Protein AF-A0A9W6ZMM9-F1 (afdb_monomer)

Structure (mmCIF, N/CA/C/O backbone):
data_AF-A0A9W6ZMM9-F1
#
_entry.id   AF-A0A9W6ZMM9-F1
#
loop_
_atom_site.group_PDB
_atom_site.id
_atom_site.type_symbol
_atom_site.label_atom_id
_atom_site.label_alt_id
_atom_site.label_comp_id
_atom_site.label_asym_id
_atom_site.label_entity_id
_atom_site.label_seq_id
_atom_site.pdbx_PDB_ins_code
_atom_site.Cartn_x
_atom_site.Cartn_y
_atom_site.Cartn_z
_atom_site.occupancy
_atom_site.B_iso_or_equiv
_atom_site.auth_seq_id
_atom_site.auth_comp_id
_atom_site.auth_asym_id
_atom_site.auth_atom_id
_atom_site.pdbx_PDB_model_num
ATOM 1 N N . MET A 1 1 ? 46.370 -15.276 50.442 1.00 36.66 1 MET A N 1
ATOM 2 C CA . MET A 1 1 ? 46.273 -15.278 48.969 1.00 36.66 1 MET A CA 1
ATOM 3 C C . MET A 1 1 ? 45.976 -16.707 48.525 1.00 36.66 1 MET A C 1
ATOM 5 O O . MET A 1 1 ? 46.920 -17.430 48.232 1.00 36.66 1 MET A O 1
ATOM 9 N N . PRO A 1 2 ? 44.713 -17.166 48.585 1.00 39.72 2 PRO A N 1
ATOM 10 C CA . PRO A 1 2 ? 44.322 -18.424 47.964 1.00 39.72 2 PRO A CA 1
ATOM 11 C C . PRO A 1 2 ? 44.187 -18.199 46.454 1.00 39.72 2 PRO A C 1
ATOM 13 O O . PRO A 1 2 ? 43.701 -17.159 46.010 1.00 39.72 2 PRO A O 1
ATOM 16 N N . SER A 1 3 ? 44.700 -19.146 45.679 1.00 43.06 3 SER A N 1
ATOM 17 C CA . SER A 1 3 ? 44.730 -19.135 44.221 1.00 43.06 3 SER A CA 1
ATOM 18 C C . SER A 1 3 ? 43.321 -19.083 43.634 1.00 43.06 3 SER A C 1
ATOM 20 O O . SER A 1 3 ? 42.471 -19.915 43.935 1.00 43.06 3 SER A O 1
ATOM 22 N N . ASN A 1 4 ? 43.113 -18.106 42.754 1.00 47.31 4 ASN A N 1
ATOM 23 C CA . ASN A 1 4 ? 41.863 -17.749 42.077 1.00 47.31 4 ASN A CA 1
ATOM 24 C C . ASN A 1 4 ? 41.391 -18.790 41.031 1.00 47.31 4 ASN A C 1
ATOM 26 O O . ASN A 1 4 ? 40.663 -18.453 40.103 1.00 47.31 4 ASN A O 1
ATOM 30 N N . THR A 1 5 ? 41.848 -20.037 41.147 1.00 48.41 5 THR A N 1
ATOM 31 C CA . THR A 1 5 ? 41.631 -21.119 40.179 1.00 48.41 5 THR A CA 1
ATOM 32 C C . THR A 1 5 ? 40.334 -21.889 40.429 1.00 48.41 5 THR A C 1
ATOM 34 O O . THR A 1 5 ? 39.766 -22.429 39.490 1.00 48.41 5 THR A O 1
ATOM 37 N N . GLU A 1 6 ? 39.795 -21.877 41.652 1.00 44.47 6 GLU A N 1
ATOM 38 C CA . GLU A 1 6 ? 38.520 -22.556 41.952 1.00 44.47 6 GLU A CA 1
ATOM 39 C C . GLU A 1 6 ? 37.291 -21.776 41.440 1.00 44.47 6 GLU A C 1
ATOM 41 O O . GLU A 1 6 ? 36.259 -22.365 41.128 1.00 44.47 6 GLU A O 1
ATOM 46 N N . SER A 1 7 ? 37.404 -20.452 41.275 1.00 51.03 7 SER A N 1
ATOM 47 C CA . SER A 1 7 ? 36.313 -19.604 40.758 1.00 51.03 7 SER A CA 1
ATOM 48 C C . SER A 1 7 ? 36.112 -19.762 39.245 1.00 51.03 7 SER A C 1
ATOM 50 O O . SER A 1 7 ? 34.986 -19.729 38.744 1.00 51.03 7 SER A O 1
ATOM 52 N N . THR A 1 8 ? 37.198 -19.993 38.502 1.00 55.97 8 THR A N 1
ATOM 53 C CA . THR A 1 8 ? 37.140 -20.221 37.053 1.00 55.97 8 THR A CA 1
ATOM 54 C C . THR A 1 8 ? 36.542 -21.580 36.703 1.00 55.97 8 THR A C 1
ATOM 56 O O . THR A 1 8 ? 35.796 -21.665 35.729 1.00 55.97 8 THR A O 1
ATOM 59 N N . ASP A 1 9 ? 36.779 -22.605 37.526 1.00 57.28 9 ASP A N 1
ATOM 60 C CA . ASP A 1 9 ? 36.194 -23.934 37.319 1.00 57.28 9 ASP A CA 1
ATOM 61 C C . ASP A 1 9 ? 34.693 -23.947 37.637 1.00 57.28 9 ASP A C 1
ATOM 63 O O . ASP A 1 9 ? 33.913 -24.526 36.883 1.00 57.28 9 ASP A O 1
ATOM 67 N N . ALA A 1 10 ? 34.245 -23.219 38.666 1.00 58.53 10 ALA A N 1
ATOM 68 C CA . ALA A 1 10 ? 32.816 -23.066 38.953 1.00 58.53 10 ALA A CA 1
ATOM 69 C C . ALA A 1 10 ? 32.060 -22.346 37.816 1.00 58.53 10 ALA A C 1
ATOM 71 O O . ALA A 1 10 ? 30.947 -22.734 37.461 1.00 58.53 10 ALA A O 1
ATOM 72 N N . LEU A 1 11 ? 32.678 -21.331 37.202 1.00 57.97 11 LEU A N 1
ATOM 73 C CA . LEU A 1 11 ? 32.126 -20.619 36.043 1.00 57.97 11 LEU A CA 1
ATOM 74 C C . LEU A 1 11 ? 32.129 -21.467 34.766 1.00 57.97 11 LEU A C 1
ATOM 76 O O . LEU A 1 11 ? 31.201 -21.358 33.964 1.00 57.97 11 LEU A O 1
ATOM 80 N N . ALA A 1 12 ? 33.145 -22.311 34.575 1.00 66.25 12 ALA A N 1
ATOM 81 C CA . ALA A 1 12 ? 33.207 -23.243 33.455 1.00 66.25 12 ALA A CA 1
ATOM 82 C C . ALA A 1 12 ? 32.127 -24.327 33.574 1.00 66.25 12 ALA A C 1
ATOM 84 O O . ALA A 1 12 ? 31.408 -24.570 32.607 1.00 66.25 12 ALA A O 1
ATOM 85 N N . ILE A 1 13 ? 31.941 -24.887 34.775 1.00 71.50 13 ILE A N 1
ATOM 86 C CA . ILE A 1 13 ? 30.889 -25.868 35.066 1.00 71.50 13 ILE A CA 1
ATOM 87 C C . ILE A 1 13 ? 29.505 -25.231 34.904 1.00 71.50 13 ILE A C 1
ATOM 89 O O . ILE A 1 13 ? 28.649 -25.815 34.250 1.00 71.50 13 ILE A O 1
ATOM 93 N N . ALA A 1 14 ? 29.288 -24.007 35.401 1.00 66.81 14 ALA A N 1
ATOM 94 C CA . ALA A 1 14 ? 28.021 -23.294 35.221 1.00 66.81 14 ALA A CA 1
ATOM 95 C C . ALA A 1 14 ? 27.726 -22.992 33.742 1.00 66.81 14 ALA A C 1
ATOM 97 O O . ALA A 1 14 ? 26.601 -23.184 33.286 1.00 66.81 14 ALA A O 1
ATOM 98 N N . ARG A 1 15 ? 28.737 -22.582 32.961 1.00 65.00 15 ARG A N 1
ATOM 99 C CA . ARG A 1 15 ? 28.597 -22.417 31.506 1.00 65.00 15 ARG A CA 1
ATOM 100 C C . ARG A 1 15 ? 28.259 -23.731 30.821 1.00 65.00 15 ARG A C 1
ATOM 102 O O . ARG A 1 15 ? 27.388 -23.740 29.958 1.00 65.00 15 ARG A O 1
ATOM 109 N N . GLU A 1 16 ? 28.914 -24.825 31.188 1.00 73.62 16 GLU A N 1
ATOM 110 C CA . GLU A 1 16 ? 28.652 -26.136 30.596 1.00 73.62 16 GLU A CA 1
ATOM 111 C C . GLU A 1 16 ? 27.248 -26.649 30.949 1.00 73.62 16 GLU A C 1
ATOM 113 O O . GLU A 1 16 ? 26.556 -27.174 30.076 1.00 73.62 16 GLU A O 1
ATOM 118 N N . GLN A 1 17 ? 26.790 -26.413 32.183 1.00 69.94 17 GLN A N 1
ATOM 119 C CA . GLN A 1 17 ? 25.447 -26.756 32.654 1.00 69.94 17 GLN A CA 1
ATOM 120 C C . GLN A 1 17 ? 24.367 -25.964 31.899 1.00 69.94 17 GLN A C 1
ATOM 122 O O . GLN A 1 17 ? 23.448 -26.567 31.353 1.00 69.94 17 GLN A O 1
ATOM 127 N N . ILE A 1 18 ? 24.536 -24.642 31.769 1.00 64.19 18 ILE A N 1
ATOM 128 C CA . ILE A 1 18 ? 23.625 -23.758 31.019 1.00 64.19 18 ILE A CA 1
ATOM 129 C C . ILE A 1 18 ? 23.620 -24.127 29.530 1.00 64.19 18 ILE A C 1
ATOM 131 O O . ILE A 1 18 ? 22.572 -24.181 28.897 1.00 64.19 18 ILE A O 1
ATOM 135 N N . THR A 1 19 ? 24.784 -24.450 28.960 1.00 69.88 19 THR A N 1
ATOM 136 C CA . THR A 1 19 ? 24.876 -24.883 27.555 1.00 69.88 19 THR A CA 1
ATOM 137 C C . THR A 1 19 ? 24.197 -26.240 27.342 1.00 69.88 19 THR A C 1
ATOM 139 O O . THR A 1 19 ? 23.655 -26.488 26.264 1.00 69.88 19 THR A O 1
ATOM 142 N N . LYS A 1 20 ? 24.213 -27.126 28.349 1.00 71.38 20 LYS A N 1
ATOM 143 C CA . LYS A 1 20 ? 23.470 -28.392 28.334 1.00 71.38 20 LYS A CA 1
ATOM 144 C C . LYS A 1 20 ? 21.966 -28.165 28.419 1.00 71.38 20 LYS A C 1
ATOM 146 O O . LYS A 1 20 ? 21.270 -28.699 27.569 1.00 71.38 20 LYS A O 1
ATOM 151 N N . GLU A 1 21 ? 21.488 -27.346 29.353 1.00 62.56 21 GLU A N 1
ATOM 152 C CA . GLU A 1 21 ? 20.058 -27.023 29.489 1.00 62.56 21 GLU A CA 1
ATOM 153 C C . GLU A 1 21 ? 19.507 -26.350 28.227 1.00 62.56 21 GLU A C 1
ATOM 155 O O . GLU A 1 21 ? 18.510 -26.810 27.682 1.00 62.56 21 GLU A O 1
ATOM 160 N N . ILE A 1 22 ? 20.227 -25.376 27.658 1.00 60.81 22 ILE A N 1
ATOM 161 C CA . ILE A 1 22 ? 19.850 -24.740 26.384 1.00 60.81 22 ILE A CA 1
ATOM 162 C C . ILE A 1 22 ? 19.791 -25.767 25.245 1.00 60.81 22 ILE A C 1
ATOM 164 O O . ILE A 1 22 ? 18.898 -25.710 24.400 1.00 60.81 22 ILE A O 1
ATOM 168 N N . LYS A 1 23 ? 20.728 -26.723 25.197 1.00 66.56 23 LYS A N 1
ATOM 169 C CA . LYS A 1 23 ? 20.716 -27.787 24.182 1.00 66.56 23 LYS A CA 1
ATOM 170 C C . LYS A 1 23 ? 19.585 -28.789 24.393 1.00 66.56 23 LYS A C 1
ATOM 172 O O . LYS A 1 23 ? 19.065 -29.270 23.393 1.00 66.56 23 LYS A O 1
ATOM 177 N N . GLU A 1 24 ? 19.230 -29.117 25.632 1.00 62.47 24 GLU A N 1
ATOM 178 C CA . GLU A 1 24 ? 18.133 -30.030 25.981 1.00 62.47 24 GLU A CA 1
ATOM 179 C C . GLU A 1 24 ? 16.765 -29.387 25.666 1.00 62.47 24 GLU A C 1
ATOM 181 O O . GLU A 1 24 ? 15.911 -30.027 25.046 1.00 62.47 24 GLU A O 1
ATOM 186 N N . ASP A 1 25 ? 16.603 -28.093 25.964 1.00 56.44 25 ASP A N 1
ATOM 187 C CA . ASP A 1 25 ? 15.413 -27.292 25.641 1.00 56.44 25 ASP A CA 1
ATOM 188 C C . ASP A 1 25 ? 15.256 -27.082 24.129 1.00 56.44 25 ASP A C 1
ATOM 190 O O . ASP A 1 25 ? 14.161 -27.229 23.587 1.00 56.44 25 ASP A O 1
ATOM 194 N N . LEU A 1 26 ? 16.355 -26.845 23.401 1.00 55.69 26 LEU A N 1
ATOM 195 C CA . LEU A 1 26 ? 16.349 -26.798 21.931 1.00 55.69 26 LEU A CA 1
ATOM 196 C C . LEU A 1 26 ? 16.056 -28.162 21.284 1.00 55.69 26 LEU A C 1
ATOM 198 O O . LEU A 1 26 ? 15.666 -28.210 20.118 1.00 55.69 26 LEU A O 1
ATOM 202 N N . ARG A 1 27 ? 16.267 -29.272 22.005 1.00 53.47 27 ARG A N 1
ATOM 203 C CA . ARG A 1 27 ? 15.997 -30.636 21.519 1.00 53.47 27 ARG A CA 1
ATOM 204 C C . ARG A 1 27 ? 14.565 -31.090 21.784 1.00 53.47 27 ARG A C 1
ATOM 206 O O . ARG A 1 27 ? 14.069 -31.944 21.052 1.00 53.47 27 ARG A O 1
ATOM 213 N N . THR A 1 28 ? 13.943 -30.576 22.843 1.00 61.25 28 THR A N 1
ATOM 214 C CA . THR A 1 28 ? 12.604 -30.975 23.307 1.00 61.25 28 THR A CA 1
ATOM 215 C C . THR A 1 28 ? 11.517 -29.966 22.929 1.00 61.25 28 THR A C 1
ATOM 217 O O . THR A 1 28 ? 10.367 -30.362 22.737 1.00 61.25 28 THR A O 1
ATOM 220 N N . GLY A 1 29 ? 11.870 -28.693 22.725 1.00 50.19 29 GLY A N 1
ATOM 221 C CA . GLY A 1 29 ? 11.015 -27.688 22.101 1.00 50.19 29 GLY A CA 1
ATOM 222 C C . GLY A 1 29 ? 10.826 -27.976 20.610 1.00 50.19 29 GLY A C 1
ATOM 223 O O . GLY A 1 29 ? 11.794 -28.191 19.885 1.00 50.19 29 GLY A O 1
ATOM 224 N N . SER A 1 30 ? 9.568 -28.006 20.165 1.00 45.62 30 SER A N 1
ATOM 225 C CA . SER A 1 30 ? 9.110 -28.276 18.792 1.00 45.62 30 SER A CA 1
ATOM 226 C C . SER A 1 30 ? 10.119 -27.882 17.701 1.00 45.62 30 SER A C 1
ATOM 228 O O . SER A 1 30 ? 10.482 -26.709 17.577 1.00 45.62 30 SER A O 1
ATOM 230 N N . GLY A 1 31 ? 10.525 -28.866 16.888 1.00 44.50 31 GLY A N 1
ATOM 231 C CA . GLY A 1 31 ? 11.591 -28.814 15.874 1.00 44.50 31 GLY A CA 1
ATOM 232 C C . GLY A 1 31 ? 11.429 -27.830 14.703 1.00 44.50 31 GLY A C 1
ATOM 233 O O . GLY A 1 31 ? 12.031 -28.032 13.652 1.00 44.50 31 GLY A O 1
ATOM 234 N N . GLU A 1 32 ? 10.654 -26.762 14.859 1.00 49.91 32 GLU A N 1
ATOM 235 C CA . GLU A 1 32 ? 10.499 -25.689 13.873 1.00 49.91 32 GLU A CA 1
ATOM 236 C C . GLU A 1 32 ? 11.560 -24.593 14.019 1.00 49.91 32 GLU A C 1
ATOM 238 O O . GLU A 1 32 ? 11.948 -23.983 13.024 1.00 49.91 32 GLU A O 1
ATOM 243 N N . TRP A 1 33 ? 12.116 -24.390 15.219 1.00 47.09 33 TRP A N 1
ATOM 244 C CA . TRP A 1 33 ? 13.159 -23.382 15.417 1.00 47.09 33 TRP A CA 1
ATOM 245 C C . TRP A 1 33 ? 14.460 -23.819 14.731 1.00 47.09 33 TRP A C 1
ATOM 247 O O . TRP A 1 33 ? 14.973 -23.095 13.887 1.00 47.09 33 TRP A O 1
ATOM 257 N N . TYR A 1 34 ? 14.937 -25.048 14.942 1.00 42.72 34 TYR A N 1
ATOM 258 C CA . TYR A 1 34 ? 16.228 -25.505 14.400 1.00 42.72 34 TYR A CA 1
ATOM 259 C C . TYR A 1 34 ? 16.386 -25.328 12.869 1.00 42.72 34 TYR A C 1
ATOM 261 O O . TYR A 1 34 ? 17.478 -25.012 12.400 1.00 42.72 34 TYR A O 1
ATOM 269 N N . ASN A 1 35 ? 15.292 -25.428 12.101 1.00 47.22 35 ASN A N 1
ATOM 270 C CA . ASN A 1 35 ? 15.302 -25.303 10.637 1.00 47.22 35 ASN A CA 1
ATOM 271 C C . ASN A 1 35 ? 15.287 -23.854 10.116 1.00 47.22 35 ASN A C 1
ATOM 273 O O . ASN A 1 35 ? 15.765 -23.606 9.013 1.00 47.22 35 ASN A O 1
ATOM 277 N N . VAL A 1 36 ? 14.784 -22.889 10.893 1.00 49.16 36 VAL A N 1
ATOM 278 C CA . VAL A 1 36 ? 14.840 -21.458 10.528 1.00 49.16 36 VAL A CA 1
ATOM 279 C C . VAL A 1 36 ? 16.242 -20.882 10.778 1.00 49.16 36 VAL A C 1
ATOM 281 O O . VAL A 1 36 ? 16.669 -19.950 10.094 1.00 49.16 36 VAL A O 1
ATOM 284 N N . PHE A 1 37 ? 16.992 -21.457 11.724 1.00 43.62 37 PHE A N 1
ATOM 285 C CA . PHE A 1 37 ? 18.282 -20.916 12.165 1.00 43.62 37 PHE A CA 1
ATOM 286 C C . PHE A 1 37 ? 19.503 -21.504 11.446 1.00 43.62 37 PHE A C 1
ATOM 288 O O . PHE A 1 37 ? 20.527 -20.828 11.382 1.00 43.62 37 PHE A O 1
ATOM 295 N N . SER A 1 38 ? 19.411 -22.683 10.818 1.00 47.19 38 SER A N 1
ATOM 296 C CA . SER A 1 38 ? 20.514 -23.249 10.018 1.00 47.19 38 SER A CA 1
ATOM 297 C C . SER A 1 38 ? 20.800 -22.501 8.704 1.00 47.19 38 SER A C 1
ATOM 299 O O . SER A 1 38 ? 21.835 -22.731 8.084 1.00 47.19 38 SER A O 1
ATOM 301 N N . SER A 1 39 ? 19.902 -21.609 8.271 1.00 47.34 39 SER A N 1
ATOM 302 C CA . SER A 1 39 ? 19.985 -20.870 6.997 1.00 47.34 39 SER A CA 1
ATOM 303 C C . SER A 1 39 ? 20.377 -19.391 7.131 1.00 47.34 39 SER A C 1
ATOM 305 O O . SER A 1 39 ? 20.517 -18.702 6.123 1.00 47.34 39 SER A O 1
ATOM 307 N N . SER A 1 40 ? 20.558 -18.883 8.353 1.00 44.25 40 SER A N 1
ATOM 308 C CA . SER A 1 40 ? 20.909 -17.484 8.622 1.00 44.25 40 SER A CA 1
ATOM 309 C C . SER A 1 40 ? 22.420 -17.330 8.813 1.00 44.25 40 SER A C 1
ATOM 311 O O . SER A 1 40 ? 22.997 -17.935 9.711 1.00 44.25 40 SER A O 1
ATOM 313 N N . SER A 1 41 ? 23.072 -16.486 8.006 1.00 43.91 41 SER A N 1
ATOM 314 C CA . SER A 1 41 ? 24.497 -16.139 8.156 1.00 43.91 41 SER A CA 1
ATOM 315 C C . SER A 1 41 ? 24.757 -15.094 9.256 1.00 43.91 41 SER A C 1
ATOM 317 O O . SER A 1 41 ? 25.754 -14.372 9.190 1.00 43.91 41 SER A O 1
ATOM 319 N N . ALA A 1 42 ? 23.836 -14.922 10.208 1.00 49.50 42 ALA A N 1
ATOM 320 C CA . ALA A 1 42 ? 24.016 -13.977 11.302 1.00 49.50 42 ALA A CA 1
ATOM 321 C C . ALA A 1 42 ? 25.142 -14.456 12.229 1.00 49.50 42 ALA A C 1
ATOM 323 O O . ALA A 1 42 ? 25.189 -15.628 12.606 1.00 49.50 42 ALA A O 1
ATOM 324 N N . GLU A 1 43 ? 26.055 -13.550 12.588 1.00 46.69 43 GLU A N 1
ATOM 325 C CA . GLU A 1 43 ? 27.139 -13.857 13.518 1.00 46.69 43 GLU A CA 1
ATOM 326 C C . GLU A 1 43 ? 26.564 -14.371 14.855 1.00 46.69 43 GLU A C 1
ATOM 328 O O . GLU A 1 43 ? 25.702 -13.708 15.442 1.00 46.69 43 GLU A O 1
ATOM 333 N N . PRO A 1 44 ? 27.047 -15.517 15.373 1.00 50.22 44 PRO A N 1
ATOM 334 C CA . PRO A 1 44 ? 26.542 -16.137 16.602 1.00 50.22 44 PRO A CA 1
ATOM 335 C C . PRO A 1 44 ? 26.509 -15.212 17.832 1.00 50.22 44 PRO A C 1
ATOM 337 O O . PRO A 1 44 ? 25.712 -15.435 18.740 1.00 50.22 44 PRO A O 1
ATOM 340 N N . SER A 1 45 ? 27.325 -14.150 17.860 1.00 54.12 45 SER A N 1
ATOM 341 C CA . SER A 1 45 ? 27.467 -13.272 19.030 1.00 54.12 45 SER A CA 1
ATOM 342 C C . SER A 1 45 ? 26.240 -12.391 19.300 1.00 54.12 45 SER A C 1
ATOM 344 O O . SER A 1 45 ? 25.915 -12.146 20.459 1.00 54.12 45 SER A O 1
ATOM 346 N N . VAL A 1 46 ? 25.512 -11.963 18.261 1.00 51.34 46 VAL A N 1
ATOM 347 C CA . VAL A 1 46 ? 24.293 -11.144 18.420 1.00 51.34 46 VAL A CA 1
ATOM 348 C C . VAL A 1 46 ? 23.145 -12.002 18.956 1.00 51.34 46 VAL A C 1
ATOM 350 O O . VAL A 1 46 ? 22.365 -11.562 19.799 1.00 51.34 46 VAL A O 1
ATOM 353 N N . LEU A 1 47 ? 23.083 -13.263 18.525 1.00 52.78 47 LEU A N 1
ATOM 354 C CA . LEU A 1 47 ? 22.102 -14.246 18.987 1.00 52.78 47 LEU A CA 1
ATOM 355 C C . LEU A 1 47 ? 22.332 -14.648 20.447 1.00 52.78 47 LEU A C 1
ATOM 357 O O . LEU A 1 47 ? 21.374 -14.701 21.218 1.00 52.78 47 LEU A O 1
ATOM 361 N N . GLU A 1 48 ? 23.588 -14.860 20.848 1.00 58.91 48 GLU A N 1
ATOM 362 C CA . GLU A 1 48 ? 23.937 -15.103 22.253 1.00 58.91 48 GLU A CA 1
ATOM 363 C C . GLU A 1 48 ? 23.615 -13.893 23.139 1.00 58.91 48 GLU A C 1
ATOM 365 O O . GLU A 1 48 ? 23.110 -14.069 24.247 1.00 58.91 48 GLU A O 1
ATOM 370 N N . GLN A 1 49 ? 23.824 -12.666 22.649 1.00 60.50 49 GLN A N 1
ATOM 371 C CA . GLN A 1 49 ? 23.487 -11.449 23.393 1.00 60.50 49 GLN A CA 1
ATOM 372 C C . GLN A 1 49 ? 21.974 -11.257 23.546 1.00 60.50 49 GLN A C 1
ATOM 374 O O . GLN A 1 49 ? 21.512 -10.988 24.652 1.00 60.50 49 GLN A O 1
ATOM 379 N N . MET A 1 50 ? 21.178 -11.456 22.490 1.00 55.03 50 MET A N 1
ATOM 380 C CA . MET A 1 50 ? 19.717 -11.324 22.581 1.00 55.03 50 MET A CA 1
ATOM 381 C C . MET A 1 50 ? 19.087 -12.414 23.456 1.00 55.03 50 MET A C 1
ATOM 383 O O . MET A 1 50 ? 18.180 -12.121 24.234 1.00 55.03 50 MET A O 1
ATOM 387 N N . ALA A 1 51 ? 19.583 -13.654 23.380 1.00 65.06 51 ALA A N 1
ATOM 388 C CA . ALA A 1 51 ? 19.145 -14.728 24.268 1.00 65.06 51 ALA A CA 1
ATOM 389 C C . ALA A 1 51 ? 19.527 -14.441 25.730 1.00 65.06 51 ALA A C 1
ATOM 391 O O . ALA A 1 51 ? 18.692 -14.599 26.619 1.00 65.06 51 ALA A O 1
ATOM 392 N N . ALA A 1 52 ? 20.744 -13.943 25.983 1.00 60.44 52 ALA A N 1
ATOM 393 C CA . ALA A 1 52 ? 21.187 -13.562 27.323 1.00 60.44 52 ALA A CA 1
ATOM 394 C C . ALA A 1 52 ? 20.367 -12.400 27.909 1.00 60.44 52 ALA A C 1
ATOM 396 O O . ALA A 1 52 ? 20.006 -12.455 29.082 1.00 60.44 52 ALA A O 1
ATOM 397 N N . ILE A 1 53 ? 20.020 -11.391 27.100 1.00 63.62 53 ILE A N 1
ATOM 398 C CA . ILE A 1 53 ? 19.150 -10.277 27.516 1.00 63.62 53 ILE A CA 1
ATOM 399 C C . ILE A 1 53 ? 17.758 -10.799 27.877 1.00 63.62 53 ILE A C 1
ATOM 401 O O . ILE A 1 53 ? 17.241 -10.474 28.940 1.00 63.62 53 ILE A O 1
ATOM 405 N N . ARG A 1 54 ? 17.175 -11.679 27.055 1.00 61.09 54 ARG A N 1
ATOM 406 C CA . ARG A 1 54 ? 15.823 -12.209 27.297 1.00 61.09 54 ARG A CA 1
ATOM 407 C C . ARG A 1 54 ? 15.753 -13.119 28.526 1.00 61.09 54 ARG A C 1
ATOM 409 O O . ARG A 1 54 ? 14.774 -13.082 29.267 1.00 61.09 54 ARG A O 1
ATOM 416 N N . ILE A 1 55 ? 16.796 -13.917 28.757 1.00 67.06 55 ILE A N 1
ATOM 417 C CA . ILE A 1 55 ? 16.928 -14.736 29.967 1.00 67.06 55 ILE A CA 1
ATOM 418 C C . ILE A 1 55 ? 17.100 -13.831 31.192 1.00 67.06 55 ILE A C 1
ATOM 420 O O . ILE A 1 55 ? 16.430 -14.055 32.198 1.00 67.06 55 ILE A O 1
ATOM 424 N N . ALA A 1 56 ? 17.926 -12.783 31.104 1.00 64.25 56 ALA A N 1
ATOM 425 C CA . ALA A 1 56 ? 18.111 -11.820 32.187 1.00 64.25 56 ALA A CA 1
ATOM 426 C C . ALA A 1 56 ? 16.819 -11.051 32.514 1.00 64.25 56 ALA A C 1
ATOM 428 O O . ALA A 1 56 ? 16.499 -10.896 33.692 1.00 64.25 56 ALA A O 1
ATOM 429 N N . ASP A 1 57 ? 16.047 -10.645 31.503 1.00 59.75 57 ASP A N 1
ATOM 430 C CA . ASP A 1 57 ? 14.761 -9.961 31.674 1.00 59.75 57 ASP A CA 1
ATOM 431 C C . ASP A 1 57 ? 13.734 -10.860 32.363 1.00 59.75 57 ASP A C 1
ATOM 433 O O . ASP A 1 57 ? 13.113 -10.443 33.339 1.00 59.75 57 ASP A O 1
ATOM 437 N N . ASN A 1 58 ? 13.601 -12.117 31.930 1.00 62.81 58 ASN A N 1
ATOM 438 C CA . ASN A 1 58 ? 12.682 -13.067 32.559 1.00 62.81 58 ASN A CA 1
ATOM 439 C C . ASN A 1 58 ? 13.084 -13.394 34.005 1.00 62.81 58 ASN A C 1
ATOM 441 O O . ASN A 1 58 ? 12.216 -13.507 34.871 1.00 62.81 58 ASN A O 1
ATOM 445 N N . HIS A 1 59 ? 14.385 -13.493 34.290 1.00 66.44 59 HIS A N 1
ATOM 446 C CA . HIS A 1 59 ? 14.875 -13.732 35.648 1.00 66.44 59 HIS A CA 1
ATOM 447 C C . HIS A 1 59 ? 14.647 -12.519 36.562 1.00 66.44 59 HIS A C 1
ATOM 449 O O . HIS A 1 59 ? 14.235 -12.676 37.711 1.00 66.44 59 HIS A O 1
ATOM 455 N N . LEU A 1 60 ? 14.864 -11.302 36.050 1.00 64.81 60 LEU A N 1
ATOM 456 C CA . LEU A 1 60 ? 14.657 -10.060 36.796 1.00 64.81 60 LEU A CA 1
ATOM 457 C C . LEU A 1 60 ? 13.168 -9.809 37.063 1.00 64.81 60 LEU A C 1
ATOM 459 O O . LEU A 1 60 ? 12.802 -9.404 38.171 1.00 64.81 60 LEU A O 1
ATOM 463 N N . LEU A 1 61 ? 12.314 -10.065 36.065 1.00 62.75 61 LEU A N 1
ATOM 464 C CA . LEU A 1 61 ? 10.865 -9.962 36.205 1.00 62.75 61 LEU A CA 1
ATOM 465 C C . LEU A 1 61 ? 10.372 -10.982 37.233 1.00 62.75 61 LEU A C 1
ATOM 467 O O . LEU A 1 61 ? 9.677 -10.591 38.168 1.00 62.75 61 LEU A O 1
ATOM 471 N N . GLY A 1 62 ? 10.826 -12.237 37.117 1.00 70.56 62 GLY A N 1
ATOM 472 C CA . GLY A 1 62 ? 10.537 -13.330 38.045 1.00 70.56 62 GLY A CA 1
ATOM 473 C C . GLY A 1 62 ? 10.890 -12.987 39.492 1.00 70.56 62 GLY A C 1
ATOM 474 O O . GLY A 1 62 ? 10.021 -13.058 40.364 1.00 70.56 62 GLY A O 1
ATOM 475 N N . ASP A 1 63 ? 12.114 -12.515 39.742 1.00 70.56 63 ASP A N 1
ATOM 476 C CA . ASP A 1 63 ? 12.578 -12.108 41.075 1.00 70.56 63 ASP A CA 1
ATOM 477 C C . ASP A 1 63 ? 11.776 -10.931 41.646 1.00 70.56 63 ASP A C 1
ATOM 479 O O . ASP A 1 63 ? 11.489 -10.891 42.847 1.00 70.56 63 ASP A O 1
ATOM 483 N N . MET A 1 64 ? 11.395 -9.962 40.806 1.00 60.78 64 MET A N 1
ATOM 484 C CA . MET A 1 64 ? 10.580 -8.823 41.232 1.00 60.78 64 MET A CA 1
ATOM 485 C C . MET A 1 64 ? 9.149 -9.242 41.575 1.00 60.78 64 MET A C 1
ATOM 487 O O . MET A 1 64 ? 8.638 -8.821 42.616 1.00 60.78 64 MET A O 1
ATOM 491 N N . THR A 1 65 ? 8.526 -10.108 40.771 1.00 66.06 65 THR A N 1
ATOM 492 C CA . THR A 1 65 ? 7.210 -10.683 41.089 1.00 66.06 65 THR A CA 1
ATOM 493 C C . THR A 1 65 ? 7.251 -11.560 42.332 1.00 66.06 65 THR A C 1
ATOM 495 O O . THR A 1 65 ? 6.366 -11.442 43.175 1.00 66.06 65 THR A O 1
ATOM 498 N N . ALA A 1 66 ? 8.298 -12.368 42.514 1.00 69.75 66 ALA A N 1
ATOM 499 C CA . ALA A 1 66 ? 8.457 -13.209 43.696 1.00 69.75 66 ALA A CA 1
ATOM 500 C C . ALA A 1 66 ? 8.626 -12.367 44.971 1.00 69.75 66 ALA A C 1
ATOM 502 O O . ALA A 1 66 ? 7.993 -12.647 45.989 1.00 69.75 66 ALA A O 1
ATOM 503 N N . LYS A 1 67 ? 9.416 -11.283 44.920 1.00 70.69 67 LYS A N 1
ATOM 504 C CA . LYS A 1 67 ? 9.550 -10.344 46.048 1.00 70.69 67 LYS A CA 1
ATOM 505 C C . LYS A 1 67 ? 8.252 -9.608 46.357 1.00 70.69 67 LYS A C 1
ATOM 507 O O . LYS A 1 67 ? 7.936 -9.452 47.537 1.00 70.69 67 LYS A O 1
ATOM 512 N N . ALA A 1 68 ? 7.524 -9.160 45.334 1.00 62.84 68 ALA A N 1
ATOM 513 C CA . ALA A 1 68 ? 6.234 -8.492 45.498 1.00 62.84 68 ALA A CA 1
ATOM 514 C C . ALA A 1 68 ? 5.184 -9.438 46.104 1.00 62.84 68 ALA A C 1
ATOM 516 O O . ALA A 1 68 ? 4.506 -9.058 47.055 1.00 62.84 68 ALA A O 1
ATOM 517 N N . SER A 1 69 ? 5.122 -10.688 45.631 1.00 68.50 69 SER A N 1
ATOM 518 C CA . SER A 1 69 ? 4.255 -11.728 46.200 1.00 68.50 69 SER A CA 1
ATOM 519 C C . SER A 1 69 ? 4.612 -12.002 47.659 1.00 68.50 69 SER A C 1
ATOM 521 O O . SER A 1 69 ? 3.760 -11.880 48.526 1.00 68.50 69 SER A O 1
ATOM 523 N N . ALA A 1 70 ? 5.891 -12.226 47.975 1.00 71.50 70 ALA A N 1
ATOM 524 C CA . ALA A 1 70 ? 6.318 -12.501 49.347 1.00 71.50 70 ALA A CA 1
ATOM 525 C C . ALA A 1 70 ? 6.037 -11.340 50.324 1.00 71.50 70 ALA A C 1
ATOM 527 O O . ALA A 1 70 ? 5.811 -11.568 51.515 1.00 71.50 70 ALA A O 1
ATOM 528 N N . THR A 1 71 ? 6.058 -10.087 49.849 1.00 70.00 71 THR A N 1
ATOM 529 C CA . THR A 1 71 ? 5.694 -8.923 50.678 1.00 70.00 71 THR A CA 1
ATOM 530 C C . THR A 1 71 ? 4.186 -8.767 50.845 1.00 70.00 71 THR A C 1
ATOM 532 O O . THR A 1 71 ? 3.754 -8.362 51.926 1.00 70.00 71 THR A O 1
ATOM 535 N N . LEU A 1 72 ? 3.395 -9.117 49.827 1.00 67.81 72 LEU A N 1
ATOM 536 C CA . LEU A 1 72 ? 1.936 -9.202 49.920 1.00 67.81 72 LEU A CA 1
ATOM 537 C C . LEU A 1 72 ? 1.510 -10.306 50.892 1.00 67.81 72 LEU A C 1
ATOM 539 O O . LEU A 1 72 ? 0.772 -10.009 51.826 1.00 67.81 72 LEU A O 1
ATOM 543 N N . ASP A 1 73 ? 2.079 -11.504 50.770 1.00 72.19 73 ASP A N 1
ATOM 544 C CA . ASP A 1 73 ? 1.783 -12.648 51.640 1.00 72.19 73 ASP A CA 1
ATOM 545 C C . ASP A 1 73 ? 2.148 -12.343 53.106 1.00 72.19 73 ASP A C 1
ATOM 547 O O . ASP A 1 73 ? 1.392 -12.630 54.034 1.00 72.19 73 ASP A O 1
ATOM 551 N N . GLN A 1 74 ? 3.288 -11.680 53.353 1.00 72.94 74 GLN A N 1
ATOM 552 C CA . GLN A 1 74 ? 3.630 -11.208 54.703 1.00 72.94 74 GLN A CA 1
ATOM 553 C C . GLN A 1 74 ? 2.669 -10.131 55.224 1.00 72.94 74 GLN A C 1
ATOM 555 O O . GLN A 1 74 ? 2.404 -10.079 56.430 1.00 72.94 74 GLN A O 1
ATOM 560 N N . GLY A 1 75 ? 2.181 -9.251 54.346 1.00 69.56 75 GLY A N 1
ATOM 561 C CA . GLY A 1 75 ? 1.189 -8.232 54.680 1.00 69.56 75 GLY A CA 1
ATOM 562 C C . GLY A 1 75 ? -0.155 -8.850 55.058 1.00 69.56 75 GLY A C 1
ATOM 563 O O . GLY A 1 75 ? -0.729 -8.476 56.082 1.00 69.56 75 GLY A O 1
ATOM 564 N N . GLU A 1 76 ? -0.597 -9.840 54.288 1.00 71.38 76 GLU A N 1
ATOM 565 C CA . GLU A 1 76 ? -1.838 -10.584 54.489 1.00 71.38 76 GLU A CA 1
ATOM 566 C C . GLU A 1 76 ? -1.811 -11.358 55.808 1.00 71.38 76 GLU A C 1
ATOM 568 O O . GLU A 1 76 ? -2.645 -11.105 56.675 1.00 71.38 76 GLU A O 1
ATOM 573 N N . VAL A 1 77 ? -0.769 -12.155 56.064 1.00 72.75 77 VAL A N 1
ATOM 574 C CA . VAL A 1 77 ? -0.613 -12.895 57.334 1.00 72.75 77 VAL A CA 1
ATOM 575 C C . VAL A 1 77 ? -0.571 -11.954 58.547 1.00 72.75 77 VAL A C 1
ATOM 577 O O . VAL A 1 77 ? -1.053 -12.283 59.639 1.00 72.75 77 VAL A O 1
ATOM 580 N N . LYS A 1 78 ? 0.012 -10.758 58.396 1.00 73.19 78 LYS A N 1
ATOM 581 C CA . LYS A 1 78 ? 0.050 -9.755 59.470 1.00 73.19 78 LYS A CA 1
ATOM 582 C C . LYS A 1 78 ? -1.326 -9.118 59.694 1.00 73.19 78 LYS A C 1
ATOM 584 O O . LYS A 1 78 ? -1.695 -8.911 60.851 1.00 73.19 78 LYS A O 1
ATOM 589 N N . LEU A 1 79 ? -2.077 -8.834 58.629 1.00 68.06 79 LEU A N 1
ATOM 590 C CA . LEU A 1 79 ? -3.460 -8.355 58.696 1.00 68.06 79 LEU A CA 1
ATOM 591 C C . LEU A 1 79 ? -4.379 -9.402 59.324 1.00 68.06 79 LEU A C 1
ATOM 593 O O . LEU A 1 79 ? -5.103 -9.067 60.256 1.00 68.06 79 LEU A O 1
ATOM 597 N N . GLU A 1 80 ? -4.282 -10.664 58.913 1.00 74.12 80 GLU A N 1
ATOM 598 C CA . GLU A 1 80 ? -5.052 -11.772 59.483 1.00 74.12 80 GLU A CA 1
ATOM 599 C C . GLU A 1 80 ? -4.810 -11.929 60.987 1.00 74.12 80 GLU A C 1
ATOM 601 O O . GLU A 1 80 ? -5.766 -12.015 61.758 1.00 74.12 80 GLU A O 1
ATOM 606 N N . ARG A 1 81 ? -3.551 -11.879 61.452 1.00 72.94 81 ARG A N 1
ATOM 607 C CA . ARG A 1 81 ? -3.255 -11.916 62.898 1.00 72.94 81 ARG A CA 1
ATOM 608 C C . ARG A 1 81 ? -3.828 -10.723 63.654 1.00 72.94 81 ARG A C 1
ATOM 610 O O . ARG A 1 81 ? -4.260 -10.886 64.795 1.00 72.94 81 ARG A O 1
ATOM 617 N N . MET A 1 82 ? -3.819 -9.531 63.057 1.00 67.25 82 MET A N 1
ATOM 618 C CA . MET A 1 82 ? -4.422 -8.350 63.681 1.00 67.25 82 MET A CA 1
ATOM 619 C C . MET A 1 82 ? -5.939 -8.478 63.761 1.00 67.25 82 MET A C 1
ATOM 621 O O . MET A 1 82 ? -6.499 -8.265 64.835 1.00 67.25 82 MET A O 1
ATOM 625 N N . PHE A 1 83 ? -6.587 -8.878 62.665 1.00 69.62 83 PHE A N 1
ATOM 626 C CA . PHE A 1 83 ? -8.027 -9.099 62.631 1.00 69.62 83 PHE A CA 1
ATOM 627 C C . PHE A 1 83 ? -8.443 -10.192 63.607 1.00 69.62 83 PHE A C 1
ATOM 629 O O . PHE A 1 83 ? -9.390 -9.979 64.352 1.00 69.62 83 PHE A O 1
ATOM 636 N N . ALA A 1 84 ? -7.704 -11.298 63.702 1.00 72.50 84 ALA A N 1
ATOM 637 C CA . ALA A 1 84 ? -7.958 -12.343 64.690 1.00 72.50 84 ALA A CA 1
ATOM 638 C C . ALA A 1 84 ? -7.880 -11.811 66.133 1.00 72.50 84 ALA A C 1
ATOM 640 O O . ALA A 1 84 ? -8.737 -12.140 66.955 1.00 72.50 84 ALA A O 1
ATOM 641 N N . GLY A 1 85 ? -6.902 -10.945 66.432 1.00 70.75 85 GLY A N 1
ATOM 642 C CA . GLY A 1 85 ? -6.772 -10.270 67.728 1.00 70.75 85 GLY A CA 1
ATOM 643 C C . GLY A 1 85 ? -7.897 -9.267 68.019 1.00 70.75 85 GLY A C 1
ATOM 644 O O . GLY A 1 85 ? -8.371 -9.169 69.149 1.00 70.75 85 GLY A O 1
ATOM 645 N N . HIS A 1 86 ? -8.370 -8.531 67.010 1.00 67.50 86 HIS A N 1
ATOM 646 C CA . HIS A 1 86 ? -9.512 -7.618 67.150 1.00 67.50 86 HIS A CA 1
ATOM 647 C C . HIS A 1 86 ? -10.828 -8.375 67.304 1.00 67.50 86 HIS A C 1
ATOM 649 O O . HIS A 1 86 ? -11.644 -8.012 68.149 1.00 67.50 86 HIS A O 1
ATOM 655 N N . LEU A 1 87 ? -11.004 -9.460 66.551 1.00 72.19 87 LEU A N 1
ATOM 656 C CA . LEU A 1 87 ? -12.185 -10.312 66.602 1.00 72.19 87 LEU A CA 1
ATOM 657 C C . LEU A 1 87 ? -12.330 -10.973 67.974 1.00 72.19 87 LEU A C 1
ATOM 659 O O . LEU A 1 87 ? -13.441 -11.049 68.485 1.00 72.19 87 LEU A O 1
ATOM 663 N N . THR A 1 88 ? -11.224 -11.373 68.609 1.00 73.38 88 THR A N 1
ATOM 664 C CA . THR A 1 88 ? -11.247 -11.931 69.972 1.00 73.38 88 THR A CA 1
ATOM 665 C C . THR A 1 88 ? -11.671 -10.894 71.010 1.00 73.38 88 THR A C 1
ATOM 667 O O . THR A 1 88 ? -12.486 -11.208 71.873 1.00 73.38 88 THR A O 1
ATOM 670 N N . VAL A 1 89 ? -11.194 -9.647 70.909 1.00 69.88 89 VAL A N 1
ATOM 671 C CA . VAL A 1 89 ? -11.615 -8.555 71.810 1.00 69.88 89 VAL A CA 1
ATOM 672 C C . VAL A 1 89 ? -13.098 -8.217 71.617 1.00 69.88 89 VAL A C 1
ATOM 674 O O . VAL A 1 89 ? -13.823 -8.027 72.594 1.00 69.88 89 VAL A O 1
ATOM 677 N N . VAL A 1 90 ? -13.573 -8.182 70.368 1.00 70.06 90 VAL A N 1
ATOM 678 C CA . VAL A 1 90 ? -14.988 -7.940 70.048 1.00 70.06 90 VAL A CA 1
ATOM 679 C C . VAL A 1 90 ? -15.867 -9.109 70.508 1.00 70.06 90 VAL A C 1
ATOM 681 O O . VAL A 1 90 ? -16.910 -8.875 71.114 1.00 70.06 90 VAL A O 1
ATOM 684 N N . GLN A 1 91 ? -15.436 -10.358 70.316 1.00 74.00 91 GLN A N 1
ATOM 685 C CA . GLN A 1 91 ? -16.137 -11.544 70.821 1.00 74.00 91 GLN A CA 1
ATOM 686 C C . GLN A 1 91 ? -16.193 -11.578 72.352 1.00 74.00 91 GLN A C 1
ATOM 688 O O . GLN A 1 91 ? -17.253 -11.872 72.901 1.00 74.00 91 GLN A O 1
ATOM 693 N N . GLU A 1 92 ? -15.111 -11.229 73.058 1.00 71.94 92 GLU A N 1
ATOM 694 C CA . GLU A 1 92 ? -15.133 -11.081 74.521 1.00 71.94 92 GLU A CA 1
ATOM 695 C C . GLU A 1 92 ? -16.136 -10.011 74.970 1.00 71.94 92 GLU A C 1
ATOM 697 O O . GLU A 1 92 ? -16.849 -10.214 75.957 1.00 71.94 92 GLU A O 1
ATOM 702 N N . MET A 1 93 ? -16.230 -8.890 74.245 1.00 65.19 93 MET A N 1
ATOM 703 C CA . MET A 1 93 ? -17.232 -7.858 74.518 1.00 65.19 93 MET A CA 1
ATOM 704 C C . MET A 1 93 ? -18.651 -8.383 74.290 1.00 65.19 93 MET A C 1
ATOM 706 O O . MET A 1 93 ? -19.476 -8.272 75.195 1.00 65.19 93 MET A O 1
ATOM 710 N N . CYS A 1 94 ? -18.933 -9.004 73.142 1.00 67.38 94 CYS A N 1
ATOM 711 C CA . CYS A 1 94 ? -20.245 -9.578 72.827 1.00 67.38 94 CYS A CA 1
ATOM 712 C C . CYS A 1 94 ? -20.674 -10.647 73.845 1.00 67.38 94 CYS A C 1
ATOM 714 O O . CYS A 1 94 ? -21.816 -10.630 74.307 1.00 67.38 94 CYS A O 1
ATOM 716 N N . LEU A 1 95 ? -19.753 -11.520 74.266 1.00 72.56 95 LEU A N 1
ATOM 717 C CA . LEU A 1 95 ? -20.011 -12.543 75.283 1.00 72.56 95 LEU A CA 1
ATOM 718 C C . LEU A 1 95 ? -20.289 -11.940 76.668 1.00 72.56 95 LEU A C 1
ATOM 720 O O . LEU A 1 95 ? -21.115 -12.473 77.409 1.00 72.56 95 LEU A O 1
ATOM 724 N N . LYS A 1 96 ? -19.639 -10.828 77.033 1.00 64.94 96 LYS A N 1
ATOM 725 C CA . LYS A 1 96 ? -19.938 -10.104 78.282 1.00 64.94 96 LYS A CA 1
ATOM 726 C C . LYS A 1 96 ? -21.279 -9.370 78.227 1.00 64.94 96 LYS A C 1
ATOM 728 O O . LYS A 1 96 ? -22.001 -9.380 79.221 1.00 64.94 96 LYS A O 1
ATOM 733 N N . VAL A 1 97 ? -21.649 -8.807 77.072 1.00 64.56 97 VAL A N 1
ATOM 734 C CA . VAL A 1 97 ? -22.974 -8.198 76.846 1.00 64.56 97 VAL A CA 1
ATOM 735 C C . VAL A 1 97 ? -24.078 -9.248 77.008 1.00 64.56 97 VAL A C 1
ATOM 737 O O . VAL A 1 97 ? -25.041 -9.023 77.739 1.00 64.56 97 VAL A O 1
ATOM 740 N N . GLN A 1 98 ? -23.913 -10.424 76.392 1.00 66.25 98 GLN A N 1
ATOM 741 C CA . GLN A 1 98 ? -24.882 -11.525 76.464 1.00 66.25 98 GLN A CA 1
ATOM 742 C C . GLN A 1 98 ? -25.067 -12.097 77.876 1.00 66.25 98 GLN A C 1
ATOM 744 O O . GLN A 1 98 ? -26.137 -12.614 78.183 1.00 66.25 98 GLN A O 1
ATOM 749 N N . ARG A 1 99 ? -24.065 -11.985 78.758 1.00 74.31 99 ARG A N 1
ATOM 750 C CA . ARG A 1 99 ? -24.161 -12.438 80.160 1.00 74.31 99 ARG A CA 1
ATOM 751 C C . ARG A 1 99 ? -24.849 -11.436 81.098 1.00 74.31 99 ARG A C 1
ATOM 753 O O . ARG A 1 99 ? -24.888 -11.678 82.300 1.00 74.31 99 ARG A O 1
ATOM 760 N N . GLY A 1 100 ? -25.420 -10.348 80.575 1.00 51.12 100 GLY A N 1
ATOM 761 C CA . GLY A 1 100 ? -26.343 -9.494 81.329 1.00 51.12 100 GLY A CA 1
ATOM 762 C C . GLY A 1 100 ? -25.692 -8.498 82.292 1.00 51.12 100 GLY A C 1
ATOM 763 O O . GLY A 1 100 ? -26.336 -8.067 83.244 1.00 51.12 100 GLY A O 1
ATOM 764 N N . GLY A 1 101 ? -24.444 -8.088 82.056 1.00 56.25 101 GLY A N 1
ATOM 765 C CA . GLY A 1 101 ? -23.811 -7.055 82.873 1.00 56.25 101 GLY A CA 1
ATOM 766 C C . GLY A 1 101 ? -22.578 -6.456 82.216 1.00 56.25 101 GLY A C 1
ATOM 767 O O . GLY A 1 101 ? -21.471 -6.930 82.442 1.00 56.25 101 GLY A O 1
ATOM 768 N N . ILE A 1 102 ? -22.758 -5.383 81.443 1.00 53.75 102 ILE A N 1
ATOM 769 C CA . ILE A 1 102 ? -21.676 -4.416 81.244 1.00 53.75 102 ILE A CA 1
ATOM 770 C C . ILE A 1 102 ? -21.861 -3.375 82.341 1.00 53.75 102 ILE A C 1
ATOM 772 O O . ILE A 1 102 ? -22.799 -2.579 82.294 1.00 53.75 102 ILE A O 1
ATOM 776 N N . SER A 1 103 ? -21.012 -3.409 83.364 1.00 64.19 103 SER A N 1
ATOM 777 C CA . SER A 1 103 ? -21.010 -2.342 84.360 1.00 64.19 103 SER A CA 1
ATOM 778 C C . SER A 1 103 ? -20.449 -1.059 83.735 1.00 64.19 103 SER A C 1
ATOM 780 O O . SER A 1 103 ? -19.635 -1.106 82.812 1.00 64.19 103 SER A O 1
ATOM 782 N N . ASP A 1 104 ? -20.830 0.109 84.250 1.00 64.25 104 ASP A N 1
ATOM 783 C CA . ASP A 1 104 ? -20.281 1.398 83.791 1.00 64.25 104 ASP A CA 1
ATOM 784 C C . ASP A 1 104 ? -18.738 1.463 83.949 1.00 64.25 104 ASP A C 1
ATOM 786 O O . ASP A 1 104 ? -18.021 2.131 83.201 1.00 64.25 104 ASP A O 1
ATOM 790 N N . THR A 1 105 ? -18.199 0.675 84.883 1.00 67.88 105 THR A N 1
ATOM 791 C CA . THR A 1 105 ? -16.766 0.401 85.053 1.00 67.88 105 THR A CA 1
ATOM 792 C C . THR A 1 105 ? -16.144 -0.376 83.887 1.00 67.88 105 THR A C 1
ATOM 794 O O . THR A 1 105 ? -15.024 -0.060 83.488 1.00 67.88 105 THR A O 1
ATOM 797 N N . ASP A 1 106 ? -16.854 -1.337 83.290 1.00 61.94 106 ASP A N 1
ATOM 798 C CA . ASP A 1 106 ? -16.371 -2.100 82.131 1.00 61.94 106 ASP A CA 1
ATOM 799 C C . ASP A 1 106 ? -16.306 -1.227 80.871 1.00 61.94 106 ASP A C 1
ATOM 801 O O . ASP A 1 106 ? -15.343 -1.321 80.112 1.00 61.94 106 ASP A O 1
ATOM 805 N N . ILE A 1 107 ? -17.264 -0.311 80.680 1.00 67.50 107 ILE A N 1
ATOM 806 C CA . ILE A 1 107 ? -17.245 0.666 79.574 1.00 67.50 107 ILE A CA 1
ATOM 807 C C . ILE A 1 107 ? -16.031 1.596 79.701 1.00 67.50 107 ILE A C 1
ATOM 809 O O . ILE A 1 107 ? -15.325 1.839 78.718 1.00 67.50 107 ILE A O 1
ATOM 813 N N . LYS A 1 108 ? -15.729 2.060 80.923 1.00 71.00 108 LYS A N 1
ATOM 814 C CA . LYS A 1 108 ? -14.557 2.909 81.205 1.00 71.00 108 LYS A CA 1
ATOM 815 C C . LYS A 1 108 ? -13.221 2.188 80.999 1.00 71.00 108 LYS A C 1
ATOM 817 O O . LYS A 1 108 ? -12.246 2.838 80.632 1.00 71.00 108 LYS A O 1
ATOM 822 N N . LEU A 1 109 ? -13.171 0.866 81.176 1.00 69.56 109 LEU A N 1
ATOM 823 C CA . LEU A 1 109 ? -11.983 0.044 80.905 1.00 69.56 109 LEU A CA 1
ATOM 824 C C . LEU A 1 109 ? -11.846 -0.361 79.426 1.00 69.56 109 LEU A C 1
ATOM 826 O O . LEU A 1 109 ? -10.727 -0.478 78.920 1.00 69.56 109 LEU A O 1
ATOM 830 N N . LEU A 1 110 ? -12.961 -0.564 78.721 1.00 65.94 110 LEU A N 1
ATOM 831 C CA . LEU A 1 110 ? -12.979 -1.046 77.336 1.00 65.94 110 LEU A CA 1
ATOM 832 C C . LEU A 1 110 ? -12.810 0.073 76.304 1.00 65.94 110 LEU A C 1
ATOM 834 O O . LEU A 1 110 ? -12.131 -0.142 75.303 1.00 65.94 110 LEU A O 1
ATOM 838 N N . GLY A 1 111 ? -13.338 1.275 76.557 1.00 73.94 111 GLY A N 1
ATOM 839 C CA . GLY A 1 111 ? -13.195 2.423 75.650 1.00 73.94 111 GLY A CA 1
ATOM 840 C C . GLY A 1 111 ? -11.735 2.746 75.281 1.00 73.94 111 GLY A C 1
ATOM 841 O O . GLY A 1 111 ? -11.416 2.819 74.092 1.00 73.94 111 GLY A O 1
ATOM 842 N N . PRO A 1 112 ? -10.811 2.865 76.256 1.00 79.12 112 PRO A N 1
ATOM 843 C CA . PRO A 1 112 ? -9.392 3.088 75.977 1.00 79.12 112 PRO A CA 1
ATOM 844 C C . PRO A 1 112 ? -8.726 1.935 75.213 1.00 79.12 112 PRO A C 1
ATOM 846 O O . PRO A 1 112 ? -7.868 2.182 74.369 1.00 79.12 112 PRO A O 1
ATOM 849 N N . ARG A 1 113 ? -9.135 0.682 75.461 1.00 73.50 113 ARG A N 1
ATOM 850 C CA . ARG A 1 113 ? -8.621 -0.498 74.744 1.00 73.50 113 ARG A CA 1
ATOM 851 C C . ARG A 1 113 ? -9.084 -0.535 73.291 1.00 73.50 113 ARG A C 1
ATOM 853 O O . ARG A 1 113 ? -8.262 -0.786 72.416 1.00 73.50 113 ARG A O 1
ATOM 860 N N . LEU A 1 114 ? -10.357 -0.233 73.029 1.00 71.88 114 LEU A N 1
ATOM 861 C CA . LEU A 1 114 ? -10.902 -0.161 71.671 1.00 71.88 114 LEU A CA 1
ATOM 862 C C . LEU A 1 114 ? -10.251 0.976 70.876 1.00 71.88 114 LEU A C 1
ATOM 864 O O . LEU A 1 114 ? -9.902 0.805 69.711 1.00 71.88 114 LEU A O 1
ATOM 868 N N . LYS A 1 115 ? -10.024 2.120 71.534 1.00 77.62 115 LYS A N 1
ATOM 869 C CA . LYS A 1 115 ? -9.311 3.251 70.943 1.00 77.62 115 LYS A CA 1
ATOM 870 C C . LYS A 1 115 ? -7.852 2.907 70.635 1.00 77.62 115 LYS A C 1
ATOM 872 O O . LYS A 1 115 ? -7.416 3.140 69.519 1.00 77.62 115 LYS A O 1
ATOM 877 N N . ALA A 1 116 ? -7.129 2.267 71.557 1.00 76.88 116 ALA A N 1
ATOM 878 C CA . ALA A 1 116 ? -5.755 1.817 71.314 1.00 76.88 116 ALA A CA 1
ATOM 879 C C . ALA A 1 116 ? -5.661 0.794 70.165 1.00 76.88 116 ALA A C 1
ATOM 881 O O . ALA A 1 116 ? -4.721 0.825 69.373 1.00 76.88 116 ALA A O 1
ATOM 882 N N . VAL A 1 117 ? -6.657 -0.088 70.051 1.00 73.69 117 VAL A N 1
ATOM 883 C CA . VAL A 1 117 ? -6.809 -1.045 68.947 1.00 73.69 117 VAL A CA 1
ATOM 884 C C . VAL A 1 117 ? -7.052 -0.331 67.614 1.00 73.69 117 VAL A C 1
ATOM 886 O O . VAL A 1 117 ? -6.357 -0.621 66.642 1.00 73.69 117 VAL A O 1
ATOM 889 N N . SER A 1 118 ? -7.977 0.631 67.580 1.00 76.94 118 SER A N 1
ATOM 890 C CA . SER A 1 118 ? -8.273 1.448 66.399 1.00 76.94 118 SER A CA 1
ATOM 891 C C . SER A 1 118 ? -7.063 2.281 65.966 1.00 76.94 118 SER A C 1
ATOM 893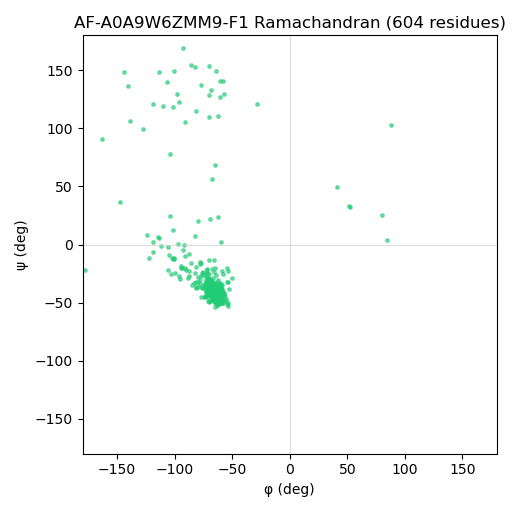 O O . SER A 1 118 ? -6.705 2.290 64.791 1.00 76.94 118 SER A O 1
ATOM 895 N N . ASP A 1 119 ? -6.388 2.934 66.912 1.00 79.19 119 ASP A N 1
ATOM 896 C CA . ASP A 1 119 ? -5.202 3.753 66.652 1.00 79.19 119 ASP A CA 1
ATOM 897 C C . ASP A 1 119 ? -4.037 2.884 66.143 1.00 79.19 119 ASP A C 1
ATOM 899 O O . ASP A 1 119 ? -3.331 3.266 65.207 1.00 79.19 119 ASP A O 1
ATOM 903 N N . SER A 1 120 ? -3.863 1.676 66.696 1.00 79.88 120 SER A N 1
ATOM 904 C CA . SER A 1 120 ? -2.880 0.703 66.206 1.00 79.88 120 SER A CA 1
ATOM 905 C C . SER A 1 120 ? -3.215 0.183 64.808 1.00 79.88 120 SER A C 1
ATOM 907 O O . SER A 1 120 ? -2.295 -0.046 64.023 1.00 79.88 120 SER A O 1
ATOM 909 N N . PHE A 1 121 ? -4.497 -0.023 64.491 1.00 74.81 121 PHE A N 1
ATOM 910 C CA . PHE A 1 121 ? -4.926 -0.439 63.158 1.00 74.81 121 PHE A CA 1
ATOM 911 C C . PHE A 1 121 ? -4.617 0.660 62.143 1.00 74.81 121 PHE A C 1
ATOM 913 O O . PHE A 1 121 ? -3.853 0.418 61.215 1.00 74.81 121 PHE A O 1
ATOM 920 N N . MET A 1 122 ? -5.076 1.890 62.395 1.00 79.81 122 MET A N 1
ATOM 921 C CA . MET A 1 122 ? -4.839 3.040 61.516 1.00 79.81 122 MET A CA 1
ATOM 922 C C . MET A 1 122 ? -3.347 3.314 61.295 1.00 79.81 122 MET A C 1
ATOM 924 O O . MET A 1 122 ? -2.934 3.573 60.165 1.00 79.81 122 MET A O 1
ATOM 928 N N . LYS A 1 123 ? -2.519 3.199 62.342 1.00 81.56 123 LYS A N 1
ATOM 929 C CA . LYS A 1 123 ? -1.061 3.343 62.229 1.00 81.56 123 LYS A CA 1
ATOM 930 C C . LYS A 1 123 ? -0.442 2.266 61.332 1.00 81.56 123 LYS A C 1
ATOM 932 O O . LYS A 1 123 ? 0.409 2.584 60.505 1.00 81.56 123 LYS A O 1
ATOM 937 N N . ASN A 1 124 ? -0.878 1.012 61.456 1.00 75.50 124 ASN A N 1
ATOM 938 C CA . ASN A 1 124 ? -0.385 -0.082 60.615 1.00 75.50 124 ASN A CA 1
ATOM 939 C C . ASN A 1 124 ? -0.874 0.034 59.163 1.00 75.50 124 ASN A C 1
ATOM 941 O O . ASN A 1 124 ? -0.102 -0.257 58.251 1.00 75.50 124 ASN A O 1
ATOM 945 N N . THR A 1 125 ? -2.104 0.505 58.931 1.00 73.56 125 THR A N 1
ATOM 946 C CA . THR A 1 125 ? -2.617 0.780 57.580 1.00 73.56 125 THR A CA 1
ATOM 947 C C . THR A 1 125 ? -1.813 1.892 56.907 1.00 73.56 125 THR A C 1
ATOM 949 O O . THR A 1 125 ? -1.412 1.743 55.757 1.00 73.56 125 THR A O 1
ATOM 952 N N . GLN A 1 126 ? -1.495 2.968 57.636 1.00 79.69 126 GLN A N 1
ATOM 953 C CA . GLN A 1 126 ? -0.626 4.043 57.144 1.00 79.69 126 GLN A CA 1
ATOM 954 C C . GLN A 1 126 ? 0.798 3.551 56.846 1.00 79.69 126 GLN A C 1
ATOM 956 O O . GLN A 1 126 ? 1.388 3.953 55.847 1.00 79.69 126 GLN A O 1
ATOM 961 N N . GLU A 1 127 ? 1.354 2.663 57.678 1.00 80.94 127 GLU A N 1
ATOM 962 C CA . GLU A 1 127 ? 2.679 2.078 57.441 1.00 80.94 127 GLU A CA 1
ATOM 963 C C . GLU A 1 127 ? 2.693 1.162 56.203 1.00 80.94 127 GLU A C 1
ATOM 965 O O . GLU A 1 127 ? 3.670 1.159 55.452 1.00 80.94 127 GLU A O 1
ATOM 970 N N . MET A 1 128 ? 1.613 0.410 55.958 1.00 75.19 128 MET A N 1
ATOM 971 C CA . MET A 1 128 ? 1.453 -0.383 54.734 1.00 75.19 128 MET A CA 1
ATOM 972 C C . MET A 1 128 ? 1.320 0.502 53.497 1.00 75.19 128 MET A C 1
ATOM 974 O O . MET A 1 128 ? 2.017 0.257 52.517 1.00 75.19 128 MET A O 1
ATOM 978 N N . ASP A 1 129 ? 0.499 1.552 53.555 1.00 76.38 129 ASP A N 1
ATOM 979 C CA . ASP A 1 129 ? 0.331 2.504 52.451 1.00 76.38 129 ASP A CA 1
ATOM 980 C C . ASP A 1 129 ? 1.666 3.178 52.085 1.00 76.38 129 ASP A C 1
ATOM 982 O O . ASP A 1 129 ? 2.018 3.298 50.912 1.00 76.38 129 ASP A O 1
ATOM 986 N N . LEU A 1 130 ? 2.490 3.520 53.086 1.00 83.00 130 LEU A N 1
ATOM 987 C CA . LEU A 1 130 ? 3.840 4.042 52.854 1.00 83.00 130 LEU A CA 1
ATOM 988 C C . LEU A 1 130 ? 4.768 3.018 52.178 1.00 83.00 130 LEU A C 1
ATOM 990 O O . LEU A 1 130 ? 5.579 3.387 51.328 1.00 83.00 130 LEU A O 1
ATOM 994 N N . LYS A 1 131 ? 4.673 1.734 52.552 1.00 79.12 131 LYS A N 1
ATOM 995 C CA . LYS A 1 131 ? 5.469 0.656 51.941 1.00 79.12 131 LYS A CA 1
ATOM 996 C C . LYS A 1 131 ? 5.042 0.389 50.503 1.00 79.12 131 LYS A C 1
ATOM 998 O O . LYS A 1 131 ? 5.918 0.266 49.652 1.00 79.12 131 LYS A O 1
ATOM 1003 N N . VAL A 1 132 ? 3.739 0.375 50.223 1.00 73.06 132 VAL A N 1
ATOM 1004 C CA . VAL A 1 132 ? 3.199 0.242 48.861 1.00 73.06 132 VAL A CA 1
ATOM 1005 C C . VAL A 1 132 ? 3.671 1.407 47.994 1.00 73.06 132 VAL A C 1
ATOM 1007 O O . VAL A 1 132 ? 4.284 1.170 46.959 1.00 73.06 132 VAL A O 1
ATOM 1010 N N . LYS A 1 133 ? 3.542 2.653 48.470 1.00 79.38 133 LYS A N 1
ATOM 1011 C CA . LYS A 1 133 ? 4.039 3.842 47.753 1.00 79.38 133 LYS A CA 1
ATOM 1012 C C . LYS A 1 133 ? 5.544 3.803 47.491 1.00 79.38 133 LYS A C 1
ATOM 1014 O O . LYS A 1 133 ? 5.993 4.215 46.424 1.00 79.38 133 LYS A O 1
ATOM 1019 N N . ASN A 1 134 ? 6.342 3.298 48.433 1.00 80.56 134 ASN A N 1
ATOM 1020 C CA . ASN A 1 134 ? 7.781 3.122 48.217 1.00 80.56 134 ASN A CA 1
ATOM 1021 C C . ASN A 1 134 ? 8.084 2.038 47.170 1.00 80.56 134 ASN A C 1
ATOM 1023 O O . ASN A 1 134 ? 8.997 2.224 46.365 1.00 80.56 134 ASN A O 1
ATOM 1027 N N . ILE A 1 135 ? 7.336 0.931 47.149 1.00 76.19 135 ILE A N 1
ATOM 1028 C CA . ILE A 1 135 ? 7.484 -0.125 46.136 1.00 76.19 135 ILE A CA 1
ATOM 1029 C C . ILE A 1 135 ? 7.092 0.407 44.754 1.00 76.19 135 ILE A C 1
ATOM 1031 O O . ILE A 1 135 ? 7.867 0.251 43.812 1.00 76.19 135 ILE A O 1
ATOM 1035 N N . GLU A 1 136 ? 5.957 1.102 44.644 1.00 74.44 136 GLU A N 1
ATOM 1036 C CA . GLU A 1 136 ? 5.507 1.750 43.407 1.00 74.44 136 GLU A CA 1
ATOM 1037 C C . GLU A 1 136 ? 6.548 2.737 42.884 1.00 74.44 136 GLU A C 1
ATOM 1039 O O . GLU A 1 136 ? 6.937 2.668 41.720 1.00 74.44 136 GLU A O 1
ATOM 1044 N N . LYS A 1 137 ? 7.075 3.606 43.755 1.00 84.62 137 LYS A N 1
ATOM 1045 C CA . LYS A 1 137 ? 8.134 4.546 43.384 1.00 84.62 137 LYS A CA 1
ATOM 1046 C C . LYS A 1 137 ? 9.382 3.824 42.873 1.00 84.62 137 LYS A C 1
ATOM 1048 O O . LYS A 1 137 ? 9.907 4.185 41.827 1.00 84.62 137 LYS A O 1
ATOM 1053 N N . THR A 1 138 ? 9.823 2.774 43.567 1.00 78.88 138 THR A N 1
ATOM 1054 C CA . THR A 1 138 ? 11.001 1.990 43.159 1.00 78.88 138 THR A CA 1
ATOM 1055 C C . THR A 1 138 ? 10.776 1.303 41.808 1.00 78.88 138 THR A C 1
ATOM 1057 O O . THR A 1 138 ? 11.691 1.227 40.990 1.00 78.88 138 THR A O 1
ATOM 1060 N N . PHE A 1 139 ? 9.556 0.825 41.549 1.00 74.81 139 PHE A N 1
ATOM 1061 C CA . PHE A 1 139 ? 9.181 0.222 40.272 1.00 74.81 139 PHE A CA 1
ATOM 1062 C C . PHE A 1 139 ? 9.186 1.253 39.137 1.00 74.81 139 PHE A C 1
ATOM 1064 O O . PHE A 1 139 ? 9.756 0.997 38.075 1.00 74.81 139 PHE A O 1
ATOM 1071 N N . VAL A 1 140 ? 8.608 2.435 39.370 1.00 78.44 140 VAL A N 1
ATOM 1072 C CA . VAL A 1 140 ? 8.592 3.543 38.405 1.00 78.44 140 VAL A CA 1
ATOM 1073 C C . VAL A 1 140 ? 10.012 4.010 38.084 1.00 78.44 140 VAL A C 1
ATOM 1075 O O . VAL A 1 140 ? 10.360 4.098 36.906 1.00 78.44 140 VAL A O 1
ATOM 1078 N N . ASP A 1 141 ? 10.849 4.229 39.101 1.00 82.94 141 ASP A N 1
ATOM 1079 C CA . ASP A 1 141 ? 12.238 4.669 38.928 1.00 82.94 141 ASP A CA 1
ATOM 1080 C C . ASP A 1 141 ? 13.049 3.632 38.127 1.00 82.94 141 ASP A C 1
ATOM 1082 O O . ASP A 1 141 ? 13.737 3.977 37.166 1.00 82.94 141 ASP A O 1
ATOM 1086 N N . LYS A 1 142 ? 12.895 2.337 38.433 1.00 80.00 142 LYS A N 1
ATOM 1087 C CA . LYS A 1 142 ? 13.606 1.262 37.724 1.00 80.00 142 LYS A CA 1
ATOM 1088 C C . LYS A 1 142 ? 13.116 1.070 36.287 1.00 80.00 142 LYS A C 1
ATOM 1090 O O . LYS A 1 142 ? 13.916 0.799 35.395 1.00 80.00 142 LYS A O 1
ATOM 1095 N N . THR A 1 143 ? 11.822 1.267 36.039 1.00 73.19 143 THR A N 1
ATOM 1096 C CA . THR A 1 143 ? 11.252 1.254 34.681 1.00 73.19 143 THR A CA 1
ATOM 1097 C C . THR A 1 143 ? 11.763 2.437 33.855 1.00 73.19 143 THR A C 1
ATOM 1099 O O . THR A 1 143 ? 12.075 2.282 32.673 1.00 73.19 143 THR A O 1
ATOM 1102 N N . ALA A 1 144 ? 11.895 3.614 34.473 1.00 77.19 144 ALA A N 1
ATOM 1103 C CA . ALA A 1 144 ? 12.467 4.792 33.830 1.00 77.19 144 ALA A CA 1
ATOM 1104 C C . ALA A 1 144 ? 13.954 4.594 33.489 1.00 77.19 144 ALA A C 1
ATOM 1106 O O . ALA A 1 144 ? 14.377 4.956 32.389 1.00 77.19 144 ALA A O 1
ATOM 1107 N N . ASP A 1 145 ? 14.730 3.971 34.378 1.00 81.62 145 ASP A N 1
ATOM 1108 C CA . ASP A 1 145 ? 16.136 3.652 34.117 1.00 81.62 145 ASP A CA 1
ATOM 1109 C C . ASP A 1 145 ? 16.303 2.600 33.013 1.00 81.62 145 ASP A C 1
ATOM 1111 O O . ASP A 1 145 ? 17.120 2.801 32.114 1.00 81.62 145 ASP A O 1
ATOM 1115 N N . MET A 1 146 ? 15.488 1.536 32.992 1.00 73.00 146 MET A N 1
ATOM 1116 C CA . MET A 1 146 ? 15.498 0.561 31.888 1.00 73.00 146 MET A CA 1
ATOM 1117 C C . MET A 1 146 ? 15.179 1.225 30.545 1.00 73.00 146 MET A C 1
ATOM 1119 O O . MET A 1 146 ? 15.870 0.983 29.556 1.00 73.00 146 MET A O 1
ATOM 1123 N N . ARG A 1 147 ? 14.191 2.131 30.516 1.00 75.94 147 ARG A N 1
ATOM 1124 C CA . ARG A 1 147 ? 13.869 2.904 29.311 1.00 75.94 147 ARG A CA 1
ATOM 1125 C C . ARG A 1 147 ? 15.051 3.765 28.858 1.00 75.94 147 ARG A C 1
ATOM 1127 O O . ARG A 1 147 ? 15.380 3.758 27.676 1.00 75.94 147 ARG A O 1
ATOM 1134 N N . ARG A 1 148 ? 15.731 4.455 29.782 1.00 83.75 148 ARG A N 1
ATOM 1135 C CA . ARG A 1 148 ? 16.932 5.248 29.464 1.00 83.75 148 ARG A CA 1
ATOM 1136 C C . ARG A 1 148 ? 18.082 4.395 28.938 1.00 83.75 148 ARG A C 1
ATOM 1138 O O . ARG A 1 148 ? 18.770 4.829 28.017 1.00 83.75 148 ARG A O 1
ATOM 1145 N N . MET A 1 149 ? 18.314 3.210 29.507 1.00 78.50 149 MET A N 1
ATOM 1146 C CA . MET A 1 149 ? 19.351 2.302 29.007 1.00 78.50 149 MET A CA 1
ATOM 1147 C C . MET A 1 149 ? 19.034 1.846 27.584 1.00 78.50 149 MET A C 1
ATOM 1149 O O . MET A 1 149 ? 19.890 1.969 26.715 1.00 78.50 149 MET A O 1
ATOM 1153 N N . PHE A 1 150 ? 17.790 1.442 27.324 1.00 75.00 150 PHE A N 1
ATOM 1154 C CA . PHE A 1 150 ? 17.350 1.024 25.995 1.00 75.00 150 PHE A CA 1
ATOM 1155 C C . PHE A 1 150 ? 17.455 2.148 24.952 1.00 75.00 150 PHE A C 1
ATOM 1157 O O . PHE A 1 150 ? 17.955 1.939 23.848 1.00 75.00 150 PHE A O 1
ATOM 1164 N N . GLU A 1 151 ? 17.048 3.370 25.305 1.00 78.56 151 GLU A N 1
ATOM 1165 C CA . GLU A 1 151 ? 17.198 4.542 24.434 1.00 78.56 151 GLU A CA 1
ATOM 1166 C C . GLU A 1 151 ? 18.673 4.864 24.141 1.00 78.56 151 GLU A C 1
ATOM 1168 O O . GLU A 1 151 ? 19.011 5.253 23.020 1.00 78.56 151 GLU A O 1
ATOM 1173 N N . ASN A 1 152 ? 19.566 4.680 25.117 1.00 82.00 152 ASN A N 1
ATOM 1174 C CA . ASN A 1 152 ? 21.006 4.856 24.925 1.00 82.00 152 ASN A CA 1
ATOM 1175 C C . ASN A 1 152 ? 21.624 3.749 24.057 1.00 82.00 152 ASN A C 1
ATOM 1177 O O . ASN A 1 152 ? 22.487 4.054 23.234 1.00 82.00 152 ASN A O 1
ATOM 1181 N N . GLU A 1 153 ? 21.184 2.498 24.204 1.00 78.62 153 GLU A N 1
ATOM 1182 C CA . GLU A 1 153 ? 21.592 1.366 23.359 1.00 78.62 153 GLU A CA 1
ATOM 1183 C C . GLU A 1 153 ? 21.184 1.619 21.902 1.00 78.62 153 GLU A C 1
ATOM 1185 O O . GLU A 1 153 ? 22.030 1.616 21.009 1.00 78.62 153 GLU A O 1
ATOM 1190 N N . GLN A 1 154 ? 19.920 1.999 21.670 1.00 75.38 154 GLN A N 1
ATOM 1191 C CA . GLN A 1 154 ? 19.443 2.359 20.334 1.00 75.38 154 GLN A CA 1
ATOM 1192 C C . GLN A 1 154 ? 20.205 3.542 19.740 1.00 75.38 154 GLN A C 1
ATOM 1194 O O . GLN A 1 154 ? 20.462 3.569 18.539 1.00 75.38 154 GLN A O 1
ATOM 1199 N N . ARG A 1 155 ? 20.561 4.546 20.550 1.00 81.06 155 ARG A N 1
ATOM 1200 C CA . ARG A 1 155 ? 21.390 5.658 20.069 1.00 81.06 155 ARG A CA 1
ATOM 1201 C C . ARG A 1 155 ? 22.766 5.179 19.633 1.00 81.06 155 ARG A C 1
ATOM 1203 O O . ARG A 1 155 ? 23.200 5.596 18.566 1.00 81.06 155 ARG A O 1
ATOM 1210 N N . LYS A 1 156 ? 23.414 4.297 20.400 1.00 83.56 156 LYS A N 1
ATOM 1211 C CA . LYS A 1 156 ? 24.707 3.707 20.020 1.00 83.56 156 LYS A CA 1
ATOM 1212 C C . LYS A 1 156 ? 24.610 2.901 18.726 1.00 83.56 156 LYS A C 1
ATOM 1214 O O . LYS A 1 156 ? 25.470 3.043 17.860 1.00 83.56 156 LYS A O 1
ATOM 1219 N N . GLU A 1 157 ? 23.557 2.103 18.567 1.00 77.75 157 GLU A N 1
ATOM 1220 C CA . GLU A 1 157 ? 23.317 1.348 17.332 1.00 77.75 157 GLU A CA 1
ATOM 1221 C C . GLU A 1 157 ? 23.081 2.271 16.135 1.00 77.75 157 GLU A C 1
ATOM 1223 O O . GLU A 1 157 ? 23.659 2.052 15.071 1.00 77.75 157 GLU A O 1
ATOM 1228 N N . ARG A 1 158 ? 22.296 3.343 16.308 1.00 77.31 158 ARG A N 1
ATOM 1229 C CA . ARG A 1 158 ? 22.079 4.348 15.257 1.00 77.31 158 ARG A CA 1
ATOM 1230 C C . ARG A 1 158 ? 23.376 5.040 14.865 1.00 77.31 158 ARG A C 1
ATOM 1232 O O . ARG A 1 158 ? 23.664 5.102 13.676 1.00 77.31 158 ARG A O 1
ATOM 1239 N N . THR A 1 159 ? 24.187 5.475 15.829 1.00 82.00 159 THR A N 1
ATOM 1240 C CA . THR A 1 159 ? 25.487 6.091 15.526 1.00 82.00 159 THR A CA 1
ATOM 1241 C C . THR A 1 159 ? 26.427 5.112 14.821 1.00 82.00 159 THR A C 1
ATOM 1243 O O . THR A 1 159 ? 27.064 5.484 13.842 1.00 82.00 159 THR A O 1
ATOM 1246 N N . GLY A 1 160 ? 26.453 3.836 15.227 1.00 85.69 160 GLY A N 1
ATOM 1247 C CA . GLY A 1 160 ? 27.257 2.815 14.546 1.00 85.69 160 GLY A CA 1
ATOM 1248 C C . GLY A 1 160 ? 26.765 2.511 13.124 1.00 85.69 160 GLY A C 1
ATOM 1249 O O . GLY A 1 160 ? 27.563 2.303 12.208 1.00 85.69 160 GLY A O 1
ATOM 1250 N N . ALA A 1 161 ? 25.448 2.522 12.904 1.00 74.50 161 ALA A N 1
ATOM 1251 C CA . ALA A 1 161 ? 24.861 2.372 11.577 1.00 74.50 161 ALA A CA 1
ATOM 1252 C C . ALA A 1 161 ? 25.158 3.585 10.679 1.00 74.50 161 ALA A C 1
ATOM 1254 O O . ALA A 1 161 ? 25.500 3.403 9.511 1.00 74.50 161 ALA A O 1
ATOM 1255 N N . GLU A 1 162 ? 25.084 4.802 11.219 1.00 79.25 162 GLU A N 1
ATOM 1256 C CA . GLU A 1 162 ? 25.439 6.045 10.523 1.00 79.25 162 GLU A CA 1
ATOM 1257 C C . GLU A 1 162 ? 26.919 6.061 10.117 1.00 79.25 162 GLU A C 1
ATOM 1259 O O . GLU A 1 162 ? 27.233 6.356 8.963 1.00 79.25 162 GLU A O 1
ATOM 1264 N N . GLU A 1 163 ? 27.828 5.650 11.007 1.00 85.88 163 GLU A N 1
ATOM 1265 C CA . GLU A 1 163 ? 29.256 5.497 10.699 1.00 85.88 163 GLU A CA 1
ATOM 1266 C C . GLU A 1 163 ? 29.493 4.475 9.576 1.00 85.88 163 GLU A C 1
ATOM 1268 O O . GLU A 1 163 ? 30.271 4.725 8.651 1.00 85.88 163 GLU A O 1
ATOM 1273 N N . LYS A 1 164 ? 28.774 3.345 9.594 1.00 82.69 164 LYS A N 1
ATOM 1274 C CA . LYS A 1 164 ? 28.870 2.313 8.550 1.00 82.69 164 LYS A CA 1
ATOM 1275 C C . LYS A 1 164 ? 28.307 2.789 7.209 1.00 82.69 164 LYS A C 1
ATOM 1277 O O . LYS A 1 164 ? 28.893 2.497 6.165 1.00 82.69 164 LYS A O 1
ATOM 1282 N N . ILE A 1 165 ? 27.208 3.545 7.221 1.00 78.25 165 ILE A N 1
ATOM 1283 C CA . ILE A 1 165 ? 26.652 4.192 6.025 1.00 78.25 165 ILE A CA 1
ATOM 1284 C C . ILE A 1 165 ? 27.657 5.198 5.459 1.00 78.25 165 ILE A C 1
ATOM 1286 O O . ILE A 1 165 ? 27.893 5.205 4.249 1.00 78.25 165 ILE A O 1
ATOM 1290 N N . HIS A 1 166 ? 28.297 6.002 6.310 1.00 82.62 166 HIS A N 1
ATOM 1291 C CA . HIS A 1 166 ? 29.339 6.931 5.881 1.00 82.62 166 HIS A CA 1
ATOM 1292 C C . HIS A 1 166 ? 30.545 6.210 5.270 1.00 82.62 166 HIS A C 1
ATOM 1294 O O . HIS A 1 166 ? 30.997 6.595 4.192 1.00 82.62 166 HIS A O 1
ATOM 1300 N N . ALA A 1 167 ? 31.020 5.126 5.890 1.00 85.19 167 ALA A N 1
ATOM 1301 C CA . ALA A 1 167 ? 32.117 4.321 5.356 1.00 85.19 167 ALA A CA 1
ATOM 1302 C C . ALA A 1 167 ? 31.783 3.726 3.976 1.00 85.19 167 ALA A C 1
ATOM 1304 O O . ALA A 1 167 ? 32.582 3.833 3.046 1.00 85.19 167 ALA A O 1
ATOM 1305 N N . LEU A 1 168 ? 30.578 3.169 3.810 1.00 82.06 168 LEU A N 1
ATOM 1306 C CA . LEU A 1 168 ? 30.112 2.641 2.522 1.00 82.06 168 LEU A CA 1
ATOM 1307 C C . LEU A 1 168 ? 29.948 3.742 1.469 1.00 82.06 168 LEU A C 1
ATOM 1309 O O . LEU A 1 168 ? 30.277 3.536 0.304 1.00 82.06 168 LEU A O 1
ATOM 1313 N N . THR A 1 169 ? 29.478 4.923 1.870 1.00 82.50 169 THR A N 1
ATOM 1314 C CA . THR A 1 169 ? 29.340 6.075 0.968 1.00 82.50 169 THR A CA 1
ATOM 1315 C C . THR A 1 169 ? 30.703 6.526 0.445 1.00 82.50 169 THR A C 1
ATOM 1317 O O . THR A 1 169 ? 30.853 6.741 -0.759 1.00 82.50 169 THR A O 1
ATOM 1320 N N . ASN A 1 170 ? 31.712 6.586 1.318 1.00 86.69 170 ASN A N 1
ATOM 1321 C CA . ASN A 1 170 ? 33.086 6.906 0.934 1.00 86.69 170 ASN A CA 1
ATOM 1322 C C . ASN A 1 170 ? 33.672 5.836 0.002 1.00 86.69 170 ASN A C 1
ATOM 1324 O O . ASN A 1 170 ? 34.271 6.176 -1.015 1.00 86.69 170 ASN A O 1
ATOM 1328 N N . GLN A 1 171 ? 33.428 4.551 0.277 1.00 86.62 171 GLN A N 1
ATOM 1329 C CA . GLN A 1 171 ? 33.870 3.458 -0.594 1.00 86.62 171 GLN A CA 1
ATOM 1330 C C . GLN A 1 171 ? 33.238 3.545 -1.995 1.00 86.62 171 GLN A C 1
ATOM 1332 O O . GLN A 1 171 ? 33.919 3.361 -3.002 1.00 86.62 171 GLN A O 1
ATOM 1337 N N . VAL A 1 172 ? 31.945 3.871 -2.085 1.00 81.88 172 VAL A N 1
ATOM 1338 C CA . VAL A 1 172 ? 31.263 4.082 -3.373 1.00 81.88 172 VAL A CA 1
ATOM 1339 C C . VAL A 1 172 ? 31.833 5.294 -4.111 1.00 81.88 172 VAL A C 1
ATOM 1341 O O . VAL A 1 172 ? 31.983 5.242 -5.332 1.00 81.88 172 VAL A O 1
ATOM 1344 N N . GLN A 1 173 ? 32.164 6.378 -3.405 1.00 85.50 173 GLN A N 1
ATOM 1345 C CA . GLN A 1 173 ? 32.823 7.538 -4.010 1.00 85.50 173 GLN A CA 1
ATOM 1346 C C . GLN A 1 173 ? 34.220 7.196 -4.540 1.00 85.50 173 GLN A C 1
ATOM 1348 O O . GLN A 1 173 ? 34.541 7.585 -5.662 1.00 85.50 173 GLN A O 1
ATOM 1353 N N . GLU A 1 174 ? 35.019 6.427 -3.799 1.00 86.81 174 GLU A N 1
ATOM 1354 C CA . GLU A 1 174 ? 36.326 5.956 -4.269 1.00 86.81 174 GLU A CA 1
ATOM 1355 C C . GLU A 1 174 ? 36.209 5.076 -5.519 1.00 86.81 174 GLU A C 1
ATOM 1357 O O . GLU A 1 174 ? 36.958 5.264 -6.476 1.00 86.81 174 GLU A O 1
ATOM 1362 N N . GLU A 1 175 ? 35.252 4.146 -5.557 1.00 80.88 175 GLU A N 1
ATOM 1363 C CA . GLU A 1 175 ? 35.026 3.298 -6.734 1.00 80.88 175 GLU A CA 1
ATOM 1364 C C . GLU A 1 175 ? 34.537 4.104 -7.947 1.00 80.88 175 GLU A C 1
ATOM 1366 O O . GLU A 1 175 ? 34.948 3.827 -9.076 1.00 80.88 175 GLU A O 1
ATOM 1371 N N . ARG A 1 176 ? 33.731 5.154 -7.737 1.00 81.44 176 ARG A N 1
ATOM 1372 C CA . ARG A 1 176 ? 33.361 6.096 -8.809 1.00 81.44 176 ARG A CA 1
ATOM 1373 C C . ARG A 1 176 ? 34.573 6.853 -9.342 1.00 81.44 176 ARG A C 1
ATOM 1375 O O . ARG A 1 176 ? 34.752 6.896 -10.554 1.00 81.44 176 ARG A O 1
ATOM 1382 N N . LEU A 1 177 ? 35.431 7.366 -8.461 1.00 85.06 177 LEU A N 1
ATOM 1383 C CA . LEU A 1 177 ? 36.681 8.037 -8.835 1.00 85.06 177 LEU A CA 1
ATOM 1384 C C . LEU A 1 177 ? 37.619 7.110 -9.621 1.00 85.06 177 LEU A C 1
ATOM 1386 O O . LEU A 1 177 ? 38.164 7.513 -10.648 1.00 85.06 177 LEU A O 1
ATOM 1390 N N . LYS A 1 178 ? 37.768 5.848 -9.199 1.00 84.81 178 LYS A N 1
ATOM 1391 C CA . LYS A 1 178 ? 38.530 4.837 -9.955 1.00 84.81 178 LYS A CA 1
ATOM 1392 C C . LYS A 1 178 ? 37.900 4.555 -11.320 1.00 84.81 178 LYS A C 1
ATOM 1394 O O . LYS A 1 178 ? 38.619 4.425 -12.310 1.00 84.81 178 LYS A O 1
ATOM 1399 N N . GLY A 1 179 ? 36.570 4.474 -11.388 1.00 82.38 179 GLY A N 1
ATOM 1400 C CA . GLY A 1 179 ? 35.824 4.307 -12.635 1.00 82.38 179 GLY A CA 1
ATOM 1401 C C . GLY A 1 179 ? 36.037 5.469 -13.608 1.00 82.38 179 GLY A C 1
ATOM 1402 O O . GLY A 1 179 ? 36.336 5.236 -14.777 1.00 82.38 179 GLY A O 1
ATOM 1403 N N . GLU A 1 180 ? 35.964 6.707 -13.119 1.00 79.75 180 GLU A N 1
ATOM 1404 C CA . GLU A 1 180 ? 36.231 7.922 -13.899 1.00 79.75 180 GLU A CA 1
ATOM 1405 C C . GLU A 1 180 ? 37.674 7.970 -14.406 1.00 79.75 180 GLU A C 1
ATOM 1407 O O . GLU A 1 180 ? 37.900 8.241 -15.583 1.00 79.75 180 GLU A O 1
ATOM 1412 N N . GLN A 1 181 ? 38.657 7.641 -13.561 1.00 85.00 181 GLN A N 1
ATOM 1413 C CA . GLN A 1 181 ? 40.061 7.563 -13.975 1.00 85.00 181 GLN A CA 1
ATOM 1414 C C . GLN A 1 181 ? 40.283 6.500 -15.055 1.00 85.00 181 GLN A C 1
ATOM 1416 O O . GLN A 1 181 ? 41.019 6.740 -16.011 1.00 85.00 181 GLN A O 1
ATOM 1421 N N . LYS A 1 182 ? 39.619 5.343 -14.946 1.00 83.62 182 LYS A N 1
ATOM 1422 C CA . LYS A 1 182 ? 39.707 4.274 -15.947 1.00 83.62 182 LYS A CA 1
ATOM 1423 C C . LYS A 1 182 ? 39.067 4.676 -17.278 1.00 83.62 182 LYS A C 1
ATOM 1425 O O . LYS A 1 182 ? 39.655 4.421 -18.324 1.00 83.62 182 LYS A O 1
ATOM 1430 N N . LEU A 1 183 ? 37.904 5.328 -17.241 1.00 76.88 183 LEU A N 1
ATOM 1431 C CA . LEU A 1 183 ? 37.242 5.874 -18.431 1.00 76.88 183 LEU A CA 1
ATOM 1432 C C . LEU A 1 183 ? 38.088 6.961 -19.095 1.00 76.88 183 LEU A C 1
ATOM 1434 O O . LEU A 1 183 ? 38.226 6.967 -20.315 1.00 76.88 183 LEU A O 1
ATOM 1438 N N . LYS A 1 184 ? 38.705 7.838 -18.299 1.00 84.75 184 LYS A N 1
ATOM 1439 C CA . LYS A 1 184 ? 39.616 8.865 -18.803 1.00 84.75 184 LYS A CA 1
ATOM 1440 C C . LYS A 1 184 ? 40.844 8.248 -19.477 1.00 84.75 184 LYS A C 1
ATOM 1442 O O . LYS A 1 184 ? 41.155 8.630 -20.596 1.00 84.75 184 LYS A O 1
ATOM 1447 N N . ALA A 1 185 ? 41.471 7.245 -18.859 1.00 81.38 185 ALA A N 1
ATOM 1448 C CA . ALA A 1 185 ? 42.600 6.531 -19.455 1.00 81.38 185 ALA A CA 1
ATOM 1449 C C . ALA A 1 185 ? 42.220 5.819 -20.769 1.00 81.38 185 ALA A C 1
ATOM 1451 O O . ALA A 1 185 ? 42.965 5.892 -21.741 1.00 81.38 185 ALA A O 1
ATOM 1452 N N . GLN A 1 186 ? 41.042 5.185 -20.831 1.00 79.56 186 GLN A N 1
ATOM 1453 C CA . GLN A 1 186 ? 40.534 4.572 -22.066 1.00 79.56 186 GLN A CA 1
ATOM 1454 C C . GLN A 1 186 ? 40.230 5.611 -23.153 1.00 79.56 186 GLN A C 1
ATOM 1456 O O . GLN A 1 186 ? 40.503 5.372 -24.328 1.00 79.56 186 GLN A O 1
ATOM 1461 N N . SER A 1 187 ? 39.693 6.772 -22.770 1.00 77.81 187 SER A N 1
ATOM 1462 C CA . SER A 1 187 ? 39.463 7.887 -23.690 1.00 77.81 187 SER A CA 1
ATOM 1463 C C . SER A 1 187 ? 40.782 8.410 -24.261 1.00 77.81 187 SER A C 1
ATOM 1465 O O . SER A 1 187 ? 40.899 8.540 -25.475 1.00 77.81 187 SER A O 1
ATOM 1467 N N . GLU A 1 188 ? 41.788 8.644 -23.416 1.00 85.56 188 GLU A N 1
ATOM 1468 C CA . GLU A 1 188 ? 43.124 9.092 -23.836 1.00 85.56 188 GLU A CA 1
ATOM 1469 C C . GLU A 1 188 ? 43.812 8.056 -24.747 1.00 85.56 188 GLU A C 1
ATOM 1471 O O . GLU A 1 188 ? 44.443 8.415 -25.742 1.00 85.56 188 GLU A O 1
ATOM 1476 N N . GLU A 1 189 ? 43.646 6.759 -24.469 1.00 84.56 189 GLU A N 1
ATOM 1477 C CA . GLU A 1 189 ? 44.145 5.677 -25.327 1.00 84.56 189 GLU A CA 1
ATOM 1478 C C . GLU A 1 189 ? 43.443 5.658 -26.695 1.00 84.56 189 GLU A C 1
ATOM 1480 O O . GLU A 1 189 ? 44.100 5.531 -27.731 1.00 84.56 189 GLU A O 1
ATOM 1485 N N . SER A 1 190 ? 42.121 5.858 -26.721 1.00 74.62 190 SER A N 1
ATOM 1486 C CA . SER A 1 190 ? 41.352 5.946 -27.967 1.00 74.62 190 SER A CA 1
ATOM 1487 C C . SER A 1 190 ? 41.710 7.185 -28.796 1.00 74.62 190 SER A C 1
ATOM 1489 O O . SER A 1 190 ? 41.830 7.096 -30.018 1.00 74.62 190 SER A O 1
ATOM 1491 N N . GLU A 1 191 ? 41.964 8.321 -28.144 1.00 82.31 191 GLU A N 1
ATOM 1492 C CA . GLU A 1 191 ? 42.398 9.560 -28.792 1.00 82.31 191 GLU A CA 1
ATOM 1493 C C . GLU A 1 191 ? 43.791 9.395 -29.410 1.00 82.31 191 GLU A C 1
ATOM 1495 O O . GLU A 1 191 ? 44.019 9.775 -30.561 1.00 82.31 191 GLU A O 1
ATOM 1500 N N . LYS A 1 192 ? 44.707 8.728 -28.699 1.00 87.50 192 LYS A N 1
ATOM 1501 C CA . LYS A 1 192 ? 46.028 8.386 -29.232 1.00 87.50 192 LYS A CA 1
ATOM 1502 C C . LYS A 1 192 ? 45.934 7.454 -30.444 1.00 87.50 192 LYS A C 1
ATOM 1504 O O . LYS A 1 192 ? 46.620 7.685 -31.438 1.00 87.50 192 LYS A O 1
ATOM 1509 N N . ALA A 1 193 ? 45.064 6.444 -30.400 1.00 80.12 193 ALA A N 1
ATOM 1510 C CA . ALA A 1 193 ? 44.843 5.543 -31.531 1.00 80.12 193 ALA A CA 1
ATOM 1511 C C . ALA A 1 193 ? 44.268 6.275 -32.759 1.00 80.12 193 ALA A C 1
ATOM 1513 O O . ALA A 1 193 ? 44.666 5.984 -33.890 1.00 80.12 193 ALA A O 1
ATOM 1514 N N . LEU A 1 194 ? 43.376 7.252 -32.553 1.00 77.94 194 LEU A N 1
ATOM 1515 C CA . LEU A 1 194 ? 42.851 8.104 -33.624 1.00 77.94 194 LEU A CA 1
ATOM 1516 C C . LEU A 1 194 ? 43.939 8.990 -34.239 1.00 77.94 194 LEU A C 1
ATOM 1518 O O . LEU A 1 194 ? 44.021 9.078 -35.464 1.00 77.94 194 LEU A O 1
ATOM 1522 N N . LEU A 1 195 ? 44.811 9.585 -33.420 1.00 85.06 195 LEU A N 1
ATOM 1523 C CA . LEU A 1 195 ? 45.951 10.370 -33.905 1.00 85.06 195 LEU A CA 1
ATOM 1524 C C . LEU A 1 195 ? 46.932 9.514 -34.718 1.00 85.06 195 LEU A C 1
ATOM 1526 O O . LEU A 1 195 ? 47.350 9.926 -35.800 1.00 85.06 195 LEU A O 1
ATOM 1530 N N . GLU A 1 196 ? 47.250 8.301 -34.258 1.00 84.00 196 GLU A N 1
ATOM 1531 C CA . GLU A 1 196 ? 48.098 7.362 -35.007 1.00 84.00 196 GLU A CA 1
ATOM 1532 C C . GLU A 1 196 ? 47.455 6.924 -36.333 1.00 84.00 196 GLU A C 1
ATOM 1534 O O . GLU A 1 196 ? 48.145 6.743 -37.341 1.00 84.00 196 GLU A O 1
ATOM 1539 N N . LEU A 1 197 ? 46.130 6.744 -36.360 1.00 79.88 197 LEU A N 1
ATOM 1540 C CA . LEU A 1 197 ? 45.400 6.434 -37.587 1.00 79.88 197 LEU A CA 1
ATOM 1541 C C . LEU A 1 197 ? 45.441 7.617 -38.562 1.00 79.88 197 LEU A C 1
ATOM 1543 O O . LEU A 1 197 ? 45.687 7.420 -39.753 1.00 79.88 197 LEU A O 1
ATOM 1547 N N . GLN A 1 198 ? 45.261 8.837 -38.059 1.00 83.25 198 GLN A N 1
ATOM 1548 C CA . GLN A 1 198 ? 45.317 10.053 -38.859 1.00 83.25 198 GLN A CA 1
ATOM 1549 C C . GLN A 1 198 ? 46.715 10.283 -39.446 1.00 83.25 198 GLN A C 1
ATOM 1551 O O . GLN A 1 198 ? 46.837 10.545 -40.642 1.00 83.25 198 GLN A O 1
ATOM 1556 N N . GLU A 1 199 ? 47.778 10.053 -38.670 1.00 87.44 199 GLU A N 1
ATOM 1557 C CA . GLU A 1 199 ? 49.155 10.116 -39.172 1.00 87.44 199 GLU A CA 1
ATOM 1558 C C . GLU A 1 199 ? 49.410 9.079 -40.282 1.00 87.44 199 GLU A C 1
ATOM 1560 O O . GLU A 1 199 ? 50.057 9.379 -41.291 1.00 87.44 199 GLU A O 1
ATOM 1565 N N . LYS A 1 200 ? 48.863 7.861 -40.153 1.00 82.56 200 LYS A N 1
ATOM 1566 C CA . LYS A 1 200 ? 48.952 6.831 -41.204 1.00 82.56 200 LYS A CA 1
ATOM 1567 C C . LYS A 1 200 ? 48.222 7.249 -42.480 1.00 82.56 200 LYS A C 1
ATOM 1569 O O . LYS A 1 200 ? 48.769 7.047 -43.567 1.00 82.56 200 LYS A O 1
ATOM 1574 N N . VAL A 1 201 ? 47.035 7.846 -42.362 1.00 81.31 201 VAL A N 1
ATOM 1575 C CA . VAL A 1 201 ? 46.266 8.370 -43.504 1.00 81.31 201 VAL A CA 1
ATOM 1576 C C . VAL A 1 201 ? 47.030 9.499 -44.196 1.00 81.31 201 VAL A C 1
ATOM 1578 O O . VAL A 1 201 ? 47.191 9.465 -45.417 1.00 81.31 201 VAL A O 1
ATOM 1581 N N . ASP A 1 202 ? 47.589 10.439 -43.436 1.00 82.00 202 ASP A N 1
ATOM 1582 C CA . ASP A 1 202 ? 48.380 11.546 -43.980 1.00 82.00 202 ASP A CA 1
ATOM 1583 C C . ASP A 1 202 ? 49.652 11.049 -44.674 1.00 82.00 202 ASP A C 1
ATOM 1585 O O . ASP A 1 202 ? 49.988 11.492 -45.778 1.00 82.00 202 ASP A O 1
ATOM 1589 N N . LYS A 1 203 ? 50.345 10.072 -44.080 1.00 84.00 203 LYS A N 1
ATOM 1590 C CA . LYS A 1 203 ? 51.521 9.439 -44.687 1.00 84.00 203 LYS A CA 1
ATOM 1591 C C . LYS A 1 203 ? 51.162 8.713 -45.983 1.00 84.00 203 LYS A C 1
ATOM 1593 O O . LYS A 1 203 ? 51.899 8.814 -46.963 1.00 84.00 203 LYS A O 1
ATOM 1598 N N . GLN A 1 204 ? 50.029 8.017 -46.019 1.00 80.81 204 GLN A N 1
ATOM 1599 C CA . GLN A 1 204 ? 49.544 7.348 -47.225 1.00 80.81 204 GLN A CA 1
ATOM 1600 C C . GLN A 1 204 ? 49.126 8.351 -48.309 1.00 80.81 204 GLN A C 1
ATOM 1602 O O . GLN A 1 204 ? 49.423 8.138 -49.484 1.00 80.81 204 GLN A O 1
ATOM 1607 N N . SER A 1 205 ? 48.512 9.470 -47.921 1.00 77.69 205 SER A N 1
ATOM 1608 C CA . SER A 1 205 ? 48.178 10.576 -48.822 1.00 77.69 205 SER A CA 1
ATOM 1609 C C . SER A 1 205 ? 49.434 11.185 -49.457 1.00 77.69 205 SER A C 1
ATOM 1611 O O . SER A 1 205 ? 49.496 11.335 -50.679 1.00 77.69 205 SER A O 1
ATOM 1613 N N . ARG A 1 206 ? 50.495 11.417 -48.668 1.00 83.44 206 ARG A N 1
ATOM 1614 C CA . ARG A 1 206 ? 51.800 11.887 -49.175 1.00 83.44 206 ARG A CA 1
ATOM 1615 C C . ARG A 1 206 ? 52.444 10.899 -50.147 1.00 83.44 206 ARG A C 1
ATOM 1617 O O . ARG A 1 206 ? 52.858 11.304 -51.227 1.00 83.44 206 ARG A O 1
ATOM 1624 N N . LEU A 1 207 ? 52.463 9.606 -49.813 1.00 82.38 207 LEU A N 1
ATOM 1625 C CA . LEU A 1 207 ? 52.998 8.564 -50.701 1.00 82.38 207 LEU A CA 1
ATOM 1626 C C . LEU A 1 207 ? 52.219 8.468 -52.021 1.00 82.38 207 LEU A C 1
ATOM 1628 O O . LEU A 1 207 ? 52.806 8.247 -53.081 1.00 82.38 207 LEU A O 1
ATOM 1632 N N . ASN A 1 208 ? 50.898 8.648 -51.978 1.00 77.81 208 ASN A N 1
ATOM 1633 C CA . ASN A 1 208 ? 50.074 8.687 -53.182 1.00 77.81 208 ASN A CA 1
ATOM 1634 C C . ASN A 1 208 ? 50.366 9.936 -54.027 1.00 77.81 208 ASN A C 1
ATOM 1636 O O . ASN A 1 208 ? 50.487 9.816 -55.245 1.00 77.81 208 ASN A O 1
ATOM 1640 N N . ALA A 1 209 ? 50.536 11.104 -53.403 1.00 80.88 209 ALA A N 1
ATOM 1641 C CA . ALA A 1 209 ? 50.919 12.332 -54.098 1.00 80.88 209 ALA A CA 1
ATOM 1642 C C . ALA A 1 209 ? 52.301 12.208 -54.770 1.00 80.88 209 ALA A C 1
ATOM 1644 O O . ALA A 1 209 ? 52.462 12.595 -55.926 1.00 80.88 209 ALA A O 1
ATOM 1645 N N . GLU A 1 210 ? 53.280 11.598 -54.097 1.00 83.25 210 GLU A N 1
ATOM 1646 C CA . GLU A 1 210 ? 54.604 11.323 -54.671 1.00 83.25 210 GLU A CA 1
ATOM 1647 C C . GLU A 1 210 ? 54.533 10.359 -55.861 1.00 83.25 210 GLU A C 1
ATOM 1649 O O . GLU A 1 210 ? 55.149 10.617 -56.895 1.00 83.25 210 GLU A O 1
ATOM 1654 N N . ARG A 1 211 ? 53.733 9.287 -55.767 1.00 78.06 211 ARG A N 1
ATOM 1655 C CA . ARG A 1 211 ? 53.497 8.368 -56.895 1.00 78.06 211 ARG A CA 1
ATOM 1656 C C . ARG A 1 211 ? 52.841 9.062 -58.083 1.00 78.06 211 ARG A C 1
ATOM 1658 O O . ARG A 1 211 ? 53.195 8.768 -59.222 1.00 78.06 211 ARG A O 1
ATOM 1665 N N . MET A 1 212 ? 51.898 9.971 -57.837 1.00 76.50 212 MET A N 1
ATOM 1666 C CA . MET A 1 212 ? 51.280 10.762 -58.903 1.00 76.50 212 MET A CA 1
ATOM 1667 C C . MET A 1 212 ? 52.305 11.675 -59.577 1.00 76.50 212 MET A C 1
ATOM 1669 O O . MET A 1 212 ? 52.376 11.691 -60.802 1.00 76.50 212 MET A O 1
ATOM 1673 N N . LYS A 1 213 ? 53.167 12.335 -58.798 1.00 81.06 213 LYS A N 1
ATOM 1674 C CA . LYS A 1 213 ? 54.244 13.183 -59.324 1.00 81.06 213 LYS A CA 1
ATOM 1675 C C . LYS A 1 213 ? 55.274 12.395 -60.142 1.00 81.06 213 LYS A C 1
ATOM 1677 O O . LYS A 1 213 ? 55.726 12.875 -61.174 1.00 81.06 213 LYS A O 1
ATOM 1682 N N . GLN A 1 214 ? 55.629 11.181 -59.716 1.00 78.81 214 GLN A N 1
ATOM 1683 C CA . GLN A 1 214 ? 56.511 10.296 -60.490 1.00 78.81 214 GLN A CA 1
ATOM 1684 C C . GLN A 1 214 ? 55.887 9.917 -61.835 1.00 78.81 214 GLN A C 1
ATOM 1686 O O . GLN A 1 214 ? 56.549 10.011 -62.863 1.00 78.81 214 GLN A O 1
ATOM 1691 N N . LYS A 1 215 ? 54.598 9.559 -61.846 1.00 77.62 215 LYS A N 1
ATOM 1692 C CA . LYS A 1 215 ? 53.876 9.263 -63.091 1.00 77.62 215 LYS A CA 1
ATOM 1693 C C . LYS A 1 215 ? 53.775 10.476 -64.013 1.00 77.62 215 LYS A C 1
ATOM 1695 O O . LYS A 1 215 ? 53.882 10.321 -65.223 1.00 77.62 215 LYS A O 1
ATOM 1700 N N . GLU A 1 216 ? 53.589 11.666 -63.451 1.00 77.81 216 GLU A N 1
ATOM 1701 C CA . GLU A 1 216 ? 53.566 12.923 -64.203 1.00 77.81 216 GLU A CA 1
ATOM 1702 C C . GLU A 1 216 ? 54.932 13.217 -64.845 1.00 77.81 216 GLU A C 1
ATOM 1704 O O . GLU A 1 216 ? 55.002 13.491 -66.039 1.00 77.81 216 GLU A O 1
ATOM 1709 N N . GLN A 1 217 ? 56.031 13.028 -64.109 1.00 80.38 217 GLN A N 1
ATOM 1710 C CA . GLN A 1 217 ? 57.391 13.149 -64.651 1.00 80.38 217 GLN A CA 1
ATOM 1711 C C . GLN A 1 217 ? 57.694 12.101 -65.731 1.00 80.38 217 GLN A C 1
ATOM 1713 O O . GLN A 1 217 ? 58.286 12.420 -66.760 1.00 80.38 217 GLN A O 1
ATOM 1718 N N . GLU A 1 218 ? 57.280 10.847 -65.532 1.00 75.38 218 GLU A N 1
ATOM 1719 C CA . GLU A 1 218 ? 57.405 9.804 -66.556 1.00 75.38 218 GLU A CA 1
ATOM 1720 C C . GLU A 1 218 ? 56.624 10.163 -67.824 1.00 75.38 218 GLU A C 1
ATOM 1722 O O . GLU A 1 218 ? 57.098 9.919 -68.937 1.00 75.38 218 GLU A O 1
ATOM 1727 N N . PHE A 1 219 ? 55.444 10.762 -67.666 1.00 79.25 219 PHE A N 1
ATOM 1728 C CA . PHE A 1 219 ? 54.632 11.235 -68.777 1.00 79.25 219 PHE A CA 1
ATOM 1729 C C . PHE A 1 219 ? 55.311 12.393 -69.522 1.00 79.25 219 PHE A C 1
ATOM 1731 O O . PHE A 1 219 ? 55.437 12.330 -70.745 1.00 79.25 219 PHE A O 1
ATOM 1738 N N . GLU A 1 220 ? 55.847 13.388 -68.811 1.00 78.44 220 GLU A N 1
ATOM 1739 C CA . GLU A 1 220 ? 56.617 14.488 -69.410 1.00 78.44 220 GLU A CA 1
ATOM 1740 C C . GLU A 1 220 ? 57.863 13.992 -70.159 1.00 78.44 220 GLU A C 1
ATOM 1742 O O . GLU A 1 220 ? 58.160 14.463 -71.259 1.00 78.44 220 GLU A O 1
ATOM 1747 N N . ILE A 1 221 ? 58.592 13.011 -69.615 1.00 77.81 221 ILE A N 1
ATOM 1748 C CA . ILE A 1 221 ? 59.757 12.414 -70.287 1.00 77.81 221 ILE A CA 1
ATOM 1749 C C . ILE A 1 221 ? 59.328 11.716 -71.583 1.00 77.81 221 ILE A C 1
ATOM 1751 O O . ILE A 1 221 ? 59.979 11.894 -72.618 1.00 77.81 221 ILE A O 1
ATOM 1755 N N . LYS A 1 222 ? 58.226 10.955 -71.565 1.00 77.44 222 LYS A N 1
ATOM 1756 C CA . LYS A 1 222 ? 57.685 10.306 -72.771 1.00 77.44 222 LYS A CA 1
ATOM 1757 C C . LYS A 1 222 ? 57.249 11.339 -73.810 1.00 77.44 222 LYS A C 1
ATOM 1759 O O . LYS A 1 222 ? 57.633 11.222 -74.973 1.00 77.44 222 LYS A O 1
ATOM 1764 N N . GLN A 1 223 ? 56.547 12.389 -73.388 1.00 77.19 223 GLN A N 1
ATOM 1765 C CA . GLN A 1 223 ? 56.116 13.482 -74.260 1.00 77.19 223 GLN A CA 1
ATOM 1766 C C . GLN A 1 223 ? 57.310 14.203 -74.905 1.00 77.19 223 GLN A C 1
ATOM 1768 O O . GLN A 1 223 ? 57.333 14.411 -76.119 1.00 77.19 223 GLN A O 1
ATOM 1773 N N . ASN A 1 224 ? 58.349 14.512 -74.127 1.00 76.56 224 ASN A N 1
ATOM 1774 C CA . ASN A 1 224 ? 59.574 15.139 -74.629 1.00 76.56 224 ASN A CA 1
ATOM 1775 C C . ASN A 1 224 ? 60.375 14.215 -75.558 1.00 76.56 224 ASN A C 1
ATOM 1777 O O . ASN A 1 224 ? 60.972 14.679 -76.529 1.00 76.56 224 ASN A O 1
ATOM 1781 N N . THR A 1 225 ? 60.362 12.905 -75.306 1.00 78.00 225 THR A N 1
ATOM 1782 C CA . THR A 1 225 ? 61.001 11.913 -76.184 1.00 78.00 225 THR A CA 1
ATOM 1783 C C . THR A 1 225 ? 60.311 11.865 -77.548 1.00 78.00 225 THR A C 1
ATOM 1785 O O . THR A 1 225 ? 60.989 11.889 -78.576 1.00 78.00 225 THR A O 1
ATOM 1788 N N . ILE A 1 226 ? 58.975 11.890 -77.572 1.00 74.88 226 ILE A N 1
ATOM 1789 C CA . ILE A 1 226 ? 58.181 11.940 -78.809 1.00 74.88 226 ILE A CA 1
ATOM 1790 C C . ILE A 1 226 ? 58.429 13.257 -79.561 1.00 74.88 226 ILE A C 1
ATOM 1792 O O . ILE A 1 226 ? 58.705 13.243 -80.761 1.00 74.88 226 ILE A O 1
ATOM 1796 N N . LEU A 1 227 ? 58.424 14.398 -78.862 1.00 75.75 227 LEU A N 1
ATOM 1797 C CA . LEU A 1 227 ? 58.695 15.708 -79.467 1.00 75.75 227 LEU A CA 1
ATOM 1798 C C . LEU A 1 227 ? 60.108 15.808 -80.063 1.00 75.75 227 LEU A C 1
ATOM 1800 O O . LEU A 1 227 ? 60.283 16.369 -81.147 1.00 75.75 227 LEU A O 1
ATOM 1804 N N . ASN A 1 228 ? 61.116 15.242 -79.398 1.00 74.44 228 ASN A N 1
ATOM 1805 C CA . ASN A 1 228 ? 62.486 15.211 -79.914 1.00 74.44 228 ASN A CA 1
ATOM 1806 C C . ASN A 1 228 ? 62.636 14.262 -81.112 1.00 74.44 228 ASN A C 1
ATOM 1808 O O . ASN A 1 228 ? 63.358 14.586 -82.057 1.00 74.44 228 ASN A O 1
ATOM 1812 N N . ALA A 1 229 ? 61.930 13.127 -81.123 1.00 72.00 229 ALA A N 1
ATOM 1813 C CA . ALA A 1 229 ? 61.895 12.228 -82.276 1.00 72.00 229 ALA A CA 1
ATOM 1814 C C . ALA A 1 229 ? 61.280 12.913 -83.512 1.00 72.00 229 ALA A C 1
ATOM 1816 O O . ALA A 1 229 ? 61.844 12.830 -84.605 1.00 72.00 229 ALA A O 1
ATOM 1817 N N . LEU A 1 230 ? 60.192 13.669 -83.325 1.00 70.44 230 LEU A N 1
ATOM 1818 C CA . LEU A 1 230 ? 59.551 14.444 -84.391 1.00 70.44 230 LEU A CA 1
ATOM 1819 C C . LEU A 1 230 ? 60.467 15.554 -84.929 1.00 70.44 230 LEU A C 1
ATOM 1821 O O . LEU A 1 230 ? 60.657 15.639 -86.144 1.00 70.44 230 LEU A O 1
ATOM 1825 N N . LYS A 1 231 ? 61.114 16.335 -84.048 1.00 73.56 231 LYS A N 1
ATOM 1826 C CA . LYS A 1 231 ? 62.087 17.375 -84.440 1.00 73.56 231 LYS A CA 1
ATOM 1827 C C . LYS A 1 231 ? 63.269 16.815 -85.234 1.00 73.56 231 LYS A C 1
ATOM 1829 O O . LYS A 1 231 ? 63.666 17.405 -86.236 1.00 73.56 231 LYS A O 1
ATOM 1834 N N . ASN A 1 232 ? 63.802 15.663 -84.828 1.00 71.19 232 ASN A N 1
ATOM 1835 C CA . ASN A 1 232 ? 64.906 15.012 -85.536 1.00 71.19 232 ASN A CA 1
ATOM 1836 C C . ASN A 1 232 ? 64.489 14.454 -86.905 1.00 71.19 232 ASN A C 1
ATOM 1838 O O . ASN A 1 232 ? 65.318 14.393 -87.813 1.00 71.19 232 ASN A O 1
ATOM 1842 N N . SER A 1 233 ? 63.223 14.055 -87.075 1.00 67.81 233 SER A N 1
ATOM 1843 C CA . SER A 1 233 ? 62.705 13.646 -88.386 1.00 67.81 233 SER A CA 1
ATOM 1844 C C . SER A 1 233 ? 62.515 14.843 -89.326 1.00 67.81 233 SER A C 1
ATOM 1846 O O . SER A 1 233 ? 62.936 14.770 -90.478 1.00 67.81 233 SER A O 1
ATOM 1848 N N . ALA A 1 234 ? 62.020 15.975 -88.808 1.00 67.50 234 ALA A N 1
ATOM 1849 C CA . ALA A 1 234 ? 61.833 17.206 -89.575 1.00 67.50 234 ALA A CA 1
ATOM 1850 C C . ALA A 1 234 ? 63.171 17.807 -90.051 1.00 67.50 234 ALA A C 1
ATOM 1852 O O . ALA A 1 234 ? 63.307 18.183 -91.213 1.00 67.50 234 ALA A O 1
ATOM 1853 N N . ALA A 1 235 ? 64.200 17.813 -89.195 1.00 68.94 235 ALA A N 1
ATOM 1854 C CA . ALA A 1 235 ? 65.534 18.299 -89.563 1.00 68.94 235 ALA A CA 1
ATOM 1855 C C . ALA A 1 235 ? 66.190 17.469 -90.689 1.00 68.94 235 ALA A C 1
ATOM 1857 O O . ALA A 1 235 ? 66.864 18.021 -91.558 1.00 68.94 235 ALA A O 1
ATOM 1858 N N . LYS A 1 236 ? 65.954 16.148 -90.717 1.00 64.06 236 LYS A N 1
ATOM 1859 C CA . LYS A 1 236 ? 66.448 15.260 -91.786 1.00 64.06 236 LYS A CA 1
ATOM 1860 C C . LYS A 1 236 ? 65.755 15.485 -93.130 1.00 64.06 236 LYS A C 1
ATOM 1862 O O . LYS A 1 236 ? 66.336 15.176 -94.170 1.00 64.06 236 LYS A O 1
ATOM 1867 N N . GLU A 1 237 ? 64.527 15.992 -93.125 1.00 60.41 237 GLU A N 1
ATOM 1868 C CA . GLU A 1 237 ? 63.800 16.316 -94.353 1.00 60.41 237 GLU A CA 1
ATOM 1869 C C . GLU A 1 237 ? 64.248 17.661 -94.945 1.00 60.41 237 GLU A C 1
ATOM 1871 O O . GLU A 1 237 ? 64.429 17.772 -96.159 1.00 60.41 237 GLU A O 1
ATOM 1876 N N . GLU A 1 238 ? 64.555 18.648 -94.097 1.00 63.47 238 GLU A N 1
ATOM 1877 C CA . GLU A 1 238 ? 65.048 19.964 -94.529 1.00 63.47 238 GLU A CA 1
ATOM 1878 C C . GLU A 1 238 ? 66.452 19.894 -95.174 1.00 63.47 238 GLU A C 1
ATOM 1880 O O . GLU A 1 238 ? 66.742 20.597 -96.148 1.00 63.47 238 GLU A O 1
ATOM 1885 N N . GLU A 1 239 ? 67.318 18.990 -94.702 1.00 56.41 239 GLU A N 1
ATOM 1886 C CA . GLU A 1 239 ? 68.661 18.768 -95.262 1.00 56.41 239 GLU A CA 1
ATOM 1887 C C . GLU A 1 239 ? 68.617 18.127 -96.666 1.00 56.41 239 GLU A C 1
ATOM 1889 O O . GLU A 1 239 ? 69.406 18.482 -97.547 1.00 56.41 239 GLU A O 1
ATOM 1894 N N . LYS A 1 240 ? 67.624 17.263 -96.929 1.00 57.78 240 LYS A N 1
ATOM 1895 C CA . LYS A 1 240 ? 67.366 16.701 -98.267 1.00 57.78 240 LYS A CA 1
ATOM 1896 C C . LYS A 1 240 ? 66.879 17.754 -99.264 1.00 57.78 240 LYS A C 1
ATOM 1898 O O . LYS A 1 240 ? 67.252 17.692 -100.435 1.00 57.78 240 LYS A O 1
ATOM 1903 N N . ALA A 1 241 ? 66.093 18.731 -98.813 1.00 57.53 241 ALA A N 1
ATOM 1904 C CA . ALA A 1 241 ? 65.585 19.799 -99.671 1.00 57.53 241 ALA A CA 1
ATOM 1905 C C . ALA A 1 241 ? 66.693 20.779 -100.108 1.00 57.53 241 ALA A C 1
ATOM 1907 O O . ALA A 1 241 ? 66.727 21.201 -101.265 1.00 57.53 241 ALA A O 1
ATOM 1908 N N . ARG A 1 242 ? 67.658 21.095 -99.229 1.00 57.44 242 ARG A N 1
ATOM 1909 C CA . ARG A 1 242 ? 68.783 21.997 -99.559 1.00 57.44 242 ARG A CA 1
ATOM 1910 C C . ARG A 1 242 ? 69.797 21.387 -100.534 1.00 57.44 242 ARG A C 1
ATOM 1912 O O . ARG A 1 242 ? 70.377 22.123 -101.329 1.00 57.44 242 ARG A O 1
ATOM 1919 N N . ALA A 1 243 ? 69.967 20.064 -100.538 1.00 53.41 243 ALA A N 1
ATOM 1920 C CA . ALA A 1 243 ? 70.852 19.377 -101.484 1.00 53.41 243 ALA A CA 1
ATOM 1921 C C . ALA A 1 243 ? 70.334 19.418 -102.938 1.00 53.41 243 ALA A C 1
ATOM 1923 O O . ALA A 1 243 ? 71.129 19.476 -103.874 1.00 53.41 243 ALA A O 1
ATOM 1924 N N . ALA A 1 244 ? 69.012 19.451 -103.138 1.00 53.97 244 ALA A N 1
ATOM 1925 C CA . ALA A 1 244 ? 68.399 19.478 -104.469 1.00 53.97 244 ALA A CA 1
ATOM 1926 C C . ALA A 1 244 ? 68.495 20.853 -105.165 1.00 53.97 244 ALA A C 1
ATOM 1928 O O . ALA A 1 244 ? 68.526 20.928 -106.392 1.00 53.97 244 ALA A O 1
ATOM 1929 N N . VAL A 1 245 ? 68.583 21.946 -104.398 1.00 54.38 245 VAL A N 1
ATOM 1930 C CA . VAL A 1 245 ? 68.615 23.322 -104.934 1.00 54.38 245 VAL A CA 1
ATOM 1931 C C . VAL A 1 245 ? 69.997 23.703 -105.492 1.00 54.38 245 VAL A C 1
ATOM 1933 O O . VAL A 1 245 ? 70.083 24.447 -106.468 1.00 54.38 245 VAL A O 1
ATOM 1936 N N . LEU A 1 246 ? 71.082 23.145 -104.944 1.00 54.59 246 LEU A N 1
ATOM 1937 C CA . LEU A 1 246 ? 72.453 23.422 -105.400 1.00 54.59 246 LEU A CA 1
ATOM 1938 C C . LEU A 1 246 ? 72.816 22.719 -106.724 1.00 54.59 246 LEU A C 1
ATOM 1940 O O . LEU A 1 246 ? 73.656 23.223 -107.467 1.00 54.59 246 LEU A O 1
ATOM 1944 N N . ASP A 1 247 ? 72.144 21.615 -107.071 1.00 52.50 247 ASP A N 1
ATOM 1945 C CA . ASP A 1 247 ? 72.402 20.863 -108.313 1.00 52.50 247 ASP A CA 1
ATOM 1946 C C . ASP A 1 247 ? 71.707 21.479 -109.550 1.00 52.50 247 ASP A C 1
ATOM 1948 O O . ASP A 1 247 ? 72.116 21.264 -110.696 1.00 52.50 247 ASP A O 1
ATOM 1952 N N . ALA A 1 248 ? 70.688 22.320 -109.327 1.00 55.41 248 ALA A N 1
ATOM 1953 C CA . ALA A 1 248 ? 69.958 23.031 -110.378 1.00 55.41 248 ALA A CA 1
ATOM 1954 C C . ALA A 1 248 ? 70.682 24.307 -110.859 1.00 55.41 248 ALA A C 1
ATOM 1956 O O . ALA A 1 248 ? 70.643 24.631 -112.047 1.00 55.41 248 ALA A O 1
ATOM 1957 N N . GLN A 1 249 ? 71.412 25.001 -109.976 1.00 52.03 249 GLN A N 1
ATOM 1958 C CA . GLN A 1 249 ? 72.163 26.220 -110.323 1.00 52.03 249 GLN A CA 1
ATOM 1959 C C . GLN A 1 249 ? 73.414 25.954 -111.181 1.00 52.03 249 GLN A C 1
ATOM 1961 O O . GLN A 1 249 ? 73.846 26.835 -111.922 1.00 52.03 249 GLN A O 1
ATOM 1966 N N . ALA A 1 250 ? 73.965 24.736 -111.158 1.00 49.62 250 ALA A N 1
ATOM 1967 C CA . ALA A 1 250 ? 75.147 24.365 -111.942 1.00 49.62 250 ALA A CA 1
ATOM 1968 C C . ALA A 1 250 ? 74.858 24.113 -113.439 1.00 49.62 250 ALA A C 1
ATOM 1970 O O . ALA A 1 250 ? 75.785 24.103 -114.253 1.00 49.62 250 ALA A O 1
ATOM 1971 N N . ARG A 1 251 ? 73.585 23.921 -113.822 1.00 52.78 251 ARG A N 1
ATOM 1972 C CA . ARG A 1 251 ? 73.183 23.562 -115.197 1.00 52.78 251 ARG A CA 1
ATOM 1973 C C . ARG A 1 251 ? 72.801 24.764 -116.071 1.00 52.78 251 ARG A C 1
ATOM 1975 O O . ARG A 1 251 ? 72.852 24.648 -117.287 1.00 52.78 251 ARG A O 1
ATOM 1982 N N . ALA A 1 252 ? 72.501 25.924 -115.484 1.00 49.44 252 ALA A N 1
ATOM 1983 C CA . ALA A 1 252 ? 71.994 27.096 -116.212 1.00 49.44 252 ALA A CA 1
ATOM 1984 C C . ALA A 1 252 ? 73.079 28.033 -116.796 1.00 49.44 252 ALA A C 1
ATOM 1986 O O . ALA A 1 252 ? 72.758 28.945 -117.550 1.00 49.44 252 ALA A O 1
ATOM 1987 N N . ALA A 1 253 ? 74.363 27.825 -116.483 1.00 49.22 253 ALA A N 1
ATOM 1988 C CA . ALA A 1 253 ? 75.438 28.766 -116.829 1.00 49.22 253 ALA A CA 1
ATOM 1989 C C . ALA A 1 253 ? 76.234 28.432 -118.114 1.00 49.22 253 ALA A C 1
ATOM 1991 O O . ALA A 1 253 ? 77.177 29.152 -118.437 1.00 49.22 253 ALA A O 1
ATOM 1992 N N . ARG A 1 254 ? 75.913 27.347 -118.842 1.00 48.22 254 ARG A N 1
ATOM 1993 C CA . ARG A 1 254 ? 76.751 26.851 -119.960 1.00 48.22 254 ARG A CA 1
ATOM 1994 C C . ARG A 1 254 ? 76.295 27.200 -121.385 1.00 48.22 254 ARG A C 1
ATOM 1996 O O . ARG A 1 254 ? 77.131 27.093 -122.274 1.00 48.22 254 ARG A O 1
ATOM 2003 N N . ASP A 1 255 ? 75.081 27.715 -121.607 1.00 47.06 255 ASP A N 1
ATOM 2004 C CA . ASP A 1 255 ? 74.512 27.779 -122.973 1.00 47.06 255 ASP A CA 1
ATOM 2005 C C . ASP A 1 255 ? 74.190 29.184 -123.541 1.00 47.06 255 ASP A C 1
ATOM 2007 O O . ASP A 1 255 ? 73.746 29.293 -124.682 1.00 47.06 255 ASP A O 1
ATOM 2011 N N . GLN A 1 256 ? 74.464 30.292 -122.838 1.00 44.72 256 GLN A N 1
ATOM 2012 C CA . GLN A 1 256 ? 73.879 31.605 -123.193 1.00 44.72 256 GLN A CA 1
ATOM 2013 C C . GLN A 1 256 ? 74.797 32.629 -123.905 1.00 44.72 256 GLN A C 1
ATOM 2015 O O . GLN A 1 256 ? 74.549 33.829 -123.813 1.00 44.72 256 GLN A O 1
ATOM 2020 N N . ILE A 1 257 ? 75.859 32.222 -124.619 1.00 43.72 257 ILE A N 1
ATOM 2021 C CA . ILE A 1 257 ? 76.748 33.197 -125.312 1.00 43.72 257 ILE A CA 1
ATOM 2022 C C . ILE A 1 257 ? 76.878 33.004 -126.835 1.00 43.72 257 ILE A C 1
ATOM 2024 O O . ILE A 1 257 ? 77.341 33.915 -127.515 1.00 43.72 257 ILE A O 1
ATOM 2028 N N . ALA A 1 258 ? 76.427 31.904 -127.446 1.00 42.12 258 ALA A N 1
ATOM 2029 C CA . ALA A 1 258 ? 76.920 31.604 -128.797 1.00 42.12 258 ALA A CA 1
ATOM 2030 C C . ALA A 1 258 ? 76.044 31.964 -130.010 1.00 42.12 258 ALA A C 1
ATOM 2032 O O . ALA A 1 258 ? 76.640 32.077 -131.077 1.00 42.12 258 ALA A O 1
ATOM 2033 N N . ARG A 1 259 ? 74.704 32.089 -129.965 1.00 45.41 259 ARG A N 1
ATOM 2034 C CA . ARG A 1 259 ? 73.916 32.191 -131.230 1.00 45.41 259 ARG A CA 1
ATOM 2035 C C . ARG A 1 259 ? 72.653 33.058 -131.183 1.00 45.41 259 ARG A C 1
ATOM 2037 O O . ARG A 1 259 ? 71.687 32.790 -131.884 1.00 45.41 259 ARG A O 1
ATOM 2044 N N . MET A 1 260 ? 72.695 34.166 -130.444 1.00 43.31 260 MET A N 1
ATOM 2045 C CA . MET A 1 260 ? 71.798 35.289 -130.731 1.00 43.31 260 MET A CA 1
ATOM 2046 C C . MET A 1 260 ? 72.223 35.956 -132.048 1.00 43.31 260 MET A C 1
ATOM 2048 O O . MET A 1 260 ? 73.245 36.642 -132.057 1.00 43.31 260 MET A O 1
ATOM 2052 N N . ARG A 1 261 ? 71.433 35.819 -133.121 1.00 54.19 261 ARG A N 1
ATOM 2053 C CA . ARG A 1 261 ? 70.760 37.004 -133.700 1.00 54.19 261 ARG A CA 1
ATOM 2054 C C . ARG A 1 261 ? 69.827 36.782 -134.889 1.00 54.19 261 ARG A C 1
ATOM 2056 O O . ARG A 1 261 ? 68.924 37.589 -134.991 1.00 54.19 261 ARG A O 1
ATOM 2063 N N . ASP A 1 262 ? 69.916 35.709 -135.675 1.00 50.19 262 ASP A N 1
ATOM 2064 C CA . ASP A 1 262 ? 69.036 35.572 -136.865 1.00 50.19 262 ASP A CA 1
ATOM 2065 C C . ASP A 1 262 ? 68.190 34.278 -136.903 1.00 50.19 262 ASP A C 1
ATOM 2067 O O . ASP A 1 262 ? 67.500 34.007 -137.882 1.00 50.19 262 ASP A O 1
ATOM 2071 N N . VAL A 1 263 ? 68.186 33.499 -135.809 1.00 52.22 263 VAL A N 1
ATOM 2072 C CA . VAL A 1 263 ? 67.280 32.345 -135.585 1.00 52.22 263 VAL A CA 1
ATOM 2073 C C . VAL A 1 263 ? 66.117 32.704 -134.629 1.00 52.22 263 VAL A C 1
ATOM 2075 O O . VAL A 1 263 ? 65.097 32.020 -134.603 1.00 52.22 263 VAL A O 1
ATOM 2078 N N . SER A 1 264 ? 66.204 33.860 -133.955 1.00 52.88 264 SER A N 1
ATOM 2079 C CA . SER A 1 264 ? 65.306 34.324 -132.882 1.00 52.88 264 SER A CA 1
ATOM 2080 C C . SER A 1 264 ? 63.817 34.360 -133.247 1.00 52.88 264 SER A C 1
ATOM 2082 O O . SER A 1 264 ? 62.986 34.106 -132.384 1.00 52.88 264 SER A O 1
ATOM 2084 N N . ASP A 1 265 ? 63.449 34.627 -134.500 1.00 54.16 265 ASP A N 1
ATOM 2085 C CA . ASP A 1 265 ? 62.034 34.807 -134.861 1.00 54.16 265 ASP A CA 1
ATOM 2086 C C . ASP A 1 265 ? 61.336 33.501 -135.290 1.00 54.16 265 ASP A C 1
ATOM 2088 O O . ASP A 1 265 ? 60.114 33.392 -135.180 1.00 54.16 265 ASP A O 1
ATOM 2092 N N . MET A 1 266 ? 62.091 32.469 -135.700 1.00 56.81 266 MET A N 1
ATOM 2093 C CA . MET A 1 266 ? 61.556 31.109 -135.898 1.00 56.81 266 MET A CA 1
ATOM 2094 C C . MET A 1 266 ? 61.757 30.215 -134.666 1.00 56.81 266 MET A C 1
ATOM 2096 O O . MET A 1 266 ? 60.910 29.362 -134.388 1.00 56.81 266 MET A O 1
ATOM 2100 N N . GLU A 1 267 ? 62.816 30.440 -133.882 1.00 52.81 267 GLU A N 1
ATOM 2101 C CA . GLU A 1 267 ? 62.979 29.833 -132.559 1.00 52.81 267 GLU A CA 1
ATOM 2102 C C . GLU A 1 267 ? 61.890 30.305 -131.602 1.00 52.81 267 GLU A C 1
ATOM 2104 O O . GLU A 1 267 ? 61.341 29.454 -130.925 1.00 52.81 267 GLU A O 1
ATOM 2109 N N . HIS A 1 268 ? 61.445 31.568 -131.610 1.00 58.62 268 HIS A N 1
ATOM 2110 C CA . HIS A 1 268 ? 60.405 32.005 -130.669 1.00 58.62 268 HIS A CA 1
ATOM 2111 C C . HIS A 1 268 ? 59.083 31.223 -130.803 1.00 58.62 268 HIS A C 1
ATOM 2113 O O . HIS A 1 268 ? 58.435 30.941 -129.798 1.00 58.62 268 HIS A O 1
ATOM 2119 N N . GLN A 1 269 ? 58.693 30.793 -132.012 1.00 61.19 269 GLN A N 1
ATOM 2120 C CA . GLN A 1 269 ? 57.498 29.953 -132.207 1.00 61.19 269 GLN A CA 1
ATOM 2121 C C . GLN A 1 269 ? 57.719 28.483 -131.807 1.00 61.19 269 GLN A C 1
ATOM 2123 O O . GLN A 1 269 ? 56.816 27.860 -131.242 1.00 61.19 269 GLN A O 1
ATOM 2128 N N . ALA A 1 270 ? 58.910 27.927 -132.051 1.00 62.44 270 ALA A N 1
ATOM 2129 C CA . ALA A 1 270 ? 59.266 26.577 -131.607 1.00 62.44 270 ALA A CA 1
ATOM 2130 C C . ALA A 1 270 ? 59.519 26.512 -130.087 1.00 62.44 270 ALA A C 1
ATOM 2132 O O . ALA A 1 270 ? 59.143 25.538 -129.437 1.00 62.44 270 ALA A O 1
ATOM 2133 N N . GLU A 1 271 ? 60.075 27.571 -129.505 1.00 58.69 271 GLU A N 1
ATOM 2134 C CA . GLU A 1 271 ? 60.265 27.791 -128.076 1.00 58.69 271 GLU A CA 1
ATOM 2135 C C . GLU A 1 271 ? 58.931 27.992 -127.378 1.00 58.69 271 GLU A C 1
ATOM 2137 O O . GLU A 1 271 ? 58.746 27.402 -126.325 1.00 58.69 271 GLU A O 1
ATOM 2142 N N . LEU A 1 272 ? 57.960 28.719 -127.943 1.00 69.12 272 LEU A N 1
ATOM 2143 C CA . LEU A 1 272 ? 56.617 28.802 -127.353 1.00 69.12 272 LEU A CA 1
ATOM 2144 C C . LEU A 1 272 ? 55.944 27.421 -127.302 1.00 69.12 272 LEU A C 1
ATOM 2146 O O . LEU A 1 272 ? 55.328 27.061 -126.303 1.00 69.12 272 LEU A O 1
ATOM 2150 N N . ALA A 1 273 ? 56.106 26.603 -128.346 1.00 70.50 273 ALA A N 1
ATOM 2151 C CA . ALA A 1 273 ? 55.588 25.236 -128.359 1.00 70.50 273 ALA A CA 1
ATOM 2152 C C . ALA A 1 273 ? 56.334 24.308 -127.377 1.00 70.50 273 ALA A C 1
ATOM 2154 O O . ALA A 1 273 ? 55.704 23.508 -126.680 1.00 70.50 273 ALA A O 1
ATOM 2155 N N . ALA A 1 274 ? 57.662 24.422 -127.283 1.00 70.62 274 ALA A N 1
ATOM 2156 C CA . ALA A 1 274 ? 58.486 23.632 -126.370 1.00 70.62 274 ALA A CA 1
ATOM 2157 C C . ALA A 1 274 ? 58.313 24.059 -124.905 1.00 70.62 274 ALA A C 1
ATOM 2159 O O . ALA A 1 274 ? 58.215 23.196 -124.038 1.00 70.62 274 ALA A O 1
ATOM 2160 N N . THR A 1 275 ? 58.204 25.358 -124.624 1.00 73.25 275 THR A N 1
ATOM 2161 C CA . THR A 1 275 ? 57.930 25.906 -123.288 1.00 73.25 275 THR A CA 1
ATOM 2162 C C . THR A 1 275 ? 56.515 25.589 -122.848 1.00 73.25 275 THR A C 1
ATOM 2164 O O . THR A 1 275 ? 56.349 25.174 -121.712 1.00 73.25 275 THR A O 1
ATOM 2167 N N . ASN A 1 276 ? 55.507 25.643 -123.723 1.00 76.25 276 ASN A N 1
ATOM 2168 C CA . ASN A 1 276 ? 54.161 25.186 -123.369 1.00 76.25 276 ASN A CA 1
ATOM 2169 C C . ASN A 1 276 ? 54.134 23.683 -123.058 1.00 76.25 276 ASN A C 1
ATOM 2171 O O . ASN A 1 276 ? 53.494 23.270 -122.096 1.00 76.25 276 ASN A O 1
ATOM 2175 N N . LYS A 1 277 ? 54.872 22.856 -123.810 1.00 79.06 277 LYS A N 1
ATOM 2176 C CA . LYS A 1 277 ? 54.965 21.412 -123.539 1.00 79.06 277 LYS A CA 1
ATOM 2177 C C . LYS A 1 277 ? 55.778 21.097 -122.280 1.00 79.06 277 LYS A C 1
ATOM 2179 O O . LYS A 1 277 ? 55.424 20.186 -121.538 1.00 79.06 277 LYS A O 1
ATOM 2184 N N . PHE A 1 278 ? 56.849 21.844 -122.029 1.00 76.69 278 PHE A N 1
ATOM 2185 C CA . PHE A 1 278 ? 57.664 21.725 -120.824 1.00 76.69 278 PHE A CA 1
ATOM 2186 C C . PHE A 1 278 ? 56.903 22.221 -119.593 1.00 76.69 278 PHE A C 1
ATOM 2188 O O . PHE A 1 278 ? 56.885 21.527 -118.588 1.00 76.69 278 PHE A O 1
ATOM 2195 N N . ASN A 1 279 ? 56.200 23.349 -119.686 1.00 79.12 279 ASN A N 1
ATOM 2196 C CA . ASN A 1 279 ? 55.346 23.871 -118.623 1.00 79.12 279 ASN A CA 1
ATOM 2197 C C . ASN A 1 279 ? 54.187 22.919 -118.334 1.00 79.12 279 ASN A C 1
ATOM 2199 O O . ASN A 1 279 ? 53.965 22.626 -117.171 1.00 79.12 279 ASN A O 1
ATOM 2203 N N . ALA A 1 280 ? 53.545 22.338 -119.353 1.00 78.69 280 ALA A N 1
ATOM 2204 C CA . ALA A 1 280 ? 52.536 21.297 -119.151 1.00 78.69 280 ALA A CA 1
ATOM 2205 C C . ALA A 1 280 ? 53.118 20.041 -118.472 1.00 78.69 280 ALA A C 1
ATOM 2207 O O . ALA A 1 280 ? 52.464 19.424 -117.639 1.00 78.69 280 ALA A O 1
ATOM 2208 N N . MET A 1 281 ? 54.364 19.666 -118.784 1.00 77.94 281 MET A N 1
ATOM 2209 C CA . MET A 1 281 ? 55.053 18.556 -118.114 1.00 77.94 281 MET A CA 1
ATOM 2210 C C . MET A 1 281 ? 55.442 18.906 -116.671 1.00 77.94 281 MET A C 1
ATOM 2212 O O . MET A 1 281 ? 55.333 18.062 -115.789 1.00 77.94 281 MET A O 1
ATOM 2216 N N . VAL A 1 282 ? 55.862 20.145 -116.410 1.00 81.19 282 VAL A N 1
ATOM 2217 C CA . VAL A 1 282 ? 56.175 20.650 -115.066 1.00 81.19 282 VAL A CA 1
ATOM 2218 C C . VAL A 1 282 ? 54.908 20.801 -114.227 1.00 81.19 282 VAL A C 1
ATOM 2220 O O . VAL A 1 282 ? 54.938 20.461 -113.051 1.00 81.19 282 VAL A O 1
ATOM 2223 N N . GLU A 1 283 ? 53.800 21.268 -114.799 1.00 80.94 283 GLU A N 1
ATOM 2224 C CA . GLU A 1 283 ? 52.490 21.317 -114.143 1.00 80.94 283 GLU A CA 1
ATOM 2225 C C . GLU A 1 283 ? 51.984 19.911 -113.850 1.00 80.94 283 GLU A C 1
ATOM 2227 O O . GLU A 1 283 ? 51.643 19.643 -112.706 1.00 80.94 283 GLU A O 1
ATOM 2232 N N . SER A 1 284 ? 52.069 18.985 -114.808 1.00 80.88 284 SER A N 1
ATOM 2233 C CA . SER A 1 284 ? 51.736 17.575 -114.580 1.00 80.88 284 SER A CA 1
ATOM 2234 C C . SER A 1 284 ? 52.605 16.942 -113.486 1.00 80.88 284 SER A C 1
ATOM 2236 O O . SER A 1 284 ? 52.091 16.207 -112.650 1.00 80.88 284 SER A O 1
ATOM 2238 N N . LEU A 1 285 ? 53.904 17.256 -113.432 1.00 81.19 285 LEU A N 1
ATOM 2239 C CA . LEU A 1 285 ? 54.786 16.788 -112.359 1.00 81.19 285 LEU A CA 1
ATOM 2240 C C . LEU A 1 285 ? 54.470 17.447 -111.014 1.00 81.19 285 LEU A C 1
ATOM 2242 O O . LEU A 1 285 ? 54.557 16.782 -109.990 1.00 81.19 285 LEU A O 1
ATOM 2246 N N . ARG A 1 286 ? 54.107 18.734 -110.989 1.00 82.75 286 ARG A N 1
ATOM 2247 C CA . ARG A 1 286 ? 53.678 19.428 -109.765 1.00 82.75 286 ARG A CA 1
ATOM 2248 C C . ARG A 1 286 ? 52.359 18.879 -109.248 1.00 82.75 286 ARG A C 1
ATOM 2250 O O . ARG A 1 286 ? 52.229 18.726 -108.043 1.00 82.75 286 ARG A O 1
ATOM 2257 N N . GLU A 1 287 ? 51.427 18.569 -110.139 1.00 82.81 287 GLU A N 1
ATOM 2258 C CA . GLU A 1 287 ? 50.139 17.963 -109.814 1.00 82.81 287 GLU A CA 1
ATOM 2259 C C . GLU A 1 287 ? 50.341 16.540 -109.286 1.00 82.81 287 GLU A C 1
ATOM 2261 O O . GLU A 1 287 ? 49.916 16.251 -108.177 1.00 82.81 287 GLU A O 1
ATOM 2266 N N . GLN A 1 288 ? 51.140 15.708 -109.965 1.00 82.00 288 GLN A N 1
ATOM 2267 C CA . GLN A 1 288 ? 51.522 14.382 -109.459 1.00 82.00 288 GLN A CA 1
ATOM 2268 C C . GLN A 1 288 ? 52.280 14.447 -108.130 1.00 82.00 288 GLN A C 1
ATOM 2270 O O . GLN A 1 288 ? 52.157 13.552 -107.297 1.00 82.00 288 GLN A O 1
ATOM 2275 N N . TRP A 1 289 ? 53.108 15.470 -107.915 1.00 83.94 289 TRP A N 1
ATOM 2276 C CA . TRP A 1 289 ? 53.832 15.628 -106.657 1.00 83.94 289 TRP A CA 1
ATOM 2277 C C . TRP A 1 289 ? 52.919 16.124 -105.534 1.00 83.94 289 TRP A C 1
ATOM 2279 O O . TRP A 1 289 ? 53.040 15.644 -104.413 1.00 83.94 289 TRP A O 1
ATOM 2289 N N . ALA A 1 290 ? 51.974 17.016 -105.835 1.00 83.88 290 ALA A N 1
ATOM 2290 C CA . ALA A 1 290 ? 50.944 17.448 -104.898 1.00 83.88 290 ALA A CA 1
ATOM 2291 C C . ALA A 1 290 ? 50.011 16.288 -104.520 1.00 83.88 290 ALA A C 1
ATOM 2293 O O . ALA A 1 290 ? 49.768 16.089 -103.335 1.00 83.88 290 ALA A O 1
ATOM 2294 N N . GLU A 1 291 ? 49.572 15.480 -105.490 1.00 84.88 291 GLU A N 1
ATOM 2295 C CA . GLU A 1 291 ? 48.782 14.265 -105.251 1.00 84.88 291 GLU A CA 1
ATOM 2296 C C . GLU A 1 291 ? 49.557 13.248 -104.402 1.00 84.88 291 GLU A C 1
ATOM 2298 O O . GLU A 1 291 ? 49.027 12.741 -103.415 1.00 84.88 291 GLU A O 1
ATOM 2303 N N . ASN A 1 292 ? 50.833 12.995 -104.722 1.00 81.69 292 ASN A N 1
ATOM 2304 C CA . ASN A 1 292 ? 51.676 12.084 -103.942 1.00 81.69 292 ASN A CA 1
ATOM 2305 C C . ASN A 1 292 ? 51.951 12.601 -102.522 1.00 81.69 292 ASN A C 1
ATOM 2307 O O . ASN A 1 292 ? 52.023 11.802 -101.587 1.00 81.69 292 ASN A O 1
ATOM 2311 N N . GLU A 1 293 ? 52.135 13.911 -102.338 1.00 81.94 293 GLU A N 1
ATOM 2312 C CA . GLU A 1 293 ? 52.331 14.490 -101.007 1.00 81.94 293 GLU A CA 1
ATOM 2313 C C . GLU A 1 293 ? 51.029 14.454 -100.203 1.00 81.94 293 GLU A C 1
ATOM 2315 O O . GLU A 1 293 ? 51.052 14.100 -99.027 1.00 81.94 293 GLU A O 1
ATOM 2320 N N . GLU A 1 294 ? 49.883 14.711 -100.836 1.00 85.62 294 GLU A N 1
ATOM 2321 C CA . GLU A 1 294 ? 48.573 14.555 -100.204 1.00 85.62 294 GLU A CA 1
ATOM 2322 C C . GLU A 1 294 ? 48.322 13.094 -99.792 1.00 85.62 294 GLU A C 1
ATOM 2324 O O . GLU A 1 294 ? 47.861 12.830 -98.681 1.00 85.62 294 GLU A O 1
ATOM 2329 N N . GLU A 1 295 ? 48.690 12.124 -100.633 1.00 84.81 295 GLU A N 1
ATOM 2330 C CA . GLU A 1 295 ? 48.596 10.699 -100.308 1.00 84.81 295 GLU A CA 1
ATOM 2331 C C . GLU A 1 295 ? 49.560 10.296 -99.177 1.00 84.81 295 GLU A C 1
ATOM 2333 O O . GLU A 1 295 ? 49.179 9.543 -98.270 1.00 84.81 295 GLU A O 1
ATOM 2338 N N . ARG A 1 296 ? 50.782 10.846 -99.153 1.00 82.50 296 ARG A N 1
ATOM 2339 C CA . ARG A 1 296 ? 51.732 10.681 -98.038 1.00 82.50 296 ARG A CA 1
ATOM 2340 C C . ARG A 1 296 ? 51.163 11.227 -96.734 1.00 82.50 296 ARG A C 1
ATOM 2342 O O . ARG A 1 296 ? 51.205 10.521 -95.725 1.00 82.50 296 ARG A O 1
ATOM 2349 N N . VAL A 1 297 ? 50.622 12.445 -96.755 1.00 84.25 297 VAL A N 1
ATOM 2350 C CA . VAL A 1 297 ? 50.011 13.090 -95.587 1.00 84.25 297 VAL A CA 1
ATOM 2351 C C . VAL A 1 297 ? 48.826 12.265 -95.098 1.00 84.25 297 VAL A C 1
ATOM 2353 O O . VAL A 1 297 ? 48.820 11.893 -93.927 1.00 84.25 297 VAL A O 1
ATOM 2356 N N . ARG A 1 298 ? 47.902 11.851 -95.979 1.00 84.12 298 ARG A N 1
ATOM 2357 C CA . ARG A 1 298 ? 46.786 10.963 -95.602 1.00 84.12 298 ARG A CA 1
ATOM 2358 C C . ARG A 1 298 ? 47.272 9.656 -94.981 1.00 84.12 298 ARG A C 1
ATOM 2360 O O . ARG A 1 298 ? 46.711 9.204 -93.989 1.00 84.12 298 ARG A O 1
ATOM 2367 N N . THR A 1 299 ? 48.327 9.050 -95.524 1.00 83.88 299 THR A N 1
ATOM 2368 C CA . THR A 1 299 ? 48.876 7.794 -94.989 1.00 83.88 299 THR A CA 1
ATOM 2369 C C . THR A 1 299 ? 49.487 7.986 -93.596 1.00 83.88 299 THR A C 1
ATOM 2371 O O . THR A 1 299 ? 49.352 7.115 -92.735 1.00 83.88 299 THR A O 1
ATOM 2374 N N . ILE A 1 300 ? 50.160 9.115 -93.353 1.00 84.12 300 ILE A N 1
ATOM 2375 C CA . ILE A 1 300 ? 50.728 9.455 -92.040 1.00 84.12 300 ILE A CA 1
ATOM 2376 C C . ILE A 1 300 ? 49.615 9.787 -91.041 1.00 84.12 300 ILE A C 1
ATOM 2378 O O . ILE A 1 300 ? 49.663 9.304 -89.911 1.00 84.12 300 ILE A O 1
ATOM 2382 N N . GLU A 1 301 ? 48.601 10.549 -91.450 1.00 83.25 301 GLU A N 1
ATOM 2383 C CA . GLU A 1 301 ? 47.432 10.862 -90.625 1.00 83.25 301 GLU A CA 1
ATOM 2384 C C . GLU A 1 301 ? 46.661 9.602 -90.233 1.00 83.25 301 GLU A C 1
ATOM 2386 O O . GLU A 1 301 ? 46.299 9.451 -89.067 1.00 83.25 301 GLU A O 1
ATOM 2391 N N . GLU A 1 302 ? 46.460 8.668 -91.166 1.00 84.81 302 GLU A N 1
ATOM 2392 C CA . GLU A 1 302 ? 45.773 7.407 -90.887 1.00 84.81 302 GLU A CA 1
ATOM 2393 C C . GLU A 1 302 ? 46.586 6.536 -89.920 1.00 84.81 302 GLU A C 1
ATOM 2395 O O . GLU A 1 302 ? 46.030 5.999 -88.963 1.00 84.81 302 GLU A O 1
ATOM 2400 N N . ARG A 1 303 ? 47.917 6.465 -90.082 1.00 83.62 303 ARG A N 1
ATOM 2401 C CA . ARG A 1 303 ? 48.797 5.785 -89.112 1.00 83.62 303 ARG A CA 1
ATOM 2402 C C . ARG A 1 303 ? 48.730 6.429 -87.731 1.00 83.62 303 ARG A C 1
ATOM 2404 O O . ARG A 1 303 ? 48.527 5.720 -86.753 1.00 83.62 303 ARG A O 1
ATOM 2411 N N . ALA A 1 304 ? 48.819 7.756 -87.648 1.00 84.75 304 ALA A N 1
ATOM 2412 C CA . ALA A 1 304 ? 48.710 8.478 -86.383 1.00 84.75 304 ALA A CA 1
ATOM 2413 C C . ALA A 1 304 ? 47.334 8.270 -85.726 1.00 84.75 304 ALA A C 1
ATOM 2415 O O . ALA A 1 304 ? 47.247 8.083 -84.514 1.00 84.75 304 ALA A O 1
ATOM 2416 N N . ARG A 1 305 ? 46.252 8.236 -86.516 1.00 86.88 305 ARG A N 1
ATOM 2417 C CA . ARG A 1 305 ? 44.907 7.906 -86.028 1.00 86.88 305 ARG A CA 1
ATOM 2418 C C . ARG A 1 305 ? 44.841 6.503 -85.451 1.00 86.88 305 ARG A C 1
ATOM 2420 O O . ARG A 1 305 ? 44.275 6.340 -84.373 1.00 86.88 305 ARG A O 1
ATOM 2427 N N . VAL A 1 306 ? 45.389 5.515 -86.155 1.00 87.44 306 VAL A N 1
ATOM 2428 C CA . VAL A 1 306 ? 45.420 4.122 -85.696 1.00 87.44 306 VAL A CA 1
ATOM 2429 C C . VAL A 1 306 ? 46.233 4.008 -84.408 1.00 87.44 306 VAL A C 1
ATOM 2431 O O . VAL A 1 306 ? 45.730 3.450 -83.435 1.00 87.44 306 VAL A O 1
ATOM 2434 N N . ASP A 1 307 ? 47.420 4.610 -84.346 1.00 84.06 307 ASP A N 1
ATOM 2435 C CA . ASP A 1 307 ? 48.273 4.590 -83.153 1.00 84.06 307 ASP A CA 1
ATOM 2436 C C . ASP A 1 307 ? 47.576 5.253 -81.950 1.00 84.06 307 ASP A C 1
ATOM 2438 O O . ASP A 1 307 ? 47.492 4.659 -80.871 1.00 84.06 307 ASP A O 1
ATOM 2442 N N . CYS A 1 308 ? 46.963 6.429 -82.139 1.00 87.75 308 CYS A N 1
ATOM 2443 C CA . CYS A 1 308 ? 46.169 7.080 -81.095 1.00 87.75 308 CYS A CA 1
ATOM 2444 C C . CYS A 1 308 ? 44.943 6.248 -80.685 1.00 87.75 308 CYS A C 1
ATOM 2446 O O . CYS A 1 308 ? 44.589 6.219 -79.508 1.00 87.75 308 CYS A O 1
ATOM 2448 N N . GLN A 1 309 ? 44.276 5.559 -81.616 1.00 87.19 309 GLN A N 1
ATOM 2449 C CA . GLN A 1 309 ? 43.154 4.673 -81.288 1.00 87.19 309 GLN A CA 1
ATOM 2450 C C . GLN A 1 309 ? 43.600 3.471 -80.451 1.00 87.19 309 GLN A C 1
ATOM 2452 O O . GLN A 1 309 ? 42.898 3.105 -79.504 1.00 87.19 309 GLN A O 1
ATOM 2457 N N . VAL A 1 310 ? 44.761 2.886 -80.756 1.00 88.56 310 VAL A N 1
ATOM 2458 C CA . VAL A 1 310 ? 45.356 1.791 -79.978 1.00 88.56 310 VAL A CA 1
ATOM 2459 C C . VAL A 1 310 ? 45.718 2.265 -78.570 1.00 88.56 310 VAL A C 1
ATOM 2461 O O . VAL A 1 310 ? 45.390 1.588 -77.592 1.00 88.56 310 VAL A O 1
ATOM 2464 N N . GLU A 1 311 ? 46.317 3.448 -78.432 1.00 90.38 311 GLU A N 1
ATOM 2465 C CA . GLU A 1 311 ? 46.651 4.019 -77.123 1.00 90.38 311 GLU A CA 1
ATOM 2466 C C . GLU A 1 311 ? 45.390 4.346 -76.308 1.00 90.38 311 GLU A C 1
ATOM 2468 O O . GLU A 1 311 ? 45.286 3.958 -75.143 1.00 90.38 311 GLU A O 1
ATOM 2473 N N . ILE A 1 312 ? 44.368 4.947 -76.931 1.00 87.75 312 ILE A N 1
ATOM 2474 C CA . ILE A 1 312 ? 43.066 5.192 -76.293 1.00 87.75 312 ILE A CA 1
ATOM 2475 C C . ILE A 1 312 ? 42.415 3.876 -75.851 1.00 87.75 312 ILE A C 1
ATOM 2477 O O . ILE A 1 312 ? 41.844 3.813 -74.760 1.00 87.75 312 ILE A O 1
ATOM 2481 N N . ALA A 1 313 ? 42.468 2.824 -76.672 1.00 88.12 313 ALA A N 1
ATOM 2482 C CA . ALA A 1 313 ? 41.928 1.514 -76.316 1.00 88.12 313 ALA A CA 1
ATOM 2483 C C . ALA A 1 313 ? 42.679 0.900 -75.125 1.00 88.12 313 ALA A C 1
ATOM 2485 O O . ALA A 1 313 ? 42.045 0.380 -74.204 1.00 88.12 313 ALA A O 1
ATOM 2486 N N . THR A 1 314 ? 44.006 1.034 -75.100 1.00 88.75 314 THR A N 1
ATOM 2487 C CA . THR A 1 314 ? 44.863 0.558 -74.006 1.00 88.75 314 THR A CA 1
ATOM 2488 C C . THR A 1 314 ? 44.564 1.307 -72.706 1.00 88.75 314 THR A C 1
ATOM 2490 O O . THR A 1 314 ? 44.265 0.677 -71.694 1.00 88.75 314 THR A O 1
ATOM 2493 N N . LEU A 1 315 ? 44.502 2.642 -72.738 1.00 88.38 315 LEU A N 1
ATOM 2494 C CA . LEU A 1 315 ? 44.150 3.464 -71.573 1.00 88.38 315 LEU A CA 1
ATOM 2495 C C . LEU A 1 315 ? 42.723 3.194 -71.076 1.00 88.38 315 LEU A C 1
ATOM 2497 O O . LEU A 1 315 ? 42.474 3.177 -69.871 1.00 88.38 315 LEU A O 1
ATOM 2501 N N . LYS A 1 316 ? 41.768 2.937 -71.980 1.00 90.00 316 LYS A N 1
ATOM 2502 C CA . LYS A 1 316 ? 40.410 2.514 -71.597 1.00 90.00 316 LYS A CA 1
ATOM 2503 C C . LYS A 1 316 ? 40.416 1.156 -70.898 1.00 90.00 316 LYS A C 1
ATOM 2505 O O . LYS A 1 316 ? 39.676 0.984 -69.927 1.00 90.00 316 LYS A O 1
ATOM 2510 N N . ALA A 1 317 ? 41.238 0.213 -71.358 1.00 88.00 317 ALA A N 1
ATOM 2511 C CA . ALA A 1 317 ? 41.400 -1.084 -70.713 1.00 88.00 317 ALA A CA 1
ATOM 2512 C C . ALA A 1 317 ? 42.036 -0.939 -69.320 1.00 88.00 317 ALA A C 1
ATOM 2514 O O . ALA A 1 317 ? 41.503 -1.486 -68.358 1.00 88.00 317 ALA A O 1
ATOM 2515 N N . GLU A 1 318 ? 43.094 -0.136 -69.178 1.00 89.75 318 GLU A N 1
ATOM 2516 C CA . GLU A 1 318 ? 43.734 0.159 -67.887 1.00 89.75 318 GLU A CA 1
ATOM 2517 C C . GLU A 1 318 ? 42.794 0.879 -66.909 1.00 89.75 318 GLU A C 1
ATOM 2519 O O . GLU A 1 318 ? 42.738 0.552 -65.722 1.00 89.75 318 GLU A O 1
ATOM 2524 N N . LEU A 1 319 ? 41.990 1.829 -67.393 1.00 89.75 319 LEU A N 1
ATOM 2525 C CA . LEU A 1 319 ? 40.979 2.487 -66.569 1.00 89.75 319 LEU A CA 1
ATOM 2526 C C . LEU A 1 319 ? 39.895 1.496 -66.125 1.00 89.75 319 LEU A C 1
ATOM 2528 O O . LEU A 1 319 ? 39.430 1.558 -64.988 1.00 89.75 319 LEU A O 1
ATOM 2532 N N . SER A 1 320 ? 39.485 0.577 -67.002 1.00 90.44 320 SER A N 1
ATOM 2533 C CA . SER A 1 320 ? 38.509 -0.464 -66.674 1.00 90.44 320 SER A CA 1
ATOM 2534 C C . SER A 1 320 ? 39.050 -1.442 -65.628 1.00 90.44 320 SER A C 1
ATOM 2536 O O . SER A 1 320 ? 38.350 -1.738 -64.656 1.00 90.44 320 SER A O 1
ATOM 2538 N N . THR A 1 321 ? 40.302 -1.889 -65.759 1.00 89.25 321 THR A N 1
ATOM 2539 C CA . THR A 1 321 ? 40.940 -2.767 -64.766 1.00 89.25 321 THR A CA 1
ATOM 2540 C C . THR A 1 321 ? 41.153 -2.048 -63.438 1.00 89.25 321 THR A C 1
ATOM 2542 O O . THR A 1 321 ? 40.849 -2.623 -62.396 1.00 89.25 321 THR A O 1
ATOM 2545 N N . SER A 1 322 ? 41.567 -0.777 -63.451 1.00 87.56 322 SER A N 1
ATOM 2546 C CA . SER A 1 322 ? 41.695 0.043 -62.241 1.00 87.56 322 SER A CA 1
ATOM 2547 C C . SER A 1 322 ? 40.349 0.242 -61.535 1.00 87.56 322 SER A C 1
ATOM 2549 O O . SER A 1 322 ? 40.264 0.041 -60.324 1.00 87.56 322 SER A O 1
ATOM 2551 N N . LYS A 1 323 ? 39.271 0.538 -62.279 1.00 90.25 323 LYS A N 1
ATOM 2552 C CA . LYS A 1 323 ? 37.907 0.618 -61.727 1.00 90.25 323 LYS A CA 1
ATOM 2553 C C . LYS A 1 323 ? 37.453 -0.707 -61.120 1.00 90.25 323 LYS A C 1
ATOM 2555 O O . LYS A 1 323 ? 36.848 -0.699 -60.053 1.00 90.25 323 LYS A O 1
ATOM 2560 N N . LYS A 1 324 ? 37.766 -1.833 -61.767 1.00 91.75 324 LYS A N 1
ATOM 2561 C CA . LYS A 1 324 ? 37.455 -3.165 -61.240 1.00 91.75 324 LYS A CA 1
ATOM 2562 C C . LYS A 1 324 ? 38.228 -3.453 -59.952 1.00 91.75 324 LYS A C 1
ATOM 2564 O O . LYS A 1 324 ? 37.618 -3.855 -58.973 1.00 91.75 324 LYS A O 1
ATOM 2569 N N . MET A 1 325 ? 39.532 -3.173 -59.915 1.00 89.31 325 MET A N 1
ATOM 2570 C CA . MET A 1 325 ? 40.336 -3.327 -58.697 1.00 89.31 325 MET A CA 1
ATOM 2571 C C . MET A 1 325 ? 39.819 -2.442 -57.558 1.00 89.31 325 MET A C 1
ATOM 2573 O O . MET A 1 325 ? 39.734 -2.909 -56.427 1.00 89.31 325 MET A O 1
ATOM 2577 N N . ALA A 1 326 ? 39.431 -1.196 -57.851 1.00 88.19 326 ALA A N 1
ATOM 2578 C CA . ALA A 1 326 ? 38.834 -0.298 -56.867 1.00 88.19 326 ALA A CA 1
ATOM 2579 C C . ALA A 1 326 ? 37.510 -0.859 -56.320 1.00 88.19 326 ALA A C 1
ATOM 2581 O O . ALA A 1 326 ? 37.335 -0.917 -55.102 1.00 88.19 326 ALA A O 1
ATOM 2582 N N . ALA A 1 327 ? 36.625 -1.344 -57.198 1.00 91.38 327 ALA A N 1
ATOM 2583 C CA . ALA A 1 327 ? 35.378 -1.994 -56.804 1.00 91.38 327 ALA A CA 1
ATOM 2584 C C . ALA A 1 327 ? 35.635 -3.240 -55.939 1.00 91.38 327 ALA A C 1
ATOM 2586 O O . ALA A 1 327 ? 35.0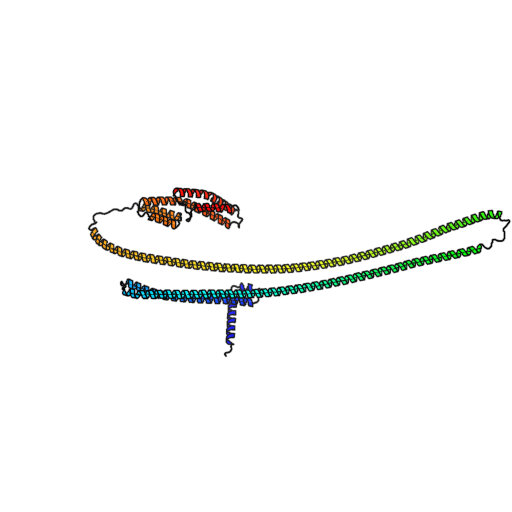70 -3.346 -54.857 1.00 91.38 327 ALA A O 1
ATOM 2587 N N . ASP A 1 328 ? 36.563 -4.115 -56.338 1.00 90.31 328 ASP A N 1
ATOM 2588 C CA . ASP A 1 328 ? 36.925 -5.316 -55.575 1.00 90.31 328 ASP A CA 1
ATOM 2589 C C . ASP A 1 328 ? 37.493 -4.957 -54.188 1.00 90.31 328 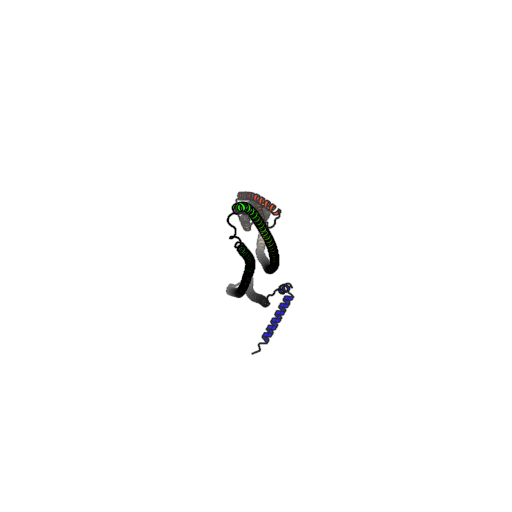ASP A C 1
ATOM 2591 O O . ASP A 1 328 ? 37.186 -5.615 -53.191 1.00 90.31 328 ASP A O 1
ATOM 2595 N N . THR A 1 329 ? 38.314 -3.902 -54.087 1.00 91.50 329 THR A N 1
ATOM 2596 C CA . THR A 1 329 ? 38.815 -3.420 -52.788 1.00 91.50 329 THR A CA 1
ATOM 2597 C C . THR A 1 329 ? 37.718 -2.807 -51.928 1.00 91.50 329 THR A C 1
ATOM 2599 O O . THR A 1 329 ? 37.719 -3.027 -50.719 1.00 91.50 329 THR A O 1
ATOM 2602 N N . GLN A 1 330 ? 36.772 -2.083 -52.532 1.00 91.50 330 GLN A N 1
ATOM 2603 C CA . GLN A 1 330 ? 35.623 -1.523 -51.832 1.00 91.50 330 GLN A CA 1
ATOM 2604 C C . GLN A 1 330 ? 34.718 -2.636 -51.300 1.00 91.50 330 GLN A C 1
ATOM 2606 O O . GLN A 1 330 ? 34.333 -2.581 -50.137 1.00 91.50 330 GLN A O 1
ATOM 2611 N N . THR A 1 331 ? 34.433 -3.669 -52.097 1.00 91.94 331 THR A N 1
ATOM 2612 C CA . THR A 1 331 ? 33.660 -4.837 -51.656 1.00 91.94 331 THR A CA 1
ATOM 2613 C C . THR A 1 331 ? 34.341 -5.524 -50.477 1.00 91.94 331 THR A C 1
ATOM 2615 O O . THR A 1 331 ? 33.705 -5.711 -49.448 1.00 91.94 331 THR A O 1
ATOM 2618 N N . LYS A 1 332 ? 35.654 -5.783 -50.550 1.00 92.00 332 LYS A N 1
ATOM 2619 C CA . LYS A 1 332 ? 36.404 -6.368 -49.422 1.00 92.00 332 LYS A CA 1
ATOM 2620 C C . LYS A 1 332 ? 36.348 -5.508 -48.161 1.00 92.00 332 LYS A C 1
ATOM 2622 O O . LYS A 1 332 ? 36.215 -6.041 -47.066 1.00 92.00 332 LYS A O 1
ATOM 2627 N N . TRP A 1 333 ? 36.460 -4.188 -48.300 1.00 93.44 333 TRP A N 1
ATOM 2628 C CA . TRP A 1 333 ? 36.328 -3.272 -47.167 1.00 93.44 333 TRP A CA 1
ATOM 2629 C C . TRP A 1 333 ? 34.919 -3.294 -46.574 1.00 93.44 333 TRP A C 1
ATOM 2631 O O . TRP A 1 333 ? 34.782 -3.349 -45.356 1.00 93.44 333 TRP A O 1
ATOM 2641 N N . MET A 1 334 ? 33.883 -3.310 -47.414 1.00 92.56 334 MET A N 1
ATOM 2642 C CA . MET A 1 334 ? 32.497 -3.437 -46.964 1.00 92.56 334 MET A CA 1
ATOM 2643 C C . MET A 1 334 ? 32.251 -4.772 -46.257 1.00 92.56 334 MET A C 1
ATOM 2645 O O . MET A 1 334 ? 31.592 -4.783 -45.222 1.00 92.56 334 MET A O 1
ATOM 2649 N N . ASP A 1 335 ? 32.826 -5.873 -46.738 1.00 93.31 335 ASP A N 1
ATOM 2650 C CA . ASP A 1 335 ? 32.735 -7.185 -46.086 1.00 93.31 335 ASP A CA 1
ATOM 2651 C C . ASP A 1 335 ? 33.416 -7.180 -44.706 1.00 93.31 335 ASP A C 1
ATOM 2653 O O . ASP A 1 335 ? 32.886 -7.723 -43.739 1.00 93.31 335 ASP A O 1
ATOM 2657 N N . VAL A 1 336 ? 34.572 -6.519 -44.572 1.00 92.69 336 VAL A N 1
ATOM 2658 C CA . VAL A 1 336 ? 35.259 -6.372 -43.276 1.00 92.69 336 VAL A CA 1
ATOM 2659 C C . VAL A 1 336 ? 34.445 -5.506 -42.316 1.00 92.69 336 VAL A C 1
ATOM 2661 O O . VAL A 1 336 ? 34.259 -5.896 -41.166 1.00 92.69 336 VAL A O 1
ATOM 2664 N N . VAL A 1 337 ? 33.927 -4.365 -42.777 1.00 91.50 337 VAL A N 1
ATOM 2665 C CA . VAL A 1 337 ? 33.118 -3.456 -41.950 1.00 91.50 337 VAL A CA 1
ATOM 2666 C C . VAL A 1 337 ? 31.807 -4.117 -41.530 1.00 91.50 337 VAL A C 1
ATOM 2668 O O . VAL A 1 337 ? 31.419 -4.023 -40.371 1.00 91.50 337 VAL A O 1
ATOM 2671 N N . THR A 1 338 ? 31.129 -4.821 -42.436 1.00 92.69 338 THR A N 1
ATOM 2672 C CA . THR A 1 338 ? 29.893 -5.549 -42.107 1.00 92.69 338 THR A CA 1
ATOM 2673 C C . THR A 1 338 ? 30.157 -6.678 -41.118 1.00 92.69 338 THR A C 1
ATOM 2675 O O . THR A 1 338 ? 29.406 -6.810 -40.154 1.00 92.69 338 THR A O 1
ATOM 2678 N N . LYS A 1 339 ? 31.255 -7.426 -41.283 1.00 93.94 339 LYS A N 1
ATOM 2679 C CA . LYS A 1 339 ? 31.674 -8.448 -40.320 1.00 93.94 339 LYS A CA 1
ATOM 2680 C C . LYS A 1 339 ? 31.978 -7.852 -38.941 1.00 93.94 339 LYS A C 1
ATOM 2682 O O . LYS A 1 339 ? 31.479 -8.366 -37.948 1.00 93.94 339 LYS A O 1
ATOM 2687 N N . GLN A 1 340 ? 32.737 -6.758 -38.873 1.00 89.94 340 GLN A N 1
ATOM 2688 C CA . GLN A 1 340 ? 33.035 -6.077 -37.607 1.00 89.94 340 GLN A CA 1
ATOM 2689 C C . GLN A 1 340 ? 31.774 -5.516 -36.947 1.00 89.94 340 GLN A C 1
ATOM 2691 O O . GLN A 1 340 ? 31.593 -5.670 -35.744 1.00 89.94 340 GLN A O 1
ATOM 2696 N N . ASN A 1 341 ? 30.868 -4.915 -37.720 1.00 92.12 341 ASN A N 1
ATOM 2697 C CA . ASN A 1 341 ? 29.592 -4.426 -37.201 1.00 92.12 341 ASN A CA 1
ATOM 2698 C C . ASN A 1 341 ? 28.738 -5.565 -36.629 1.00 92.12 341 ASN A C 1
ATOM 2700 O O . ASN A 1 341 ? 28.108 -5.374 -35.593 1.00 92.12 341 ASN A O 1
ATOM 2704 N N . TYR A 1 342 ? 28.742 -6.738 -37.268 1.00 94.44 342 TYR A N 1
ATOM 2705 C CA . TYR A 1 342 ? 28.059 -7.928 -36.764 1.00 94.44 342 TYR A CA 1
ATOM 2706 C C . TYR A 1 342 ? 28.691 -8.428 -35.454 1.00 94.44 342 TYR A C 1
ATOM 2708 O O . TYR A 1 342 ? 27.990 -8.618 -34.467 1.00 94.44 342 TYR A O 1
ATOM 2716 N N . GLU A 1 343 ? 30.022 -8.535 -35.393 1.00 92.12 343 GLU A N 1
ATOM 2717 C CA . GLU A 1 343 ? 30.747 -8.916 -34.169 1.00 92.12 343 GLU A CA 1
ATOM 2718 C C . GLU A 1 343 ? 30.510 -7.921 -33.015 1.00 92.12 343 GLU A C 1
ATOM 2720 O O . GLU A 1 343 ? 30.332 -8.327 -31.865 1.00 92.12 343 GLU A O 1
ATOM 2725 N N . HIS A 1 344 ? 30.468 -6.616 -33.303 1.00 90.06 344 HIS A N 1
ATOM 2726 C CA . HIS A 1 344 ? 30.141 -5.586 -32.314 1.00 90.06 344 HIS A CA 1
ATOM 2727 C C . HIS A 1 344 ? 28.684 -5.658 -31.854 1.00 90.06 344 HIS A C 1
ATOM 2729 O O . HIS A 1 344 ? 28.425 -5.480 -30.664 1.00 90.06 344 HIS A O 1
ATOM 2735 N N . HIS A 1 345 ? 27.748 -5.928 -32.765 1.00 93.50 345 HIS A N 1
ATOM 2736 C CA . HIS A 1 345 ? 26.342 -6.126 -32.426 1.00 93.50 345 HIS A CA 1
ATOM 2737 C C . HIS A 1 345 ? 26.168 -7.329 -31.491 1.00 93.50 345 HIS A C 1
ATOM 2739 O O . HIS A 1 345 ? 25.603 -7.171 -30.411 1.00 93.50 345 HIS A O 1
ATOM 2745 N N . ASP A 1 346 ? 26.735 -8.486 -31.838 1.00 93.44 346 ASP A N 1
ATOM 2746 C CA . ASP A 1 346 ? 26.683 -9.700 -31.012 1.00 93.44 346 ASP A CA 1
ATOM 2747 C C . ASP A 1 346 ? 27.314 -9.476 -29.627 1.00 93.44 346 ASP A C 1
ATOM 2749 O O . ASP A 1 346 ? 26.775 -9.900 -28.602 1.00 93.44 346 ASP A O 1
ATOM 2753 N N . ALA A 1 347 ? 28.444 -8.761 -29.564 1.00 89.75 347 ALA A N 1
ATOM 2754 C CA . ALA A 1 347 ? 29.091 -8.420 -28.299 1.00 89.75 347 ALA A CA 1
ATOM 2755 C C . ALA A 1 347 ? 28.228 -7.489 -27.427 1.00 89.75 347 ALA A C 1
ATOM 2757 O O . ALA A 1 347 ? 28.174 -7.665 -26.205 1.00 89.75 347 ALA A O 1
ATOM 2758 N N . LEU A 1 348 ? 27.547 -6.512 -28.036 1.00 91.62 348 LEU A N 1
ATOM 2759 C CA . LEU A 1 348 ? 26.614 -5.623 -27.340 1.00 91.62 348 LEU A CA 1
ATOM 2760 C C . LEU A 1 348 ? 25.359 -6.366 -26.873 1.00 91.62 348 LEU A C 1
ATOM 2762 O O . LEU A 1 348 ? 24.881 -6.094 -25.773 1.00 91.62 348 LEU A O 1
ATOM 2766 N N . GLU A 1 349 ? 24.858 -7.321 -27.653 1.00 93.25 349 GLU A N 1
ATOM 2767 C CA . GLU A 1 349 ? 23.711 -8.153 -27.289 1.00 93.25 349 GLU A CA 1
ATOM 2768 C C . GLU A 1 349 ? 24.037 -9.065 -26.096 1.00 93.25 349 GLU A C 1
ATOM 2770 O O . GLU A 1 349 ? 23.312 -9.061 -25.099 1.00 93.25 349 GLU A O 1
ATOM 2775 N N . LEU A 1 350 ? 25.195 -9.736 -26.114 1.00 93.00 350 LEU A N 1
ATOM 2776 C CA . LEU A 1 350 ? 25.713 -10.511 -24.977 1.00 93.00 350 LEU A CA 1
ATOM 2777 C C . LEU A 1 350 ? 25.915 -9.645 -23.725 1.00 93.00 350 LEU A C 1
ATOM 2779 O O . LEU A 1 350 ? 25.622 -10.073 -22.604 1.00 93.00 350 LEU A O 1
ATOM 2783 N N . PHE A 1 351 ? 26.421 -8.421 -23.893 1.00 92.56 351 PHE A N 1
ATOM 2784 C CA . PHE A 1 351 ? 26.570 -7.475 -22.789 1.00 92.56 351 PHE A CA 1
ATOM 2785 C C . PHE A 1 351 ? 25.210 -7.052 -22.222 1.00 92.56 351 PHE A C 1
ATOM 2787 O O . PHE A 1 351 ? 25.020 -7.087 -21.004 1.00 92.56 351 PHE A O 1
ATOM 2794 N N . ALA A 1 352 ? 24.251 -6.714 -23.086 1.00 89.31 352 ALA A N 1
ATOM 2795 C CA . ALA A 1 352 ? 22.895 -6.353 -22.693 1.00 89.31 352 ALA A CA 1
ATOM 2796 C C . ALA A 1 352 ? 22.200 -7.504 -21.955 1.00 89.31 352 ALA A C 1
ATOM 2798 O O . ALA A 1 352 ? 21.592 -7.277 -20.910 1.00 89.31 352 ALA A O 1
ATOM 2799 N N . GLU A 1 353 ? 22.352 -8.743 -22.424 1.00 93.44 353 GLU A N 1
ATOM 2800 C CA . GLU A 1 353 ? 21.802 -9.924 -21.762 1.00 93.44 353 GLU A CA 1
ATOM 2801 C C . GLU A 1 353 ? 22.450 -10.175 -20.393 1.00 93.44 353 GLU A C 1
ATOM 2803 O O . GLU A 1 353 ? 21.752 -10.458 -19.417 1.00 93.44 353 GLU A O 1
ATOM 2808 N N . LYS A 1 354 ? 23.771 -9.988 -20.273 1.00 94.38 354 LYS A N 1
ATOM 2809 C CA . LYS A 1 354 ? 24.478 -10.086 -18.989 1.00 94.38 354 LYS A CA 1
ATOM 2810 C C . LYS A 1 354 ? 24.028 -9.006 -18.002 1.00 94.38 354 LYS A C 1
ATOM 2812 O O . LYS A 1 354 ? 23.836 -9.300 -16.818 1.00 94.38 354 LYS A O 1
ATOM 2817 N N . CYS A 1 355 ? 23.845 -7.771 -18.469 1.00 91.06 355 CYS A N 1
ATOM 2818 C CA . CYS A 1 355 ? 23.289 -6.685 -17.667 1.00 91.06 355 CYS A CA 1
ATOM 2819 C C . CYS A 1 355 ? 21.859 -7.007 -17.232 1.00 91.06 355 CYS A C 1
ATOM 2821 O O . CYS A 1 355 ? 21.583 -6.941 -16.036 1.00 91.06 355 CYS A O 1
ATOM 2823 N N . ARG A 1 356 ? 20.991 -7.427 -18.164 1.00 93.69 356 ARG A N 1
ATOM 2824 C CA . ARG A 1 356 ? 19.608 -7.838 -17.886 1.00 93.69 356 ARG A CA 1
ATOM 2825 C C . ARG A 1 356 ? 19.568 -8.913 -16.807 1.00 93.69 356 ARG A C 1
ATOM 2827 O O . ARG A 1 356 ? 18.959 -8.690 -15.772 1.00 93.69 356 ARG A O 1
ATOM 2834 N N . LYS A 1 357 ? 20.327 -9.998 -16.979 1.00 94.62 357 LYS A N 1
ATOM 2835 C CA . LYS A 1 357 ? 20.427 -11.077 -15.989 1.00 94.62 357 LYS A CA 1
ATOM 2836 C C . LYS A 1 357 ? 20.877 -10.569 -14.617 1.00 94.62 357 LYS A C 1
ATOM 2838 O O . LYS A 1 357 ? 20.286 -10.920 -13.609 1.00 94.62 357 LYS A O 1
ATOM 2843 N N . THR A 1 358 ? 21.883 -9.694 -14.569 1.00 94.12 358 THR A N 1
ATOM 2844 C CA . THR A 1 358 ? 22.362 -9.118 -13.299 1.00 94.12 358 THR A CA 1
ATOM 2845 C C . THR A 1 358 ? 21.292 -8.260 -12.613 1.00 94.12 358 THR A C 1
ATOM 2847 O O . THR A 1 358 ? 21.212 -8.243 -11.384 1.00 94.12 358 THR A O 1
ATOM 2850 N N . TYR A 1 359 ? 20.491 -7.518 -13.382 1.00 95.38 359 TYR A N 1
ATOM 2851 C CA . TYR A 1 359 ? 19.370 -6.745 -12.849 1.00 95.38 359 TYR A CA 1
ATOM 2852 C C . TYR A 1 359 ? 18.230 -7.648 -12.381 1.00 95.38 359 TYR A C 1
ATOM 2854 O O . TYR A 1 359 ? 17.735 -7.430 -11.278 1.00 95.38 359 TYR A O 1
ATOM 2862 N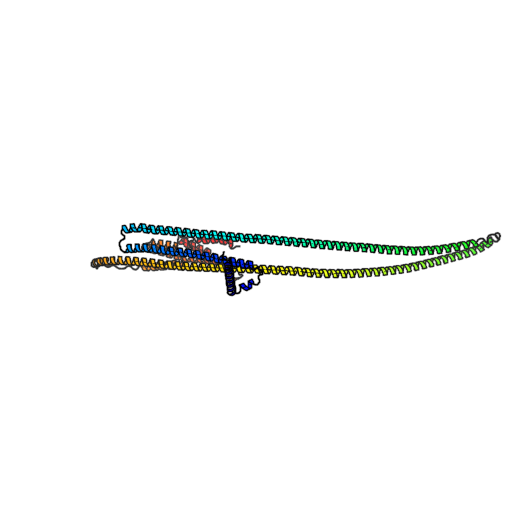 N . ASP A 1 360 ? 17.873 -8.671 -13.155 1.00 94.00 360 ASP A N 1
ATOM 2863 C CA . ASP A 1 360 ? 16.835 -9.643 -12.804 1.00 94.00 360 ASP A CA 1
ATOM 2864 C C . ASP A 1 360 ? 17.209 -10.418 -11.533 1.00 94.00 360 ASP A C 1
ATOM 2866 O O . ASP A 1 360 ? 16.401 -10.508 -10.612 1.00 94.00 360 ASP A O 1
ATOM 2870 N N . ASP A 1 361 ? 18.460 -10.877 -11.414 1.00 93.44 361 ASP A N 1
ATOM 2871 C CA . ASP A 1 361 ? 18.968 -11.559 -10.218 1.00 93.44 361 ASP A CA 1
ATOM 2872 C C . ASP A 1 361 ? 18.896 -10.640 -8.982 1.00 93.44 361 ASP A C 1
ATOM 2874 O O . ASP A 1 361 ? 18.448 -11.051 -7.909 1.00 93.44 361 ASP A O 1
ATOM 2878 N N . LYS A 1 362 ? 19.284 -9.361 -9.122 1.00 92.56 362 LYS A N 1
ATOM 2879 C CA . LYS A 1 362 ? 19.186 -8.368 -8.035 1.00 92.56 362 LYS A CA 1
ATOM 2880 C C . LYS A 1 362 ? 17.740 -8.051 -7.665 1.00 92.56 362 LYS A C 1
ATOM 2882 O O . LYS A 1 362 ? 17.440 -7.908 -6.479 1.00 92.56 362 LYS A O 1
ATOM 2887 N N . LEU A 1 363 ? 16.859 -7.928 -8.654 1.00 92.38 363 LEU A N 1
ATOM 2888 C CA . LEU A 1 363 ? 15.439 -7.667 -8.447 1.00 92.38 363 LEU A CA 1
ATOM 2889 C C . LEU A 1 363 ? 14.769 -8.858 -7.756 1.00 92.38 363 LEU A C 1
ATOM 2891 O O . LEU A 1 363 ? 14.014 -8.661 -6.806 1.00 92.38 363 LEU A O 1
ATOM 2895 N N . SER A 1 364 ? 15.098 -10.083 -8.168 1.00 94.56 364 SER A N 1
ATOM 2896 C CA . SER A 1 364 ? 14.630 -11.314 -7.532 1.00 94.56 364 SER A CA 1
ATOM 2897 C C . SER A 1 364 ? 15.104 -11.392 -6.080 1.00 94.56 364 SER A C 1
ATOM 2899 O O . SER A 1 364 ? 14.286 -11.576 -5.184 1.00 94.56 364 SER A O 1
ATOM 2901 N N . ALA A 1 365 ? 16.392 -11.145 -5.817 1.00 92.12 365 ALA A N 1
ATOM 2902 C CA . ALA A 1 365 ? 16.940 -11.143 -4.460 1.00 92.12 365 ALA A CA 1
ATOM 2903 C C . ALA A 1 365 ? 16.310 -10.063 -3.558 1.00 92.12 365 ALA A C 1
ATOM 2905 O O . ALA A 1 365 ? 16.066 -10.295 -2.373 1.00 92.12 365 ALA A O 1
ATOM 2906 N N . MET A 1 366 ? 16.028 -8.873 -4.101 1.00 91.62 366 MET A N 1
ATOM 2907 C CA . MET A 1 366 ? 15.330 -7.814 -3.366 1.00 91.62 366 MET A CA 1
ATOM 2908 C C . MET A 1 366 ? 13.875 -8.198 -3.076 1.00 91.62 366 MET A C 1
ATOM 2910 O O . MET A 1 366 ? 13.405 -7.988 -1.961 1.00 91.62 366 MET A O 1
ATOM 2914 N N . THR A 1 367 ? 13.190 -8.795 -4.051 1.00 93.56 367 THR A N 1
ATOM 2915 C CA . THR A 1 367 ? 11.809 -9.277 -3.911 1.00 93.56 367 THR A CA 1
ATOM 2916 C C . THR A 1 367 ? 11.714 -10.374 -2.853 1.00 93.56 367 THR A C 1
ATOM 2918 O O . THR A 1 367 ? 10.847 -10.316 -1.987 1.00 93.56 367 THR A O 1
ATOM 2921 N N . GLU A 1 368 ? 12.649 -11.325 -2.855 1.00 93.06 368 GLU A N 1
ATOM 2922 C CA . GLU A 1 368 ? 12.729 -12.389 -1.854 1.00 93.06 368 GLU A CA 1
ATOM 2923 C C . GLU A 1 368 ? 13.012 -11.827 -0.455 1.00 93.06 368 GLU A C 1
ATOM 2925 O O . GLU A 1 368 ? 12.338 -12.195 0.506 1.00 93.06 368 GLU A O 1
ATOM 2930 N N . ARG A 1 369 ? 13.934 -10.860 -0.330 1.00 94.56 369 ARG A N 1
ATOM 2931 C CA . ARG A 1 369 ? 14.196 -10.172 0.944 1.00 94.56 369 ARG A CA 1
ATOM 2932 C C . ARG A 1 369 ? 12.955 -9.445 1.467 1.00 94.56 369 ARG A C 1
ATOM 2934 O O . ARG A 1 369 ? 12.672 -9.515 2.660 1.00 94.56 369 ARG A O 1
ATOM 2941 N N . ILE A 1 370 ? 12.222 -8.754 0.595 1.00 90.50 370 ILE A N 1
ATOM 2942 C CA . ILE A 1 370 ? 10.978 -8.065 0.957 1.00 90.50 370 ILE A CA 1
ATOM 2943 C C . ILE A 1 370 ? 9.915 -9.081 1.398 1.00 90.50 370 ILE A C 1
ATOM 2945 O O . ILE A 1 370 ? 9.286 -8.886 2.434 1.00 90.50 370 ILE A O 1
ATOM 2949 N N . ALA A 1 371 ? 9.755 -10.194 0.676 1.00 90.44 371 ALA A N 1
ATOM 2950 C CA . ALA A 1 371 ? 8.834 -11.266 1.053 1.00 90.44 371 ALA A CA 1
ATOM 2951 C C . ALA A 1 371 ? 9.192 -11.883 2.417 1.00 90.44 371 ALA A C 1
ATOM 2953 O O . ALA A 1 371 ? 8.311 -12.101 3.246 1.00 90.44 371 ALA A O 1
ATOM 2954 N N . GLN A 1 372 ? 10.483 -12.096 2.693 1.00 90.75 372 GLN A N 1
ATOM 2955 C CA . GLN A 1 372 ? 10.957 -12.562 3.998 1.00 90.75 372 GLN A CA 1
ATOM 2956 C C . GLN A 1 372 ? 10.647 -11.555 5.114 1.00 90.75 372 GLN A C 1
ATOM 2958 O O . GLN A 1 372 ? 10.168 -11.959 6.172 1.00 90.75 372 GLN A O 1
ATOM 2963 N N . GLN A 1 373 ? 10.867 -10.256 4.883 1.00 91.00 373 GLN A N 1
ATOM 2964 C CA . GLN A 1 373 ? 10.527 -9.205 5.849 1.00 91.00 373 GLN A CA 1
ATOM 2965 C C . GLN A 1 373 ? 9.022 -9.146 6.123 1.00 91.00 373 GLN A C 1
ATOM 2967 O O . GLN A 1 373 ? 8.621 -9.114 7.285 1.00 91.00 373 GLN A O 1
ATOM 2972 N N . PHE A 1 374 ? 8.184 -9.209 5.085 1.00 91.69 374 PHE A N 1
ATOM 2973 C CA . PHE A 1 374 ? 6.733 -9.284 5.258 1.00 91.69 374 PHE A CA 1
ATOM 2974 C C . PHE A 1 374 ? 6.316 -10.531 6.039 1.00 91.69 374 PHE A C 1
ATOM 2976 O O . PHE A 1 374 ? 5.549 -10.407 6.987 1.00 91.69 374 PHE A O 1
ATOM 2983 N N . GLY A 1 375 ? 6.885 -11.699 5.736 1.00 91.75 375 GLY A N 1
ATOM 2984 C CA . GLY A 1 375 ? 6.611 -12.925 6.490 1.00 91.75 375 GLY A CA 1
ATOM 2985 C C . GLY A 1 375 ? 7.113 -12.890 7.941 1.00 91.75 375 GLY A C 1
ATOM 2986 O O . GLY A 1 375 ? 6.605 -13.626 8.787 1.00 91.75 375 GLY A O 1
ATOM 2987 N N . MET A 1 376 ? 8.115 -12.065 8.265 1.00 91.88 376 MET A N 1
ATOM 2988 C CA . MET A 1 376 ? 8.512 -11.801 9.654 1.00 91.88 376 MET A CA 1
ATOM 2989 C C . MET A 1 376 ? 7.505 -10.890 10.357 1.00 91.88 376 MET A C 1
ATOM 2991 O O . MET A 1 376 ? 7.111 -11.195 11.480 1.00 91.88 376 MET A O 1
ATOM 2995 N N . TYR A 1 377 ? 7.071 -9.808 9.706 1.00 93.75 377 TYR A N 1
ATOM 2996 C CA . TYR A 1 377 ? 6.072 -8.898 10.270 1.00 93.75 377 TYR A CA 1
ATOM 2997 C C . TYR A 1 377 ? 4.715 -9.571 10.461 1.00 93.75 377 TYR A C 1
ATOM 2999 O O . TYR A 1 377 ? 4.092 -9.378 11.497 1.00 93.75 377 TYR A O 1
ATOM 3007 N N . GLU A 1 378 ? 4.287 -10.410 9.520 1.00 92.94 378 GLU A N 1
ATOM 3008 C CA . GLU A 1 378 ? 3.063 -11.205 9.639 1.00 92.94 378 GLU A CA 1
ATOM 3009 C C . GLU A 1 378 ? 3.125 -12.146 10.847 1.00 92.94 378 GLU A C 1
ATOM 3011 O O . GLU A 1 378 ? 2.202 -12.175 11.654 1.00 92.94 378 GLU A O 1
ATOM 3016 N N . ARG A 1 379 ? 4.249 -12.846 11.049 1.00 91.44 379 ARG A N 1
ATOM 3017 C CA . ARG A 1 379 ? 4.447 -13.687 12.240 1.00 91.44 379 ARG A CA 1
ATOM 3018 C C . ARG A 1 379 ? 4.464 -12.886 13.539 1.00 91.44 379 ARG A C 1
ATOM 3020 O O . ARG A 1 379 ? 3.884 -13.332 14.520 1.00 91.44 379 ARG A O 1
ATOM 3027 N N . GLN A 1 380 ? 5.104 -11.717 13.557 1.00 90.31 380 GLN A N 1
ATOM 3028 C CA . GLN A 1 380 ? 5.085 -10.832 14.728 1.00 90.31 380 GLN A CA 1
ATOM 3029 C C . GLN A 1 380 ? 3.672 -10.335 15.042 1.00 90.31 380 GLN A C 1
ATOM 3031 O O . GLN A 1 380 ? 3.301 -10.270 16.210 1.00 90.31 380 GLN A O 1
ATOM 3036 N N . LEU A 1 381 ? 2.885 -10.018 14.011 1.00 90.62 381 LEU A N 1
ATOM 3037 C CA . LEU A 1 381 ? 1.491 -9.617 14.161 1.00 90.62 381 LEU A CA 1
ATOM 3038 C C . LEU A 1 381 ? 0.654 -10.767 14.735 1.00 90.62 381 LEU A C 1
ATOM 3040 O O . LEU A 1 381 ? -0.074 -10.560 15.697 1.00 90.62 381 LEU A O 1
ATOM 3044 N N . LEU A 1 382 ? 0.822 -11.984 14.211 1.00 89.75 382 LEU A N 1
ATOM 3045 C CA . LEU A 1 382 ? 0.117 -13.173 14.695 1.00 89.75 382 LEU A CA 1
ATOM 3046 C C . LEU A 1 382 ? 0.491 -13.543 16.137 1.00 89.75 382 LEU A C 1
ATOM 3048 O O . LEU A 1 382 ? -0.388 -13.913 16.912 1.00 89.75 382 LEU A O 1
ATOM 3052 N N . GLU A 1 383 ? 1.765 -13.428 16.525 1.00 91.69 383 GLU A N 1
ATOM 3053 C CA . GLU A 1 383 ? 2.171 -13.665 17.918 1.00 91.69 383 GLU A CA 1
ATOM 3054 C C . GLU A 1 383 ? 1.616 -12.574 18.846 1.00 91.69 383 GLU A C 1
ATOM 3056 O O . GLU A 1 383 ? 1.110 -12.883 19.919 1.00 91.69 383 GLU A O 1
ATOM 3061 N N . SER A 1 384 ? 1.611 -11.309 18.407 1.00 90.75 384 SER A N 1
ATOM 3062 C CA . SER A 1 384 ? 0.976 -10.220 19.159 1.00 90.75 384 SER A CA 1
ATOM 3063 C C . SER A 1 384 ? -0.532 -10.433 19.320 1.00 90.75 384 SER A C 1
ATOM 3065 O O . SER A 1 384 ? -1.074 -10.151 20.388 1.00 90.75 384 SER A O 1
ATOM 3067 N N . ASP A 1 385 ? -1.222 -10.920 18.288 1.00 88.81 385 ASP A N 1
ATOM 3068 C CA . ASP A 1 385 ? -2.648 -11.252 18.361 1.00 88.81 385 ASP A CA 1
ATOM 3069 C C . ASP A 1 385 ? -2.890 -12.411 19.332 1.00 88.81 385 ASP A C 1
ATOM 3071 O O . ASP A 1 385 ? -3.811 -12.355 20.148 1.00 88.81 385 ASP A O 1
ATOM 3075 N N . LYS A 1 386 ? -2.032 -13.434 19.307 1.00 91.19 386 LYS A N 1
ATOM 3076 C CA . LYS A 1 386 ? -2.074 -14.547 20.258 1.00 91.19 386 LYS A CA 1
ATOM 3077 C C . LYS A 1 386 ? -1.892 -14.058 21.699 1.00 91.19 386 LYS A C 1
ATOM 3079 O O . LYS A 1 386 ? -2.739 -14.369 22.536 1.00 91.19 386 LYS A O 1
ATOM 3084 N N . ASP A 1 387 ? -0.891 -13.222 21.969 1.00 90.44 387 ASP A N 1
ATOM 3085 C CA . ASP A 1 387 ? -0.664 -12.620 23.290 1.00 90.44 387 ASP A CA 1
ATOM 3086 C C . ASP A 1 387 ? -1.877 -11.794 23.755 1.00 90.44 387 ASP A C 1
ATOM 3088 O O . ASP A 1 387 ? -2.299 -11.881 24.911 1.00 90.44 387 ASP A O 1
ATOM 3092 N N . LEU A 1 388 ? -2.489 -11.019 22.851 1.00 88.38 388 LEU A N 1
ATOM 3093 C CA . LEU A 1 388 ? -3.704 -10.252 23.141 1.00 88.38 388 LEU A CA 1
ATOM 3094 C C . LEU A 1 388 ? -4.901 -11.161 23.440 1.00 88.38 388 LEU A C 1
ATOM 3096 O O . LEU A 1 388 ? -5.660 -10.878 24.370 1.00 88.38 388 LEU A O 1
ATOM 3100 N N . THR A 1 389 ? -5.072 -12.261 22.702 1.00 90.38 389 THR A N 1
ATOM 3101 C CA . THR A 1 389 ? -6.144 -13.233 22.972 1.00 90.38 389 THR A CA 1
ATOM 3102 C C . THR A 1 389 ? -5.943 -13.963 24.297 1.00 90.38 389 THR A C 1
ATOM 3104 O O . THR A 1 389 ? -6.907 -14.143 25.041 1.00 90.38 389 THR A O 1
ATOM 3107 N N . GLU A 1 390 ? -4.706 -14.313 24.654 1.00 90.44 390 GLU A N 1
ATOM 3108 C CA . GLU A 1 390 ? -4.387 -14.923 25.945 1.00 90.44 390 GLU A CA 1
ATOM 3109 C C . GLU A 1 390 ? -4.629 -13.937 27.098 1.00 90.44 390 GLU A C 1
ATOM 3111 O O . GLU A 1 390 ? -5.236 -14.289 28.113 1.00 90.44 390 GLU A O 1
ATOM 3116 N N . GLN A 1 391 ? -4.249 -12.665 26.930 1.00 89.69 391 GLN A N 1
ATOM 3117 C CA . GLN A 1 391 ? -4.584 -11.610 27.888 1.00 89.69 391 GLN A CA 1
ATOM 3118 C C . GLN A 1 391 ? -6.097 -11.423 28.030 1.00 89.69 391 GLN A C 1
ATOM 3120 O O . GLN A 1 391 ? -6.591 -11.343 29.156 1.00 89.69 391 GLN A O 1
ATOM 3125 N N . ALA A 1 392 ? -6.844 -11.393 26.923 1.00 90.56 392 ALA A N 1
ATOM 3126 C CA . ALA A 1 392 ? -8.300 -11.290 26.945 1.00 90.56 392 ALA A CA 1
ATOM 3127 C C . ALA A 1 392 ? -8.933 -12.469 27.701 1.00 90.56 392 ALA A C 1
ATOM 3129 O O . ALA A 1 392 ? -9.753 -12.251 28.593 1.00 90.56 392 ALA A O 1
ATOM 3130 N N . MET A 1 393 ? -8.480 -13.698 27.437 1.00 89.88 393 MET A N 1
ATOM 3131 C CA . MET A 1 393 ? -8.939 -14.898 28.141 1.00 89.88 393 MET A CA 1
ATOM 3132 C C . MET A 1 393 ? -8.603 -14.847 29.640 1.00 89.88 393 MET A C 1
ATOM 3134 O O . MET A 1 393 ? -9.428 -15.199 30.484 1.00 89.88 393 MET A O 1
ATOM 3138 N N . ASN A 1 394 ? -7.423 -14.338 30.004 1.00 91.19 394 ASN A N 1
ATOM 3139 C CA . ASN A 1 394 ? -7.038 -14.121 31.399 1.00 91.19 394 ASN A CA 1
ATOM 3140 C C . ASN A 1 394 ? -7.929 -13.078 32.095 1.00 91.19 394 ASN A C 1
ATOM 3142 O O . ASN A 1 394 ? -8.300 -13.262 33.259 1.00 91.19 394 ASN A O 1
ATOM 3146 N N . PHE A 1 395 ? -8.307 -11.998 31.404 1.00 91.56 395 PHE A N 1
ATOM 3147 C CA . PHE A 1 395 ? -9.256 -11.015 31.929 1.00 91.56 395 PHE A CA 1
ATOM 3148 C C . PHE A 1 395 ? -10.666 -11.591 32.069 1.00 91.56 395 PHE A C 1
ATOM 3150 O O . PHE A 1 395 ? -11.303 -11.357 33.096 1.00 91.56 395 PHE A O 1
ATOM 3157 N N . GLU A 1 396 ? -11.138 -12.380 31.104 1.00 91.25 396 GLU A N 1
ATOM 3158 C CA . GLU A 1 396 ? -12.426 -13.074 31.194 1.00 91.25 396 GLU A CA 1
ATOM 3159 C C . GLU A 1 396 ? -12.461 -14.061 32.362 1.00 91.25 396 GLU A C 1
ATOM 3161 O O . GLU A 1 396 ? -13.419 -14.054 33.136 1.00 91.25 396 GLU A O 1
ATOM 3166 N N . ASN A 1 397 ? -11.391 -14.834 32.565 1.00 90.50 397 ASN A N 1
ATOM 3167 C CA . ASN A 1 397 ? -11.258 -15.739 33.705 1.00 90.50 397 ASN A CA 1
ATOM 3168 C C . ASN A 1 397 ? -11.267 -14.981 35.041 1.00 90.50 397 ASN A C 1
ATOM 3170 O O . ASN A 1 397 ? -11.987 -15.370 35.962 1.00 90.50 397 ASN A O 1
ATOM 3174 N N . LYS A 1 398 ? -10.535 -13.863 35.157 1.00 90.88 398 LYS A N 1
ATOM 3175 C CA . LYS A 1 398 ? -10.577 -13.004 36.358 1.00 90.88 398 LYS A CA 1
ATOM 3176 C C . LYS A 1 398 ? -11.968 -12.419 36.592 1.00 90.88 398 LYS A C 1
ATOM 3178 O O . LYS A 1 398 ? -12.449 -12.409 37.723 1.00 90.88 398 LYS A O 1
ATOM 3183 N N . LEU A 1 399 ? -12.633 -11.959 35.534 1.00 90.88 399 LEU A N 1
ATOM 3184 C CA . LEU A 1 399 ? -13.991 -11.427 35.603 1.00 90.88 399 LEU A CA 1
ATOM 3185 C C . LEU A 1 399 ? -14.991 -12.512 36.025 1.00 90.88 399 LEU A C 1
ATOM 3187 O O . LEU A 1 399 ? -15.897 -12.236 36.811 1.00 90.88 399 LEU A O 1
ATOM 3191 N N . TYR A 1 400 ? -14.822 -13.741 35.538 1.00 93.38 400 TYR A N 1
ATOM 3192 C CA . TYR A 1 400 ? -15.615 -14.896 35.946 1.00 93.38 400 TYR A CA 1
ATOM 3193 C C . TYR A 1 400 ? -15.415 -15.218 37.431 1.00 93.38 400 TYR A C 1
ATOM 3195 O O . TYR A 1 400 ? -16.401 -15.310 38.158 1.00 93.38 400 TYR A O 1
ATOM 3203 N N . GLN A 1 401 ? -14.167 -15.286 37.906 1.00 90.75 401 GLN A N 1
ATOM 3204 C CA . GLN A 1 401 ? -13.855 -15.503 39.325 1.00 90.75 401 GLN A CA 1
ATOM 3205 C C . GLN A 1 401 ? -14.449 -14.407 40.217 1.00 90.75 401 GLN A C 1
ATOM 3207 O O . GLN A 1 401 ? -15.080 -14.697 41.228 1.00 90.75 401 GLN A O 1
ATOM 3212 N N . MET A 1 402 ? -14.338 -13.142 39.803 1.00 89.25 402 MET A N 1
ATOM 3213 C CA . MET A 1 402 ? -14.929 -12.015 40.525 1.00 89.25 402 MET A CA 1
ATOM 3214 C C . MET A 1 402 ? -16.465 -12.067 40.535 1.00 89.25 402 MET A C 1
ATOM 3216 O O . MET A 1 402 ? -17.095 -11.708 41.529 1.00 89.25 402 MET A O 1
ATOM 3220 N N . LYS A 1 403 ? -17.100 -12.520 39.446 1.00 92.25 403 LYS A N 1
ATOM 3221 C CA . LYS A 1 403 ? -18.552 -12.757 39.414 1.00 92.25 403 LYS A CA 1
ATOM 3222 C C . LYS A 1 403 ? -18.953 -13.891 40.354 1.00 92.25 403 LYS A C 1
ATOM 3224 O O . LYS A 1 403 ? -19.982 -13.765 41.014 1.00 92.25 403 LYS A O 1
ATOM 3229 N N . LEU A 1 404 ? -18.158 -14.960 40.418 1.00 92.56 404 LEU A N 1
ATOM 3230 C CA . LEU A 1 404 ? -18.384 -16.086 41.319 1.00 92.56 404 LEU A CA 1
ATOM 3231 C C . LEU A 1 404 ? -18.317 -15.624 42.780 1.00 92.56 404 LEU A C 1
ATOM 3233 O O . LEU A 1 404 ? -19.300 -15.774 43.497 1.00 92.56 404 LEU A O 1
ATOM 3237 N N . SER A 1 405 ? -17.241 -14.933 43.171 1.00 89.88 405 SER A N 1
ATOM 3238 C CA . SER A 1 405 ? -17.072 -14.411 44.533 1.00 89.88 405 SER A CA 1
ATOM 3239 C C . SER A 1 405 ? -18.127 -13.363 44.903 1.00 89.88 405 SER A C 1
ATOM 3241 O O . SER A 1 405 ? -18.633 -13.346 46.022 1.00 89.88 405 SER A O 1
ATOM 3243 N N . THR A 1 406 ? -18.539 -12.517 43.952 1.00 89.75 406 THR A N 1
ATOM 3244 C CA . THR A 1 406 ? -19.646 -11.567 44.159 1.00 89.75 406 THR A CA 1
ATOM 3245 C C . THR A 1 406 ? -20.973 -12.292 44.385 1.00 89.75 406 THR A C 1
ATOM 3247 O O . THR A 1 406 ? -21.804 -11.826 45.166 1.00 89.75 406 THR A O 1
ATOM 3250 N N . ASN A 1 407 ? -21.212 -13.403 43.687 1.00 91.06 407 ASN A N 1
ATOM 3251 C CA . ASN A 1 407 ? -22.415 -14.207 43.876 1.00 91.06 407 ASN A CA 1
ATOM 3252 C C . ASN A 1 407 ? -22.386 -14.945 45.216 1.00 91.06 407 ASN A C 1
ATOM 3254 O O . ASN A 1 407 ? -23.374 -14.857 45.936 1.00 91.06 407 ASN A O 1
ATOM 3258 N N . GLU A 1 408 ? -21.263 -15.567 45.580 1.00 93.50 408 GLU A N 1
ATOM 3259 C CA . GLU A 1 408 ? -21.067 -16.192 46.896 1.00 93.50 408 GLU A CA 1
ATOM 3260 C C . GLU A 1 408 ? -21.320 -15.186 48.021 1.00 93.50 408 GLU A C 1
ATOM 3262 O O . GLU A 1 408 ? -22.143 -15.432 48.898 1.00 93.50 408 GLU A O 1
ATOM 3267 N N . TRP A 1 409 ? -20.730 -13.989 47.929 1.00 95.50 409 TRP A N 1
ATOM 3268 C CA . TRP A 1 409 ? -20.966 -12.920 48.897 1.00 95.50 409 TRP A CA 1
ATOM 3269 C C . TRP A 1 409 ? -22.440 -12.501 48.973 1.00 95.50 409 TRP A C 1
ATOM 3271 O O . TRP A 1 409 ? -22.972 -12.309 50.065 1.00 95.50 409 TRP A O 1
ATOM 3281 N N . LYS A 1 410 ? -23.136 -12.373 47.834 1.00 92.06 410 LYS A N 1
ATOM 3282 C CA . LYS A 1 410 ? -24.581 -12.071 47.819 1.00 92.06 410 LYS A CA 1
ATOM 3283 C C . LYS A 1 410 ? -25.400 -13.173 48.482 1.00 92.06 410 LYS A C 1
ATOM 3285 O O . LYS A 1 410 ? -26.416 -12.875 49.110 1.00 92.06 410 LYS A O 1
ATOM 3290 N N . GLU A 1 411 ? -25.005 -14.424 48.296 1.00 93.31 411 GLU A N 1
ATOM 3291 C CA . GLU A 1 411 ? -25.695 -15.588 48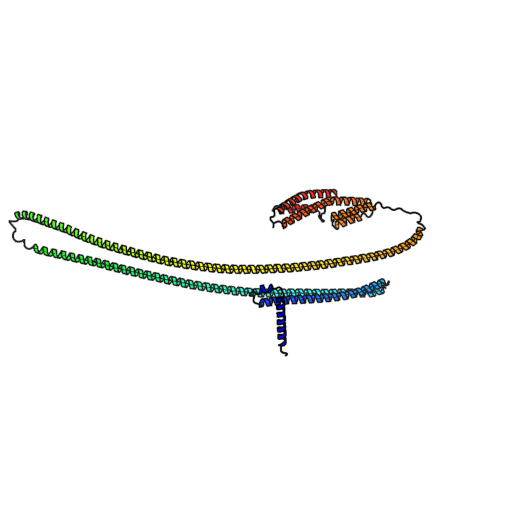.838 1.00 93.31 411 GLU A CA 1
ATOM 3292 C C . GLU A 1 411 ? -25.474 -15.701 50.347 1.00 93.31 411 GLU A C 1
ATOM 3294 O O . GLU A 1 411 ? -26.439 -15.873 51.088 1.00 93.31 411 GLU A O 1
ATOM 3299 N N . ASP A 1 412 ? -24.249 -15.470 50.817 1.00 92.12 412 ASP A N 1
ATOM 3300 C CA . ASP A 1 412 ? -23.922 -15.395 52.241 1.00 92.12 412 ASP A CA 1
ATOM 3301 C C . ASP A 1 412 ? -24.587 -14.197 52.920 1.00 92.12 412 ASP A C 1
ATOM 3303 O O . ASP A 1 412 ? -25.162 -14.344 53.998 1.00 92.12 412 ASP A O 1
ATOM 3307 N N . TYR A 1 413 ? -24.613 -13.032 52.269 1.00 92.06 413 TYR A N 1
ATOM 3308 C CA . TYR A 1 413 ? -25.345 -11.866 52.763 1.00 92.06 413 TYR A CA 1
ATOM 3309 C C . TYR A 1 413 ? -26.849 -12.145 52.867 1.00 92.06 413 TYR A C 1
ATOM 3311 O O . TYR A 1 413 ? -27.479 -11.790 53.864 1.00 92.06 413 TYR A O 1
ATOM 3319 N N . ARG A 1 414 ? -27.435 -12.827 51.871 1.00 92.25 414 ARG A N 1
ATOM 3320 C CA . ARG A 1 414 ? -28.842 -13.244 51.915 1.00 92.25 414 ARG A CA 1
ATOM 3321 C C . ARG A 1 414 ? -29.090 -14.236 53.048 1.00 92.25 414 ARG A C 1
ATOM 3323 O O . ARG A 1 414 ? -30.012 -14.014 53.819 1.00 92.25 414 ARG A O 1
ATOM 3330 N N . ARG A 1 415 ? -28.245 -15.260 53.209 1.00 93.56 415 ARG A N 1
ATOM 3331 C CA . ARG A 1 415 ? -28.327 -16.208 54.336 1.00 93.56 415 ARG A CA 1
ATOM 3332 C C . ARG A 1 415 ? -28.229 -15.495 55.678 1.00 93.56 415 ARG A C 1
ATOM 3334 O O . ARG A 1 415 ? -28.976 -15.830 56.591 1.00 93.56 415 ARG A O 1
ATOM 3341 N N . GLN A 1 416 ? -27.337 -14.515 55.802 1.00 94.38 416 GLN A N 1
ATOM 3342 C CA . GLN A 1 416 ? -27.184 -13.728 57.019 1.00 94.38 416 GLN A CA 1
ATOM 3343 C C . GLN A 1 416 ? -28.453 -12.925 57.318 1.00 94.38 416 GLN A C 1
ATOM 3345 O O . GLN A 1 416 ? -28.931 -12.972 58.446 1.00 94.38 416 GLN A O 1
ATOM 3350 N N . ILE A 1 417 ? -29.019 -12.243 56.317 1.00 91.62 417 ILE A N 1
ATOM 3351 C CA . ILE A 1 417 ? -30.290 -11.514 56.436 1.00 91.62 417 ILE A CA 1
ATOM 3352 C C . ILE A 1 417 ? -31.446 -12.452 56.790 1.00 91.62 417 ILE A C 1
ATOM 3354 O O . ILE A 1 417 ? -32.246 -12.138 57.666 1.00 91.62 417 ILE A O 1
ATOM 3358 N N . ASP A 1 418 ? -31.547 -13.602 56.130 1.00 91.38 418 ASP A N 1
ATOM 3359 C CA . ASP A 1 418 ? -32.595 -14.582 56.412 1.00 91.38 418 ASP A CA 1
ATOM 3360 C C . ASP A 1 418 ? -32.450 -15.119 57.838 1.00 91.38 418 ASP A C 1
ATOM 3362 O O . ASP A 1 418 ? -33.444 -15.258 58.543 1.00 91.38 418 ASP A O 1
ATOM 3366 N N . THR A 1 419 ? -31.215 -15.342 58.299 1.00 93.69 419 THR A N 1
ATOM 3367 C CA . THR A 1 419 ? -30.924 -15.753 59.679 1.00 93.69 419 THR A CA 1
ATOM 3368 C C . THR A 1 419 ? -31.324 -14.667 60.674 1.00 93.69 419 THR A C 1
ATOM 3370 O O . THR A 1 419 ? -32.047 -14.961 61.621 1.00 93.69 419 THR A O 1
ATOM 3373 N N . THR A 1 420 ? -30.950 -13.402 60.452 1.00 92.00 420 THR A N 1
ATOM 3374 C CA . THR A 1 420 ? -31.337 -12.304 61.353 1.00 92.00 420 THR A CA 1
ATOM 3375 C C . THR A 1 420 ? -32.842 -12.046 61.335 1.00 92.00 420 THR A C 1
ATOM 3377 O O . THR A 1 420 ? -33.417 -11.715 62.371 1.00 92.00 420 THR A O 1
ATOM 3380 N N . HIS A 1 421 ? -33.510 -12.214 60.191 1.00 90.44 421 HIS A N 1
ATOM 3381 C CA . HIS A 1 421 ? -34.966 -12.147 60.106 1.00 90.44 421 HIS A CA 1
ATOM 3382 C C . HIS A 1 421 ? -35.633 -13.320 60.814 1.00 90.44 421 HIS A C 1
ATOM 3384 O O . HIS A 1 421 ? -36.590 -13.083 61.540 1.00 90.44 421 HIS A O 1
ATOM 3390 N N . LEU A 1 422 ? -35.137 -14.548 60.656 1.00 91.81 422 LEU A N 1
ATOM 3391 C CA . LEU A 1 422 ? -35.620 -15.718 61.393 1.00 91.81 422 LEU A CA 1
ATOM 3392 C C . LEU A 1 422 ? -35.453 -15.528 62.900 1.00 91.81 422 LEU A C 1
ATOM 3394 O O . LEU A 1 422 ? -36.386 -15.796 63.647 1.00 91.81 422 LEU A O 1
ATOM 3398 N N . GLU A 1 423 ? -34.315 -15.003 63.352 1.00 91.00 423 GLU A N 1
ATOM 3399 C CA . GLU A 1 423 ? -34.082 -14.663 64.758 1.00 91.00 423 GLU A CA 1
ATOM 3400 C C . GLU A 1 423 ? -35.033 -13.562 65.247 1.00 91.00 423 GLU A C 1
ATOM 3402 O O . GLU A 1 423 ? -35.600 -13.673 66.333 1.00 91.00 423 GLU A O 1
ATOM 3407 N N . ALA A 1 424 ? -35.255 -12.513 64.448 1.00 89.38 424 ALA A N 1
ATOM 3408 C CA . ALA A 1 424 ? -36.185 -11.437 64.780 1.00 89.38 424 ALA A CA 1
ATOM 3409 C C . ALA A 1 424 ? -37.644 -11.919 64.808 1.00 89.38 424 ALA A C 1
ATOM 3411 O O . ALA A 1 424 ? -38.395 -11.533 65.703 1.00 89.38 424 ALA A O 1
ATOM 3412 N N . VAL A 1 425 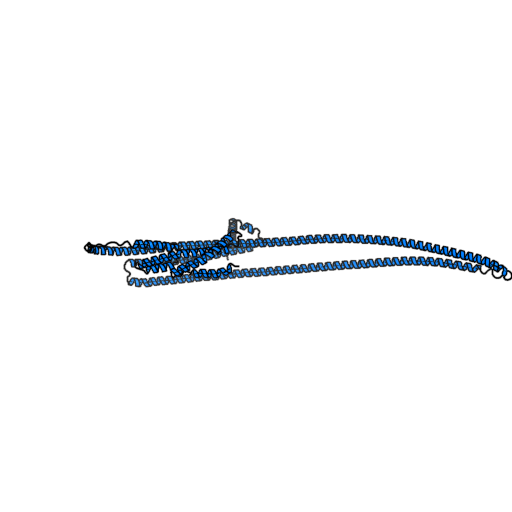? -38.037 -12.775 63.861 1.00 89.06 425 VAL A N 1
ATOM 3413 C CA . VAL A 1 425 ? -39.347 -13.432 63.829 1.00 89.06 425 VAL A CA 1
ATOM 3414 C C . VAL A 1 425 ? -39.489 -14.330 65.042 1.00 89.06 425 VAL A C 1
ATOM 3416 O O . VAL A 1 425 ? -40.455 -14.153 65.761 1.00 89.06 425 VAL A O 1
ATOM 3419 N N . ALA A 1 426 ? -38.519 -15.185 65.360 1.00 89.50 426 ALA A N 1
ATOM 3420 C CA . ALA A 1 426 ? -38.557 -16.023 66.556 1.00 89.50 426 ALA A CA 1
ATOM 3421 C C . ALA A 1 426 ? -38.629 -15.185 67.846 1.00 89.50 426 ALA A C 1
ATOM 3423 O O . ALA A 1 426 ? -39.347 -15.531 68.779 1.00 89.50 426 ALA A O 1
ATOM 3424 N N . ALA A 1 427 ? -37.925 -14.051 67.920 1.00 89.31 427 ALA A N 1
ATOM 3425 C CA . ALA A 1 427 ? -38.013 -13.133 69.054 1.00 89.31 427 ALA A CA 1
ATOM 3426 C C . ALA A 1 427 ? -39.403 -12.482 69.166 1.00 89.31 427 ALA A C 1
ATOM 3428 O O . ALA A 1 427 ? -39.949 -12.379 70.267 1.00 89.31 427 ALA A O 1
ATOM 3429 N N . LEU A 1 428 ? -39.988 -12.065 68.039 1.00 90.19 428 LEU A N 1
ATOM 3430 C CA . LEU A 1 428 ? -41.347 -11.530 67.980 1.00 90.19 428 LEU A CA 1
ATOM 3431 C C . LEU A 1 428 ? -42.388 -12.605 68.274 1.00 90.19 428 LEU A C 1
ATOM 3433 O O . LEU A 1 428 ? -43.294 -12.337 69.044 1.00 90.19 428 LEU A O 1
ATOM 3437 N N . GLU A 1 429 ? -42.253 -13.808 67.729 1.00 88.12 429 GLU A N 1
ATOM 3438 C CA . GLU A 1 429 ? -43.094 -14.965 68.017 1.00 88.12 429 GLU A CA 1
ATOM 3439 C C . GLU A 1 429 ? -43.012 -15.309 69.493 1.00 88.12 429 GLU A C 1
ATOM 3441 O O . GLU A 1 429 ? -44.049 -15.433 70.116 1.00 88.12 429 GLU A O 1
ATOM 3446 N N . ASN A 1 430 ? -41.833 -15.363 70.111 1.00 89.62 430 ASN A N 1
ATOM 3447 C CA . ASN A 1 430 ? -41.715 -15.587 71.554 1.00 89.62 430 ASN A CA 1
ATOM 3448 C C . ASN A 1 430 ? -42.391 -14.471 72.364 1.00 89.62 430 ASN A C 1
ATOM 3450 O O . ASN A 1 430 ? -43.083 -14.742 73.346 1.00 89.62 430 ASN A O 1
ATOM 3454 N N . LYS A 1 431 ? -42.233 -13.210 71.942 1.00 89.88 431 LYS A N 1
ATOM 3455 C CA . LYS A 1 431 ? -42.894 -12.067 72.581 1.00 89.88 431 LYS A CA 1
ATOM 3456 C C . LYS A 1 431 ? -44.413 -12.150 72.441 1.00 89.88 431 LYS A C 1
ATOM 3458 O O . LYS A 1 431 ? -45.112 -12.015 73.440 1.00 89.88 431 LYS A O 1
ATOM 3463 N N . TYR A 1 432 ? -44.911 -12.381 71.230 1.00 87.38 432 TYR A N 1
ATOM 3464 C CA . TYR A 1 432 ? -46.329 -12.492 70.927 1.00 87.38 432 TYR A CA 1
ATOM 3465 C C . TYR A 1 432 ? -46.931 -13.758 71.501 1.00 87.38 432 TYR A C 1
ATOM 3467 O O . TYR A 1 432 ? -48.054 -13.690 71.942 1.00 87.38 432 TYR A O 1
ATOM 3475 N N . THR A 1 433 ? -46.217 -14.875 71.570 1.00 87.69 433 THR A N 1
ATOM 3476 C CA . THR A 1 433 ? -46.673 -16.098 72.244 1.00 87.69 433 THR A CA 1
ATOM 3477 C C . THR A 1 433 ? -46.789 -15.825 73.734 1.00 87.69 433 THR A C 1
ATOM 3479 O O . THR A 1 433 ? -47.818 -16.117 74.316 1.00 87.69 433 THR A O 1
ATOM 3482 N N . GLY A 1 434 ? -45.823 -15.126 74.339 1.00 87.12 434 GLY A N 1
ATOM 3483 C CA . GLY A 1 434 ? -45.948 -14.664 75.723 1.00 87.12 434 GLY A CA 1
ATOM 3484 C C . GLY A 1 434 ? -47.082 -13.650 75.938 1.00 87.12 434 GLY A C 1
ATOM 3485 O O . GLY A 1 434 ? -47.730 -13.662 76.983 1.00 87.12 434 GLY A O 1
ATOM 3486 N N . GLU A 1 435 ? -47.347 -12.759 74.980 1.00 84.38 435 GLU A N 1
ATOM 3487 C CA . GLU A 1 435 ? -48.510 -11.861 75.007 1.00 84.38 435 GLU A CA 1
ATOM 3488 C C . GLU A 1 435 ? -49.817 -12.600 74.736 1.00 84.38 435 GLU A C 1
ATOM 3490 O O . GLU A 1 435 ? -50.805 -12.253 75.357 1.00 84.38 435 GLU A O 1
ATOM 3495 N N . ILE A 1 436 ? -49.831 -13.617 73.877 1.00 79.44 436 ILE A N 1
ATOM 3496 C CA . ILE A 1 436 ? -50.959 -14.497 73.574 1.00 79.44 436 ILE A CA 1
ATOM 3497 C C . ILE A 1 436 ? -51.244 -15.364 74.781 1.00 79.44 436 ILE A C 1
ATOM 3499 O O . ILE A 1 436 ? -52.399 -15.515 75.097 1.00 79.44 436 ILE A O 1
ATOM 3503 N N . ASP A 1 437 ? -50.259 -15.865 75.515 1.00 79.94 437 ASP A N 1
ATOM 3504 C CA . ASP A 1 437 ? -50.480 -16.607 76.755 1.00 79.94 437 ASP A CA 1
ATOM 3505 C C . ASP A 1 437 ? -51.073 -15.691 77.832 1.00 79.94 437 ASP A C 1
ATOM 3507 O O . ASP A 1 437 ? -52.019 -16.065 78.525 1.00 79.94 437 ASP A O 1
ATOM 3511 N N . LYS A 1 438 ? -50.590 -14.443 77.926 1.00 80.06 438 LYS A N 1
ATOM 3512 C CA . LYS A 1 438 ? -51.192 -13.409 78.787 1.00 80.06 438 LYS A CA 1
ATOM 3513 C C . LYS A 1 438 ? -52.597 -13.037 78.328 1.00 80.06 438 LYS A C 1
ATOM 3515 O O . LYS A 1 438 ? -53.493 -12.908 79.155 1.00 80.06 438 LYS A O 1
ATOM 3520 N N . LEU A 1 439 ? -52.793 -12.860 77.027 1.00 76.75 439 LEU A N 1
ATOM 3521 C CA . LEU A 1 439 ? -54.065 -12.520 76.413 1.00 76.75 439 LEU A CA 1
ATOM 3522 C C . LEU A 1 439 ? -55.003 -13.710 76.421 1.00 76.75 439 LEU A C 1
ATOM 3524 O O . LEU A 1 439 ? -56.174 -13.457 76.486 1.00 76.75 439 LEU A O 1
ATOM 3528 N N . LEU A 1 440 ? -54.564 -14.964 76.406 1.00 74.88 440 LEU A N 1
ATOM 3529 C CA . LEU A 1 440 ? -55.363 -16.182 76.557 1.00 74.88 440 LEU A CA 1
ATOM 3530 C C . LEU A 1 440 ? -55.666 -16.425 78.025 1.00 74.88 440 LEU A C 1
ATOM 3532 O O . LEU A 1 440 ? -56.719 -16.956 78.328 1.00 74.88 440 LEU A O 1
ATOM 3536 N N . GLN A 1 441 ? -54.823 -15.984 78.957 1.00 73.31 441 GLN A N 1
ATOM 3537 C CA . GLN A 1 441 ? -55.227 -15.849 80.355 1.00 73.31 441 GLN A CA 1
ATOM 3538 C C . GLN A 1 441 ? -56.318 -14.782 80.498 1.00 73.31 441 GLN A C 1
ATOM 3540 O O . GLN A 1 441 ? -57.362 -15.053 81.084 1.00 73.31 441 GLN A O 1
ATOM 3545 N N . GLN A 1 442 ? -56.133 -13.602 79.902 1.00 72.62 442 GLN A N 1
ATOM 3546 C CA . GLN A 1 442 ? -57.116 -12.513 79.926 1.00 72.62 442 GLN A CA 1
ATOM 3547 C C . GLN A 1 442 ? -58.379 -12.838 79.125 1.00 72.62 442 GLN A C 1
ATOM 3549 O O . GLN A 1 442 ? -59.464 -12.474 79.550 1.00 72.62 442 GLN A O 1
ATOM 3554 N N . VAL A 1 443 ? -58.248 -13.539 78.002 1.00 52.50 443 VAL A N 1
ATOM 3555 C CA . VAL A 1 443 ? -59.305 -14.009 77.109 1.00 52.50 443 VAL A CA 1
ATOM 3556 C C . VAL A 1 443 ? -59.927 -15.253 77.691 1.00 52.50 443 VAL A C 1
ATOM 3558 O O . VAL A 1 443 ? -61.117 -15.324 77.606 1.00 52.50 443 VAL A O 1
ATOM 3561 N N . SER A 1 444 ? -59.268 -16.155 78.415 1.00 57.38 444 SER A N 1
ATOM 3562 C CA . SER A 1 444 ? -59.999 -17.146 79.227 1.00 57.38 444 SER A CA 1
ATOM 3563 C C . SER A 1 444 ? -60.881 -16.440 80.265 1.00 57.38 444 SER A C 1
ATOM 3565 O O . SER A 1 444 ? -62.040 -16.801 80.424 1.00 57.38 444 SER A O 1
ATOM 3567 N N . GLY A 1 445 ? -60.399 -15.325 80.835 1.00 56.66 445 GLY A N 1
ATOM 3568 C CA . GLY A 1 445 ? -61.195 -14.428 81.677 1.00 56.66 445 GLY A CA 1
ATOM 3569 C C . GLY A 1 445 ? -62.247 -13.581 80.937 1.00 56.66 445 GLY A C 1
ATOM 3570 O O . GLY A 1 445 ? -63.237 -13.186 81.544 1.00 56.66 445 GLY A O 1
ATOM 3571 N N . LEU A 1 446 ? -62.075 -13.301 79.638 1.00 47.78 446 LEU A N 1
ATOM 3572 C CA . LEU A 1 446 ? -63.024 -12.549 78.801 1.00 47.78 446 LEU A CA 1
ATOM 3573 C C . LEU A 1 446 ? -63.893 -13.452 77.914 1.00 47.78 446 LEU A C 1
ATOM 3575 O O . LEU A 1 446 ? -64.877 -12.978 77.385 1.00 47.78 446 LEU A O 1
ATOM 3579 N N . GLN A 1 447 ? -63.594 -14.736 77.762 1.00 41.72 447 GLN A N 1
ATOM 3580 C CA . GLN A 1 447 ? -64.300 -15.769 76.994 1.00 41.72 447 GLN A CA 1
ATOM 3581 C C . GLN A 1 447 ? -65.334 -16.449 77.895 1.00 41.72 447 GLN A C 1
ATOM 3583 O O . GLN A 1 447 ? -66.387 -16.846 77.403 1.00 41.72 447 GLN A O 1
ATOM 3588 N N . ASP A 1 448 ? -65.145 -16.367 79.217 1.00 47.75 448 ASP A N 1
ATOM 3589 C CA . ASP A 1 448 ? -66.242 -16.357 80.194 1.00 47.75 448 ASP A CA 1
ATOM 3590 C C . ASP A 1 448 ? -67.231 -15.185 79.967 1.00 47.75 448 ASP A C 1
ATOM 3592 O O . ASP A 1 448 ? -68.401 -15.284 80.331 1.00 47.75 448 ASP A O 1
ATOM 3596 N N . LEU A 1 449 ? -66.806 -14.097 79.306 1.00 44.12 449 LEU A N 1
ATOM 3597 C CA . LEU A 1 449 ? -67.603 -12.887 79.028 1.00 44.12 449 LEU A CA 1
ATOM 3598 C C . LEU A 1 449 ? -68.075 -12.749 77.559 1.00 44.12 449 LEU A C 1
ATOM 3600 O O . LEU A 1 449 ? -69.053 -12.058 77.291 1.00 44.12 449 LEU A O 1
ATOM 3604 N N . VAL A 1 450 ? -67.413 -13.413 76.608 1.00 41.06 450 VAL A N 1
ATOM 3605 C CA . VAL A 1 450 ? -67.587 -13.274 75.144 1.00 41.06 450 VAL A CA 1
ATOM 3606 C C . VAL A 1 450 ? -68.152 -14.553 74.502 1.00 41.06 450 VAL A C 1
ATOM 3608 O O . VAL A 1 450 ? -68.443 -14.588 73.310 1.00 41.06 450 VAL A O 1
ATOM 3611 N N . ASN A 1 451 ? -68.533 -15.556 75.305 1.00 43.56 451 ASN A N 1
ATOM 3612 C CA . ASN A 1 451 ? -69.557 -16.535 74.898 1.00 43.56 451 ASN A CA 1
ATOM 3613 C C . ASN A 1 451 ? -70.933 -15.885 74.585 1.00 43.56 451 ASN A C 1
ATOM 3615 O O . ASN A 1 451 ? -71.888 -16.576 74.233 1.00 43.56 451 ASN A O 1
ATOM 3619 N N . GLN A 1 452 ? -71.041 -14.553 74.660 1.00 39.81 452 GLN A N 1
ATOM 3620 C CA . GLN A 1 452 ? -72.072 -13.755 74.011 1.00 39.81 452 GLN A CA 1
ATOM 3621 C C . GLN A 1 452 ? -71.446 -12.928 72.874 1.00 39.81 452 GLN A C 1
ATOM 3623 O O . GLN A 1 452 ? -70.638 -12.041 73.121 1.00 39.81 452 GLN A O 1
ATOM 3628 N N . THR A 1 453 ? -71.921 -13.174 71.648 1.00 35.09 453 THR A N 1
ATOM 3629 C CA . THR A 1 453 ? -71.753 -12.395 70.398 1.00 35.09 453 THR A CA 1
ATOM 3630 C C . THR A 1 453 ? -70.524 -12.679 69.518 1.00 35.09 453 THR A C 1
ATOM 3632 O O . THR A 1 453 ? -69.414 -12.219 69.756 1.00 35.09 453 THR A O 1
ATOM 3635 N N . GLY A 1 454 ? -70.776 -13.416 68.426 1.00 36.50 454 GLY A N 1
ATOM 3636 C CA . GLY A 1 454 ? -69.847 -13.641 67.317 1.00 36.50 454 GLY A CA 1
ATOM 3637 C C . GLY A 1 454 ? -70.010 -12.641 66.166 1.00 36.50 454 GLY A C 1
ATOM 3638 O O . GLY A 1 454 ? -71.000 -11.912 66.092 1.00 36.50 454 GLY A O 1
ATOM 3639 N N . ALA A 1 455 ? -69.052 -12.647 65.235 1.00 33.19 455 ALA A N 1
ATOM 3640 C CA . ALA A 1 455 ? -69.133 -11.886 63.991 1.00 33.19 455 ALA A CA 1
ATOM 3641 C C . ALA A 1 455 ? -68.497 -12.617 62.796 1.00 33.19 455 ALA A C 1
ATOM 3643 O O . ALA A 1 455 ? -67.551 -13.391 62.923 1.00 33.19 455 ALA A O 1
ATOM 3644 N N . VAL A 1 456 ? -69.101 -12.324 61.645 1.00 37.25 456 VAL A N 1
ATOM 3645 C CA . VAL A 1 456 ? -69.006 -12.913 60.304 1.00 37.25 456 VAL A CA 1
ATOM 3646 C C . VAL A 1 456 ? -67.847 -12.318 59.481 1.00 37.25 456 VAL A C 1
ATOM 3648 O O . VAL A 1 456 ? -67.448 -11.174 59.684 1.00 37.25 456 VAL A O 1
ATOM 3651 N N . THR A 1 457 ? -67.345 -13.102 58.522 1.00 43.03 457 THR A N 1
ATOM 3652 C CA . THR A 1 457 ? -66.256 -12.829 57.566 1.00 43.03 457 THR A CA 1
ATOM 3653 C C . THR A 1 457 ? -66.683 -12.017 56.326 1.00 43.03 457 THR A C 1
ATOM 3655 O O . THR A 1 457 ? -67.827 -12.087 55.877 1.00 43.03 457 THR A O 1
ATOM 3658 N N . VAL A 1 458 ? -65.739 -11.266 55.731 1.00 41.56 458 VAL A N 1
ATOM 3659 C CA . VAL A 1 458 ? -65.905 -10.459 54.500 1.00 41.56 458 VAL A CA 1
ATOM 3660 C C . VAL A 1 458 ? -64.807 -10.831 53.489 1.00 41.56 458 VAL A C 1
ATOM 3662 O O . VAL A 1 458 ? -63.692 -10.330 53.586 1.00 41.56 458 VAL A O 1
ATOM 3665 N N . ASP A 1 459 ? -65.121 -11.682 52.501 1.00 42.62 459 ASP A N 1
ATOM 3666 C CA . ASP A 1 459 ? -64.138 -12.236 51.538 1.00 42.62 459 ASP A CA 1
ATOM 3667 C C . ASP A 1 459 ? -64.310 -11.794 50.062 1.00 42.62 459 ASP A C 1
ATOM 3669 O O . ASP A 1 459 ? -63.583 -12.241 49.177 1.00 42.62 459 ASP A O 1
ATOM 3673 N N . SER A 1 460 ? -65.220 -10.870 49.729 1.00 50.38 460 SER A N 1
ATOM 3674 C CA . SER A 1 460 ? -65.555 -10.611 48.309 1.00 50.38 460 SER A CA 1
ATOM 3675 C C . SER A 1 460 ? -64.658 -9.602 47.560 1.00 50.38 460 SER A C 1
ATOM 3677 O O . SER A 1 460 ? -64.694 -9.570 46.328 1.00 50.38 460 SER A O 1
ATOM 3679 N N . SER A 1 461 ? -63.857 -8.772 48.235 1.00 52.31 461 SER A N 1
ATOM 3680 C CA . SER A 1 461 ? -63.105 -7.674 47.577 1.00 52.31 461 SER A CA 1
ATOM 3681 C C . SER A 1 461 ? -61.674 -8.046 47.174 1.00 52.31 461 SER A C 1
ATOM 3683 O O . SER A 1 461 ? -61.083 -7.406 46.303 1.00 52.31 461 SER A O 1
ATOM 3685 N N . ARG A 1 462 ? -61.120 -9.099 47.782 1.00 58.19 462 ARG A N 1
ATOM 3686 C CA . ARG A 1 462 ? -59.718 -9.509 47.625 1.00 58.19 462 ARG A CA 1
ATOM 3687 C C . ARG A 1 462 ? -59.470 -10.231 46.300 1.00 58.19 462 ARG A C 1
ATOM 3689 O O . ARG A 1 462 ? -58.588 -9.844 45.542 1.00 58.19 462 ARG A O 1
ATOM 3696 N N . SER A 1 463 ? -60.360 -11.161 45.948 1.00 57.16 463 SER A N 1
ATOM 3697 C CA . SER A 1 463 ? -60.268 -11.945 44.708 1.00 57.16 463 SER A CA 1
ATOM 3698 C C . SER A 1 463 ? -60.300 -11.079 43.437 1.00 57.16 463 SER A C 1
ATOM 3700 O O . SER A 1 463 ? -59.605 -11.363 42.461 1.00 57.16 463 SER A O 1
ATOM 3702 N N . ARG A 1 464 ? -61.040 -9.959 43.451 1.00 61.97 464 ARG A N 1
ATOM 3703 C CA . ARG A 1 464 ? -61.089 -9.028 42.312 1.00 61.97 464 ARG A CA 1
ATOM 3704 C C . ARG A 1 464 ? -59.793 -8.225 42.155 1.00 61.97 464 ARG A C 1
ATOM 3706 O O . ARG A 1 464 ? -59.408 -7.913 41.032 1.00 61.97 464 ARG A O 1
ATOM 3713 N N . MET A 1 465 ? -59.114 -7.919 43.259 1.00 63.59 465 MET A N 1
ATOM 3714 C CA . MET A 1 465 ? -57.839 -7.202 43.239 1.00 63.59 465 MET A CA 1
ATOM 3715 C C . MET A 1 465 ? -56.680 -8.109 42.814 1.00 63.59 465 MET A C 1
ATOM 3717 O O . MET A 1 465 ? -55.833 -7.674 42.036 1.00 63.59 465 MET A O 1
ATOM 3721 N N . ASP A 1 466 ? -56.693 -9.377 43.228 1.00 67.50 466 ASP A N 1
ATOM 3722 C CA . ASP A 1 466 ? -55.689 -10.366 42.817 1.00 67.50 466 ASP A CA 1
ATOM 3723 C C . ASP A 1 466 ? -55.691 -10.581 41.291 1.00 67.50 466 ASP A C 1
ATOM 3725 O O . ASP A 1 466 ? -54.633 -10.688 40.665 1.00 67.50 466 ASP A O 1
ATOM 3729 N N . GLY A 1 467 ? -56.872 -10.542 40.659 1.00 70.25 467 GLY A N 1
ATOM 3730 C CA . GLY A 1 467 ? -57.006 -10.578 39.199 1.00 70.25 467 GLY A CA 1
ATOM 3731 C C . GLY A 1 467 ? -56.385 -9.362 38.495 1.00 70.25 467 GLY A C 1
ATOM 3732 O O . GLY A 1 467 ? -55.649 -9.523 37.519 1.00 70.25 467 GLY A O 1
ATOM 3733 N N . MET A 1 468 ? -56.617 -8.151 39.015 1.00 67.12 468 MET A N 1
ATOM 3734 C CA . MET A 1 468 ? -56.045 -6.917 38.452 1.00 67.12 468 MET A CA 1
ATOM 3735 C C . MET A 1 468 ? -54.526 -6.839 38.666 1.00 67.12 468 MET A C 1
ATOM 3737 O O . MET A 1 468 ? -53.795 -6.452 37.756 1.00 67.12 468 MET A O 1
ATOM 3741 N N . LEU A 1 469 ? -54.027 -7.283 39.825 1.00 71.44 469 LEU A N 1
ATOM 3742 C CA . LEU A 1 469 ? -52.593 -7.390 40.111 1.00 71.44 469 LEU A CA 1
ATOM 3743 C C . LEU A 1 469 ? -51.900 -8.390 39.178 1.00 71.44 469 LEU A C 1
ATOM 3745 O O . LEU A 1 469 ? -50.821 -8.103 38.661 1.00 71.44 469 LEU A O 1
ATOM 3749 N N . SER A 1 470 ? -52.532 -9.533 38.897 1.00 75.75 470 SER A N 1
ATOM 3750 C CA . SER A 1 470 ? -52.001 -10.521 37.950 1.00 75.75 470 SER A CA 1
ATOM 3751 C C . SER A 1 470 ? -51.873 -9.953 36.531 1.00 75.75 470 SER A C 1
ATOM 3753 O O . SER A 1 470 ? -50.825 -10.101 35.895 1.00 75.75 470 SER A O 1
ATOM 3755 N N . ASN A 1 471 ? -52.898 -9.248 36.039 1.00 72.69 471 ASN A N 1
ATOM 3756 C CA . ASN A 1 471 ? -52.854 -8.582 34.733 1.00 72.69 471 ASN A CA 1
ATOM 3757 C C . ASN A 1 471 ? -51.806 -7.468 34.692 1.00 72.69 471 ASN A C 1
ATOM 3759 O O . ASN A 1 471 ? -51.058 -7.356 33.720 1.00 72.69 471 ASN A O 1
ATOM 3763 N N . PHE A 1 472 ? -51.690 -6.699 35.773 1.00 73.38 472 PHE A N 1
ATOM 3764 C CA . PHE A 1 472 ? -50.688 -5.653 35.909 1.00 73.38 472 PHE A CA 1
ATOM 3765 C C . PHE A 1 472 ? -49.257 -6.211 35.853 1.00 73.38 472 PHE A C 1
ATOM 3767 O O . PHE A 1 472 ? -48.408 -5.665 35.153 1.00 73.38 472 PHE A O 1
ATOM 3774 N N . ILE A 1 473 ? -48.985 -7.341 36.514 1.00 77.12 473 ILE A N 1
ATOM 3775 C CA . ILE A 1 473 ? -47.678 -8.019 36.457 1.00 77.12 473 ILE A CA 1
ATOM 3776 C C . ILE A 1 473 ? -47.370 -8.505 35.032 1.00 77.12 473 ILE A C 1
ATOM 3778 O O . ILE A 1 473 ? -46.237 -8.364 34.562 1.00 77.12 473 ILE A O 1
ATOM 3782 N N . LYS A 1 474 ? -48.369 -9.036 34.315 1.00 80.88 474 LYS A N 1
ATOM 3783 C CA . LYS A 1 474 ? -48.213 -9.453 32.911 1.00 80.88 474 LYS A CA 1
ATOM 3784 C C . LYS A 1 474 ? -47.920 -8.261 31.997 1.00 80.88 474 LYS A C 1
ATOM 3786 O O . LYS A 1 474 ? -46.989 -8.339 31.198 1.00 80.88 474 LYS A O 1
ATOM 3791 N N . LEU A 1 475 ? -48.651 -7.154 32.152 1.00 75.25 475 LEU A N 1
ATOM 3792 C CA . LEU A 1 475 ? -48.430 -5.911 31.403 1.00 75.25 475 LEU A CA 1
ATOM 3793 C C . LEU A 1 475 ? -47.066 -5.292 31.724 1.00 75.25 475 LEU A C 1
ATOM 3795 O O . LEU A 1 475 ? -46.348 -4.916 30.805 1.00 75.25 475 LEU A O 1
ATOM 3799 N N . LYS A 1 476 ? -46.651 -5.285 32.997 1.00 80.50 476 LYS A N 1
ATOM 3800 C CA . LYS A 1 476 ? -45.311 -4.861 33.431 1.00 80.50 476 LYS A CA 1
ATOM 3801 C C . LYS A 1 476 ? -44.215 -5.646 32.710 1.00 80.50 476 LYS A C 1
ATOM 3803 O O . LYS A 1 476 ? -43.249 -5.051 32.239 1.00 80.50 476 LYS A O 1
ATOM 3808 N N . LYS A 1 477 ? -44.355 -6.973 32.638 1.00 81.31 477 LYS A N 1
ATOM 3809 C CA . LYS A 1 477 ? -43.374 -7.845 31.981 1.00 81.31 477 LYS A CA 1
ATOM 3810 C C . LYS A 1 477 ? -43.358 -7.641 30.464 1.00 81.31 477 LYS A C 1
ATOM 3812 O O . LYS A 1 477 ? -42.284 -7.610 29.885 1.00 81.31 477 LYS A O 1
ATOM 3817 N N . ALA A 1 478 ? -44.522 -7.468 29.839 1.00 75.31 478 ALA A N 1
ATOM 3818 C CA . ALA A 1 478 ? -44.635 -7.235 28.398 1.00 75.31 478 ALA A CA 1
ATOM 3819 C C . ALA A 1 478 ? -44.130 -5.848 27.964 1.00 75.31 478 ALA A C 1
ATOM 3821 O O . ALA A 1 478 ? -43.681 -5.687 26.833 1.00 75.31 478 ALA A O 1
ATOM 3822 N N . LEU A 1 479 ? -44.220 -4.854 28.850 1.00 78.00 479 LEU A N 1
ATOM 3823 C CA . LEU A 1 479 ? -43.791 -3.484 28.591 1.00 78.00 479 LEU A CA 1
ATOM 3824 C C . LEU A 1 479 ? -42.358 -3.197 29.015 1.00 78.00 479 LEU A C 1
ATOM 3826 O O . LEU A 1 479 ? -41.931 -2.083 28.754 1.00 78.00 479 LEU A O 1
ATOM 3830 N N . GLU A 1 480 ? -41.630 -4.119 29.655 1.00 83.69 480 GLU 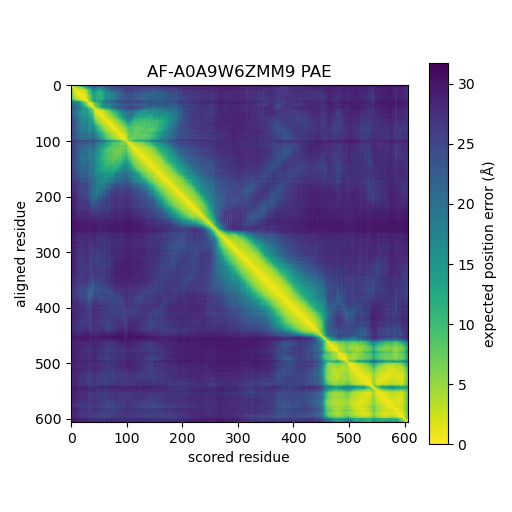A N 1
ATOM 3831 C CA . GLU A 1 480 ? -40.239 -3.913 30.107 1.00 83.69 480 GLU A CA 1
ATOM 3832 C C . GLU A 1 480 ? -40.013 -2.508 30.705 1.00 83.69 480 GLU A C 1
ATOM 3834 O O . GLU A 1 480 ? -39.145 -1.757 30.262 1.00 83.69 480 GLU A O 1
ATOM 3839 N N . LEU A 1 481 ? -40.886 -2.102 31.635 1.00 78.31 481 LEU A N 1
ATOM 3840 C CA . LEU A 1 481 ? -40.875 -0.745 32.197 1.00 78.31 481 LEU A CA 1
ATOM 3841 C C . LEU A 1 481 ? -39.540 -0.458 32.890 1.00 78.31 481 LEU A C 1
ATOM 3843 O O . LEU A 1 481 ? -39.020 -1.322 33.605 1.00 78.31 481 LEU A O 1
ATOM 3847 N N . ASN A 1 482 ? -39.022 0.762 32.747 1.00 79.12 482 ASN A N 1
ATOM 3848 C CA . ASN A 1 482 ? -37.787 1.166 33.418 1.00 79.12 482 ASN A CA 1
ATOM 3849 C C . ASN A 1 482 ? -37.985 1.159 34.950 1.00 79.12 482 ASN A C 1
ATOM 3851 O O . ASN A 1 482 ? -39.087 1.413 35.438 1.00 79.12 482 ASN A O 1
ATOM 3855 N N . SER A 1 483 ? -36.936 0.890 35.733 1.00 77.75 483 SER A N 1
ATOM 3856 C CA . SER A 1 483 ? -36.995 0.851 37.204 1.00 77.75 483 SER A CA 1
ATOM 3857 C C . SER A 1 483 ? -37.597 2.130 37.796 1.00 77.75 483 SER A C 1
ATOM 3859 O O . SER A 1 483 ? -38.425 2.055 38.701 1.00 77.75 483 SER A O 1
ATOM 3861 N N . ASN A 1 484 ? -37.278 3.290 37.220 1.00 77.31 484 ASN A N 1
ATOM 3862 C CA . ASN A 1 484 ? -37.834 4.580 37.634 1.00 77.31 484 ASN A CA 1
ATOM 3863 C C . ASN A 1 484 ? -39.350 4.686 37.393 1.00 77.31 484 ASN A C 1
ATOM 3865 O O . ASN A 1 484 ? -40.078 5.179 38.252 1.00 77.31 484 ASN A O 1
ATOM 3869 N N . GLU A 1 485 ? -39.848 4.178 36.264 1.00 76.50 485 GLU A N 1
ATOM 3870 C CA . GLU A 1 485 ? -41.284 4.151 35.954 1.00 76.50 485 GLU A CA 1
ATOM 3871 C C . GLU A 1 485 ? -42.019 3.159 36.858 1.00 76.50 485 GLU A C 1
ATOM 3873 O O . GLU A 1 485 ? -43.111 3.449 37.345 1.00 76.50 485 GLU A O 1
ATOM 3878 N N . GLN A 1 486 ? -41.393 2.012 37.142 1.00 78.69 486 GLN A N 1
ATOM 3879 C CA . GLN A 1 486 ? -41.920 1.028 38.085 1.00 78.69 486 GLN A CA 1
ATOM 3880 C C . GLN A 1 486 ? -42.058 1.625 39.486 1.00 78.69 486 GLN A C 1
ATOM 3882 O O . GLN A 1 486 ? -43.104 1.456 40.109 1.00 78.69 486 GLN A O 1
ATOM 3887 N N . ILE A 1 487 ? -41.035 2.339 39.965 1.00 79.38 487 ILE A N 1
ATOM 3888 C CA . ILE A 1 487 ? -41.042 3.001 41.274 1.00 79.38 487 ILE A CA 1
ATOM 3889 C C . ILE A 1 487 ? -42.101 4.103 41.309 1.00 79.38 487 ILE A C 1
ATOM 3891 O O . ILE A 1 487 ? -42.895 4.136 42.243 1.00 79.38 487 ILE A O 1
ATOM 3895 N N . ALA A 1 488 ? -42.174 4.966 40.293 1.00 77.81 488 ALA A N 1
ATOM 3896 C CA . ALA A 1 488 ? -43.180 6.028 40.229 1.00 77.81 488 ALA A CA 1
ATOM 3897 C C . ALA A 1 488 ? -44.611 5.466 40.250 1.00 77.81 488 ALA A C 1
ATOM 3899 O O . ALA A 1 488 ? -45.498 6.008 40.914 1.00 77.81 488 ALA A O 1
ATOM 3900 N N . LEU A 1 489 ? -44.831 4.345 39.562 1.00 75.44 489 LEU A N 1
ATOM 3901 C CA . LEU A 1 489 ? -46.125 3.679 39.508 1.00 75.44 489 LEU A CA 1
ATOM 3902 C C . LEU A 1 489 ? -46.455 2.983 40.839 1.00 75.44 489 LEU A C 1
ATOM 3904 O O . LEU A 1 489 ? -47.553 3.172 41.361 1.00 75.44 489 LEU A O 1
ATOM 3908 N N . LEU A 1 490 ? -45.499 2.271 41.444 1.00 78.56 490 LEU A N 1
ATOM 3909 C CA . LEU A 1 490 ? -45.627 1.695 42.789 1.00 78.56 490 LEU A CA 1
ATOM 3910 C C . LEU A 1 490 ? -45.917 2.768 43.841 1.00 78.56 490 LEU A C 1
ATOM 3912 O O . LEU A 1 490 ? -46.815 2.584 44.653 1.00 78.56 490 LEU A O 1
ATOM 3916 N N . MET A 1 491 ? -45.225 3.906 43.791 1.00 79.31 491 MET A N 1
ATOM 3917 C CA . MET A 1 491 ? -45.457 5.041 44.687 1.00 79.31 491 MET A CA 1
ATOM 3918 C C . MET A 1 491 ? -46.867 5.613 44.525 1.00 79.31 491 MET A C 1
ATOM 3920 O O . MET A 1 491 ? -47.531 5.887 45.520 1.00 79.31 491 MET A O 1
ATOM 3924 N N . LYS A 1 492 ? -47.367 5.731 43.289 1.00 77.25 492 LYS A N 1
ATOM 3925 C CA . LYS A 1 492 ? -48.738 6.193 43.016 1.00 77.25 492 LYS A CA 1
ATOM 3926 C C . LYS A 1 492 ? -49.801 5.215 43.533 1.00 77.25 492 LYS A C 1
ATOM 3928 O O . LYS A 1 492 ? -50.869 5.643 43.965 1.00 77.25 492 LYS A O 1
ATOM 3933 N N . LEU A 1 493 ? -49.508 3.914 43.512 1.00 72.62 493 LEU A N 1
ATOM 3934 C CA . LEU A 1 493 ? -50.367 2.877 44.089 1.00 72.62 493 LEU A CA 1
ATOM 3935 C C . LEU A 1 493 ? -50.317 2.887 45.625 1.00 72.62 493 LEU A C 1
ATOM 3937 O O . LEU A 1 493 ? -51.366 2.881 46.260 1.00 72.62 493 LEU A O 1
ATOM 3941 N N . LEU A 1 494 ? -49.121 2.992 46.211 1.00 73.69 494 LEU A N 1
ATOM 3942 C CA . LEU A 1 494 ? -48.885 3.066 47.660 1.00 73.69 494 LEU A CA 1
ATOM 3943 C C . LEU A 1 494 ? -49.501 4.316 48.304 1.00 73.69 494 LEU A C 1
ATOM 3945 O O . LEU A 1 494 ? -49.962 4.255 49.439 1.00 73.69 494 LEU A O 1
ATOM 3949 N N . GLN A 1 495 ? -49.556 5.437 47.578 1.00 75.81 495 GLN A N 1
ATOM 3950 C CA . GLN A 1 495 ? -50.200 6.674 48.037 1.00 75.81 495 GLN A CA 1
ATOM 3951 C C . GLN A 1 495 ? -51.720 6.549 48.221 1.00 75.81 495 GLN A C 1
ATOM 3953 O O . GLN A 1 495 ? -52.322 7.418 48.849 1.00 75.81 495 GLN A O 1
ATOM 3958 N N . SER A 1 496 ? -52.348 5.482 47.715 1.00 69.56 496 SER A N 1
ATOM 3959 C CA . SER A 1 496 ? -53.754 5.176 47.991 1.00 69.56 496 SER A CA 1
ATOM 3960 C C . SER A 1 496 ? -53.808 4.018 49.001 1.00 69.56 496 SER A C 1
ATOM 3962 O O . SER A 1 496 ? -53.996 2.868 48.621 1.00 69.56 496 SER A O 1
ATOM 3964 N N . SER A 1 497 ? -53.567 4.319 50.283 1.00 56.38 497 SER A N 1
ATOM 3965 C CA . SER A 1 497 ? -53.349 3.330 51.361 1.00 56.38 497 SER A CA 1
ATOM 3966 C C . SER A 1 497 ? -54.554 2.445 51.683 1.00 56.38 497 SER A C 1
ATOM 3968 O O . SER A 1 497 ? -54.395 1.368 52.254 1.00 56.38 497 SER A O 1
ATOM 3970 N N . ASP A 1 498 ? -55.753 2.882 51.307 1.00 67.31 498 ASP A N 1
ATOM 3971 C CA . ASP A 1 498 ? -56.990 2.211 51.682 1.00 67.31 498 ASP A CA 1
ATOM 3972 C C . ASP A 1 498 ? -57.567 1.480 50.469 1.00 67.31 498 ASP A C 1
ATOM 3974 O O . ASP A 1 498 ? -57.576 2.018 49.356 1.00 67.31 498 ASP A O 1
ATOM 3978 N N . PHE A 1 499 ? -58.103 0.272 50.688 1.00 67.25 499 PHE A N 1
ATOM 3979 C CA . PHE A 1 499 ? -58.868 -0.520 49.715 1.00 67.25 499 PHE A CA 1
ATOM 3980 C C . PHE A 1 499 ? -60.180 0.201 49.349 1.00 67.25 499 PHE A C 1
ATOM 3982 O O . PHE A 1 499 ? -61.285 -0.200 49.704 1.00 67.25 499 PHE A O 1
ATOM 3989 N N . SER A 1 500 ? -60.039 1.324 48.657 1.00 73.69 500 SER A N 1
ATOM 3990 C CA . SER A 1 500 ? -61.092 2.256 48.296 1.00 73.69 500 SER A CA 1
ATOM 3991 C C . SER A 1 500 ? -61.509 2.024 46.843 1.00 73.69 500 SER A C 1
ATOM 3993 O O . SER A 1 500 ? -60.657 1.721 46.000 1.00 73.69 500 SER A O 1
ATOM 3995 N N . PRO A 1 501 ? -62.780 2.268 46.479 1.00 73.75 501 PRO A N 1
ATOM 3996 C CA . PRO A 1 501 ? -63.204 2.353 45.081 1.00 73.75 501 PRO A CA 1
ATOM 3997 C C . PRO A 1 501 ? -62.317 3.287 44.236 1.00 73.75 501 PRO A C 1
ATOM 3999 O O . PRO A 1 501 ? -62.125 3.048 43.045 1.00 73.75 501 PRO A O 1
ATOM 4002 N N . LYS A 1 502 ? -61.712 4.309 44.864 1.00 73.00 502 LYS A N 1
ATOM 4003 C CA . LYS A 1 502 ? -60.740 5.210 44.228 1.00 73.00 502 LYS A CA 1
ATOM 4004 C C . LYS A 1 502 ? -59.466 4.486 43.784 1.00 73.00 502 LYS A C 1
ATOM 4006 O O . LYS A 1 502 ? -59.008 4.723 42.673 1.00 73.00 502 LYS A O 1
ATOM 4011 N N . LEU A 1 503 ? -58.921 3.584 44.604 1.00 77.69 503 LEU A N 1
ATOM 4012 C CA . LEU A 1 503 ? -57.736 2.793 44.254 1.00 77.69 503 LEU A CA 1
ATOM 4013 C C . LEU A 1 503 ? -58.039 1.867 43.070 1.00 77.69 503 LEU A C 1
ATOM 4015 O O . LEU A 1 503 ? -57.251 1.780 42.133 1.00 77.69 503 LEU A O 1
ATOM 4019 N N . LEU A 1 504 ? -59.216 1.239 43.066 1.00 78.44 504 LEU A N 1
ATOM 4020 C CA . LEU A 1 504 ? -59.649 0.353 41.982 1.00 78.44 504 LEU A CA 1
ATOM 4021 C C . LEU A 1 504 ? -59.836 1.117 40.658 1.00 78.44 504 LEU A C 1
ATOM 4023 O O . LEU A 1 504 ? -59.438 0.642 39.595 1.00 78.44 504 LEU A O 1
ATOM 4027 N N . GLN A 1 505 ? -60.361 2.344 40.729 1.00 81.19 505 GLN A N 1
ATOM 4028 C CA . GLN A 1 505 ? -60.437 3.251 39.584 1.00 81.19 505 GLN A CA 1
ATOM 4029 C C . GLN A 1 505 ? -59.042 3.676 39.096 1.00 81.19 505 GLN A C 1
ATOM 4031 O O . GLN A 1 505 ? -58.810 3.725 37.888 1.00 81.19 505 GLN A O 1
ATOM 4036 N N . THR A 1 506 ? -58.100 3.948 40.006 1.00 82.06 506 THR A N 1
ATOM 4037 C CA . THR A 1 506 ? -56.701 4.253 39.664 1.00 82.06 506 THR A CA 1
ATOM 4038 C C . THR A 1 506 ? -56.023 3.068 38.976 1.00 82.06 506 THR A C 1
ATOM 4040 O O . THR A 1 506 ? -55.376 3.267 37.948 1.00 82.06 506 THR A O 1
ATOM 4043 N N . TYR A 1 507 ? -56.226 1.842 39.468 1.00 81.88 507 TYR A N 1
ATOM 4044 C CA . TYR A 1 507 ? -55.739 0.618 38.824 1.00 81.88 507 TYR A CA 1
ATOM 4045 C C . TYR A 1 507 ? -56.331 0.428 37.431 1.00 81.88 507 TYR A C 1
ATOM 4047 O O . TYR A 1 507 ? -55.580 0.199 36.494 1.00 81.88 507 TYR A O 1
ATOM 4055 N N . SER A 1 508 ? -57.646 0.580 37.268 1.00 84.38 508 SER A N 1
ATOM 4056 C CA . SER A 1 508 ? -58.301 0.421 35.964 1.00 84.38 508 SER A CA 1
ATOM 4057 C C . SER A 1 508 ? -57.827 1.465 34.944 1.00 84.38 508 SER A C 1
ATOM 4059 O O . SER A 1 508 ? -57.582 1.135 33.781 1.00 84.38 508 SER A O 1
ATOM 4061 N N . LYS A 1 509 ? -57.617 2.717 35.381 1.00 86.56 509 LYS A N 1
ATOM 4062 C CA . LYS A 1 509 ? -57.017 3.769 34.545 1.00 86.56 509 LYS A CA 1
ATOM 4063 C C . LYS A 1 509 ? -55.574 3.437 34.160 1.00 86.56 509 LYS A C 1
ATOM 4065 O O . LYS A 1 509 ? -55.207 3.621 33.006 1.00 86.56 509 LYS A O 1
ATOM 4070 N N . LEU A 1 510 ? -54.766 2.935 35.096 1.00 86.00 510 LEU A N 1
ATOM 4071 C CA . LEU A 1 510 ? -53.383 2.521 34.830 1.00 86.00 510 LEU A CA 1
ATOM 4072 C C . LEU A 1 510 ? -53.308 1.304 33.904 1.00 86.00 510 LEU A C 1
ATOM 4074 O O . LEU A 1 510 ? -52.498 1.297 32.987 1.00 86.00 510 LEU A O 1
ATOM 4078 N N . GLU A 1 511 ? -54.158 0.302 34.110 1.00 86.06 511 GLU A N 1
ATOM 4079 C CA . GLU A 1 511 ? -54.259 -0.881 33.254 1.00 86.06 511 GLU A CA 1
ATOM 4080 C C . GLU A 1 511 ? -54.626 -0.480 31.823 1.00 86.06 511 GLU A C 1
ATOM 4082 O O . GLU A 1 511 ? -53.945 -0.883 30.883 1.00 86.06 511 GLU A O 1
ATOM 4087 N N . SER A 1 512 ? -55.628 0.390 31.663 1.00 89.75 512 SER A N 1
ATOM 4088 C CA . SER A 1 512 ? -56.029 0.925 30.356 1.00 89.75 512 SER A CA 1
ATOM 4089 C C . SER A 1 512 ? -54.889 1.704 29.692 1.00 89.75 512 SER A C 1
ATOM 4091 O O . SER A 1 512 ? -54.606 1.499 28.515 1.00 89.75 512 SER A O 1
ATOM 4093 N N . LYS A 1 513 ? -54.176 2.537 30.462 1.00 91.12 513 LYS A N 1
ATOM 4094 C CA . LYS A 1 513 ? -53.019 3.292 29.970 1.00 91.12 513 LYS A CA 1
ATOM 4095 C C . LYS A 1 513 ? -51.894 2.381 29.489 1.00 91.12 513 LYS A C 1
ATOM 4097 O O . LYS A 1 513 ? -51.384 2.570 28.391 1.00 91.12 513 LYS A O 1
ATOM 4102 N N . LEU A 1 514 ? -51.521 1.381 30.286 1.00 88.25 514 LEU A N 1
ATOM 4103 C CA . LEU A 1 514 ? -50.480 0.416 29.923 1.00 88.25 514 LEU A CA 1
ATOM 4104 C C . LEU A 1 514 ? -50.903 -0.446 28.725 1.00 88.25 514 LEU A C 1
ATOM 4106 O O . LEU A 1 514 ? -50.085 -0.742 27.856 1.00 88.25 514 LEU A O 1
ATOM 4110 N N . SER A 1 515 ? -52.182 -0.812 28.647 1.00 90.56 515 SER A N 1
ATOM 4111 C CA . SER A 1 515 ? -52.738 -1.542 27.507 1.00 90.56 515 SER A CA 1
ATOM 4112 C C . SER A 1 515 ? -52.633 -0.737 26.208 1.00 90.56 515 SER A C 1
ATOM 4114 O O . SER A 1 515 ? -52.251 -1.301 25.185 1.00 90.56 515 SER A O 1
ATOM 4116 N N . ASP A 1 516 ? -52.910 0.569 26.248 1.00 92.75 516 ASP A N 1
ATOM 4117 C CA . ASP A 1 516 ? -52.764 1.466 25.093 1.00 92.75 516 ASP A CA 1
ATOM 4118 C C . ASP A 1 516 ? -51.295 1.767 24.760 1.00 92.75 516 ASP A C 1
ATOM 4120 O O . ASP A 1 516 ? -50.946 1.966 23.598 1.00 92.75 516 ASP A O 1
ATOM 4124 N N . GLN A 1 517 ? -50.411 1.767 25.760 1.00 92.50 517 GLN A N 1
ATOM 4125 C CA . GLN A 1 517 ? -48.978 1.999 25.570 1.00 92.50 517 GLN A CA 1
ATOM 4126 C C . GLN A 1 517 ? -48.289 0.831 24.845 1.00 92.50 517 GLN A C 1
ATOM 4128 O O . GLN A 1 517 ? -47.333 1.033 24.096 1.00 92.50 517 GLN A O 1
ATOM 4133 N N . LEU A 1 518 ? -48.765 -0.402 25.049 1.00 90.94 518 LEU A N 1
ATOM 4134 C CA . LEU A 1 518 ? -48.171 -1.616 24.485 1.00 90.94 518 LEU A CA 1
ATOM 4135 C C . LEU A 1 518 ? -48.083 -1.634 22.947 1.00 90.94 518 LEU A C 1
ATOM 4137 O O . LEU A 1 518 ? -46.996 -1.926 22.442 1.00 90.94 518 LEU A O 1
ATOM 4141 N N . PRO A 1 519 ? -49.150 -1.356 22.169 1.00 94.56 519 PRO A N 1
ATOM 4142 C CA . PRO A 1 519 ? -49.049 -1.305 20.711 1.00 94.56 519 PRO A CA 1
ATOM 4143 C C . PRO A 1 519 ? -48.083 -0.212 20.234 1.00 94.56 519 PRO A C 1
ATOM 4145 O O . PRO A 1 519 ? -47.280 -0.476 19.340 1.00 94.56 519 PRO A O 1
ATOM 4148 N N . VAL A 1 520 ? -48.080 0.962 20.877 1.00 95.25 520 VAL A N 1
ATOM 4149 C CA . VAL A 1 520 ? -47.155 2.060 20.545 1.00 95.25 520 VAL A CA 1
ATOM 4150 C C . VAL A 1 520 ? -45.705 1.638 20.796 1.00 95.25 520 VAL A C 1
ATOM 4152 O O . VAL A 1 520 ? -44.850 1.804 19.926 1.00 95.25 520 VAL A O 1
ATOM 4155 N N . LYS A 1 521 ? -45.431 0.982 21.935 1.00 93.75 521 LYS A N 1
ATOM 4156 C CA . LYS A 1 521 ? -44.101 0.441 22.245 1.00 93.75 521 LYS A CA 1
ATOM 4157 C C . LYS A 1 521 ? -43.663 -0.623 21.237 1.00 93.75 521 LYS A C 1
ATOM 4159 O O . LYS A 1 521 ? -42.527 -0.579 20.782 1.00 93.75 521 LYS A O 1
ATOM 4164 N N . LYS A 1 522 ? -44.552 -1.536 20.827 1.00 93.31 522 LYS A N 1
ATOM 4165 C CA . LYS A 1 522 ? -44.241 -2.547 19.798 1.00 93.31 522 LYS A CA 1
ATOM 4166 C C . LYS A 1 522 ? -43.863 -1.915 18.459 1.00 93.31 522 LYS A C 1
ATOM 4168 O O . LYS A 1 522 ? -42.924 -2.382 17.818 1.00 93.31 522 LYS A O 1
ATOM 4173 N N . MET A 1 523 ? -44.564 -0.857 18.050 1.00 95.25 523 MET A N 1
ATOM 4174 C CA . MET A 1 523 ? -44.225 -0.114 16.835 1.00 95.25 523 MET A CA 1
ATOM 4175 C C . MET A 1 523 ? -42.862 0.576 16.965 1.00 95.25 523 MET A C 1
ATOM 4177 O O . MET A 1 523 ? -42.072 0.513 16.025 1.00 95.25 523 MET A O 1
ATOM 4181 N N . ALA A 1 524 ? -42.557 1.169 18.127 1.00 94.69 524 ALA A N 1
ATOM 4182 C CA . ALA A 1 524 ? -41.271 1.828 18.381 1.00 94.69 524 ALA A CA 1
ATOM 4183 C C . ALA A 1 524 ? -40.119 0.820 18.315 1.00 94.69 524 ALA A C 1
ATOM 4185 O O . ALA A 1 524 ? -39.170 1.005 17.558 1.00 94.69 524 ALA A O 1
ATOM 4186 N N . THR A 1 525 ? -40.255 -0.319 19.002 1.00 94.31 525 THR A N 1
ATOM 4187 C CA . THR A 1 525 ? -39.276 -1.412 18.943 1.00 94.31 525 THR A CA 1
ATOM 4188 C C . THR A 1 525 ? -39.093 -1.935 17.517 1.00 94.31 525 THR A C 1
ATOM 4190 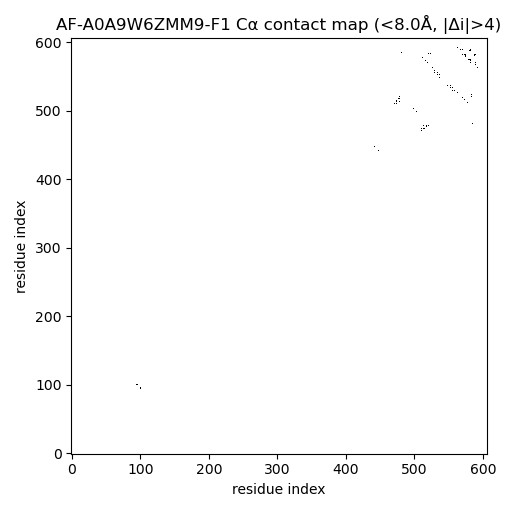O O . THR A 1 525 ? -37.964 -2.189 17.100 1.00 94.31 525 THR A O 1
ATOM 4193 N N . ARG A 1 526 ? -40.176 -2.079 16.737 1.00 95.88 526 ARG A N 1
ATOM 4194 C CA . ARG A 1 526 ? -40.079 -2.517 15.338 1.00 95.88 526 ARG A CA 1
ATOM 4195 C C . ARG A 1 526 ? -39.324 -1.501 14.481 1.00 95.88 526 ARG A C 1
ATOM 4197 O O . ARG A 1 526 ? -38.461 -1.912 13.710 1.00 95.88 526 ARG A O 1
ATOM 4204 N N . ARG A 1 527 ? -39.601 -0.205 14.645 1.00 95.06 527 ARG A N 1
ATOM 4205 C CA . ARG A 1 527 ? -38.890 0.874 13.946 1.00 95.06 527 ARG A CA 1
ATOM 4206 C C . ARG A 1 527 ? -37.393 0.859 14.264 1.00 95.06 527 ARG A C 1
ATOM 4208 O O . ARG A 1 527 ? -36.588 0.840 13.335 1.00 95.06 527 ARG A O 1
ATOM 4215 N N . GLU A 1 528 ? -37.017 0.799 15.543 1.00 94.62 528 GLU A N 1
ATOM 4216 C CA . GLU A 1 528 ? -35.603 0.749 15.951 1.00 94.62 528 GLU A CA 1
ATOM 4217 C C . GLU A 1 528 ? -34.897 -0.513 15.443 1.00 94.62 528 GLU A C 1
ATOM 4219 O O . GLU A 1 528 ? -33.754 -0.451 14.990 1.00 94.62 528 GLU A O 1
ATOM 4224 N N . PHE A 1 529 ? -35.587 -1.655 15.424 1.00 94.44 529 PHE A N 1
ATOM 4225 C CA . PHE A 1 529 ? -35.043 -2.884 14.852 1.00 94.44 529 PHE A CA 1
ATOM 4226 C C . PHE A 1 529 ? -34.786 -2.768 13.342 1.00 94.44 529 PHE A C 1
ATOM 4228 O O . PHE A 1 529 ? -33.724 -3.178 12.869 1.00 94.44 529 PHE A O 1
ATOM 4235 N N . VAL A 1 530 ? -35.732 -2.205 12.581 1.00 93.88 530 VAL A N 1
ATOM 4236 C CA . VAL A 1 530 ? -35.570 -1.965 11.135 1.00 93.88 530 VAL A CA 1
ATOM 4237 C C . VAL A 1 530 ? -34.397 -1.012 10.884 1.00 93.88 530 VAL A C 1
ATOM 4239 O O . VAL A 1 530 ? -33.544 -1.302 10.045 1.00 93.88 530 VAL A O 1
ATOM 4242 N N . LYS A 1 531 ? -34.286 0.067 11.666 1.00 93.25 531 LYS A N 1
ATOM 4243 C CA . LYS A 1 531 ? -33.167 1.020 11.604 1.00 93.25 531 LYS A CA 1
ATOM 4244 C C . LYS A 1 531 ? -31.822 0.353 11.903 1.00 93.25 531 LYS A C 1
ATOM 4246 O O . LYS A 1 531 ? -30.868 0.526 11.147 1.00 93.25 531 LYS A O 1
ATOM 4251 N N . TYR A 1 532 ? -31.749 -0.454 12.961 1.00 93.31 532 TYR A N 1
ATOM 4252 C CA . TYR A 1 532 ? -30.557 -1.234 13.295 1.00 93.31 532 TYR A CA 1
ATOM 4253 C C . TYR A 1 532 ? -30.162 -2.175 12.150 1.00 93.31 532 TYR A C 1
ATOM 4255 O O . TYR A 1 532 ? -29.004 -2.189 11.738 1.00 93.31 532 TYR A O 1
ATOM 4263 N N . ARG A 1 533 ? -31.123 -2.918 11.584 1.00 91.38 533 ARG A N 1
ATOM 4264 C CA . ARG A 1 533 ? -30.889 -3.816 10.442 1.00 91.38 533 ARG A CA 1
ATOM 4265 C C . ARG A 1 533 ? -30.368 -3.070 9.217 1.00 91.38 533 ARG A C 1
ATOM 4267 O O . ARG A 1 533 ? -29.419 -3.549 8.603 1.00 91.38 533 ARG A O 1
ATOM 4274 N N . LEU A 1 534 ? -30.941 -1.912 8.887 1.00 90.44 534 LEU A N 1
ATOM 4275 C CA . LEU A 1 534 ? -30.447 -1.065 7.799 1.00 90.44 534 LEU A CA 1
ATOM 4276 C C . LEU A 1 534 ? -29.006 -0.616 8.055 1.00 90.44 534 LEU A C 1
ATOM 4278 O O . LEU A 1 534 ? -28.175 -0.765 7.170 1.00 90.44 534 LEU A O 1
ATOM 428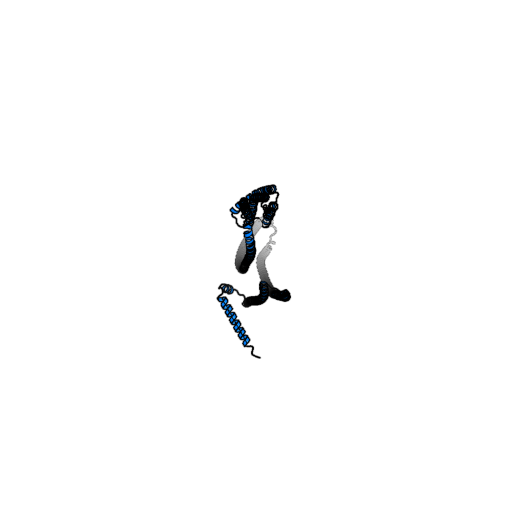2 N N . ASN A 1 535 ? -28.679 -0.166 9.269 1.00 89.56 535 ASN A N 1
ATOM 4283 C CA . ASN A 1 535 ? -27.318 0.249 9.629 1.00 89.56 535 ASN A CA 1
ATOM 4284 C C . ASN A 1 535 ? -26.311 -0.917 9.536 1.00 89.56 535 ASN A C 1
ATOM 4286 O O . ASN A 1 535 ? -25.209 -0.747 9.023 1.00 89.56 535 ASN A O 1
ATOM 4290 N N . VAL A 1 536 ? -26.698 -2.126 9.961 1.00 87.38 536 VAL A N 1
ATOM 4291 C CA . VAL A 1 536 ? -25.876 -3.339 9.793 1.00 87.38 536 VAL A CA 1
ATOM 4292 C C . VAL A 1 536 ? -25.646 -3.647 8.310 1.00 87.38 536 VAL A C 1
ATOM 4294 O O . VAL A 1 536 ? -24.513 -3.913 7.917 1.00 87.38 536 VAL A O 1
ATOM 4297 N N . ILE A 1 537 ? -26.684 -3.573 7.470 1.00 87.44 537 ILE A N 1
ATOM 4298 C CA . ILE A 1 537 ? -26.546 -3.782 6.019 1.00 87.44 537 ILE A CA 1
ATOM 4299 C C . ILE A 1 537 ? -25.640 -2.710 5.400 1.00 87.44 537 ILE A C 1
ATOM 4301 O O . ILE A 1 537 ? -24.796 -3.051 4.582 1.00 87.44 537 ILE A O 1
ATOM 4305 N N . THR A 1 538 ? -25.756 -1.445 5.805 1.00 86.00 538 THR A N 1
ATOM 4306 C CA . THR A 1 538 ? -24.888 -0.368 5.307 1.00 86.00 538 THR A CA 1
ATOM 4307 C C . THR A 1 538 ? -23.427 -0.583 5.709 1.00 86.00 538 THR A C 1
ATOM 4309 O O . THR A 1 538 ? -22.542 -0.424 4.881 1.00 86.00 538 THR A O 1
ATOM 4312 N N . ARG A 1 539 ? -23.155 -1.003 6.952 1.00 84.69 539 ARG A N 1
ATOM 4313 C CA . ARG A 1 539 ? -21.780 -1.199 7.451 1.00 84.69 539 ARG A CA 1
ATOM 4314 C C . ARG A 1 539 ? -21.073 -2.428 6.884 1.00 84.69 539 ARG A C 1
ATOM 4316 O O . ARG A 1 539 ? -19.854 -2.411 6.765 1.00 84.69 539 ARG A O 1
ATOM 4323 N N . PHE A 1 540 ? -21.810 -3.497 6.587 1.00 82.31 540 PHE A N 1
ATOM 4324 C CA . PHE A 1 540 ? -21.224 -4.794 6.217 1.00 82.31 540 PHE A CA 1
ATOM 4325 C C . PHE A 1 540 ? -21.594 -5.271 4.802 1.00 82.31 540 PHE A C 1
ATOM 4327 O O . PHE A 1 540 ? -21.095 -6.301 4.361 1.00 82.31 540 PHE A O 1
ATOM 4334 N N . GLY A 1 541 ? -22.480 -4.569 4.092 1.00 65.56 541 GLY A N 1
ATOM 4335 C CA . GLY A 1 541 ? -23.072 -5.029 2.830 1.00 65.56 541 GLY A CA 1
ATOM 4336 C C . GLY A 1 541 ? -22.329 -4.640 1.551 1.00 65.56 541 GLY A C 1
ATOM 4337 O O . GLY A 1 541 ? -22.670 -5.169 0.497 1.00 65.56 541 GLY A O 1
ATOM 4338 N N . GLU A 1 542 ? -21.324 -3.760 1.602 1.00 60.41 542 GLU A N 1
ATOM 4339 C CA . GLU A 1 542 ? -20.597 -3.314 0.397 1.00 60.41 542 GLU A CA 1
ATOM 4340 C C . GLU A 1 542 ? -19.565 -4.326 -0.125 1.00 60.41 542 GLU A C 1
ATOM 4342 O O . GLU A 1 542 ? -19.150 -4.248 -1.278 1.00 60.41 542 GLU A O 1
ATOM 4347 N N . THR A 1 543 ? -19.186 -5.330 0.668 1.00 60.06 543 THR A N 1
ATOM 4348 C CA . THR A 1 543 ? -18.126 -6.284 0.302 1.00 60.06 543 THR A CA 1
ATOM 4349 C C . THR A 1 543 ? -18.618 -7.544 -0.420 1.00 60.06 543 THR A C 1
ATOM 4351 O O . THR A 1 543 ? -17.800 -8.373 -0.813 1.00 60.06 543 THR A O 1
ATOM 4354 N N . GLY A 1 544 ? -19.928 -7.703 -0.659 1.00 53.91 544 GLY A N 1
ATOM 4355 C CA . GLY A 1 544 ? -20.489 -8.904 -1.290 1.00 53.91 544 GLY A CA 1
ATOM 4356 C C . GLY A 1 544 ? -21.586 -8.612 -2.313 1.00 53.91 544 GLY A C 1
ATOM 4357 O O . GLY A 1 544 ? -22.727 -8.330 -1.952 1.00 53.91 544 GLY A O 1
ATOM 4358 N N . THR A 1 545 ? -21.267 -8.764 -3.600 1.00 50.12 545 THR A N 1
ATOM 4359 C CA . THR A 1 545 ? -22.138 -8.629 -4.787 1.00 50.12 545 THR A CA 1
ATOM 4360 C C . THR A 1 545 ? -23.224 -9.715 -4.883 1.00 50.12 545 THR A C 1
ATOM 4362 O O . THR A 1 545 ? -23.346 -10.423 -5.881 1.00 50.12 545 THR A O 1
ATOM 4365 N N . THR A 1 546 ? -24.065 -9.861 -3.858 1.00 57.38 546 THR A N 1
ATOM 4366 C CA . THR A 1 546 ? -25.255 -10.722 -3.932 1.00 57.38 546 THR A CA 1
ATOM 4367 C C . THR A 1 546 ? -26.503 -9.873 -4.160 1.00 57.38 546 THR A C 1
ATOM 4369 O O . THR A 1 546 ? -26.884 -9.051 -3.338 1.00 57.38 546 THR A O 1
ATOM 4372 N N . VAL A 1 547 ? -27.185 -10.090 -5.288 1.00 64.62 547 VAL A N 1
ATOM 4373 C CA . VAL A 1 547 ? -28.427 -9.389 -5.690 1.00 64.62 547 VAL A CA 1
ATOM 4374 C C . VAL A 1 547 ? -29.535 -9.464 -4.615 1.00 64.62 547 VAL A C 1
ATOM 4376 O O . VAL A 1 547 ? -30.423 -8.611 -4.564 1.00 64.62 547 VAL A O 1
ATOM 4379 N N . SER A 1 548 ? -29.455 -10.437 -3.700 1.00 67.81 548 SER A N 1
ATOM 4380 C CA . SER A 1 548 ? -30.384 -10.596 -2.577 1.00 67.81 548 SER A CA 1
ATOM 4381 C C . SER A 1 548 ? -30.299 -9.475 -1.531 1.00 67.81 548 SER A C 1
ATOM 4383 O O . SER A 1 548 ? -31.330 -9.138 -0.955 1.00 67.81 548 SER A O 1
ATOM 4385 N N . SER A 1 549 ? -29.129 -8.873 -1.281 1.00 72.94 549 SER A N 1
ATOM 4386 C CA . SER A 1 549 ? -28.966 -7.859 -0.220 1.00 72.94 549 SER A CA 1
ATOM 4387 C C . SER A 1 549 ? -29.659 -6.534 -0.561 1.00 72.94 549 SER A C 1
ATOM 4389 O O . SER A 1 549 ? -30.245 -5.885 0.308 1.00 72.94 549 SER A O 1
ATOM 4391 N N . ASN A 1 550 ? -29.677 -6.175 -1.846 1.00 80.31 550 ASN A N 1
ATOM 4392 C CA . ASN A 1 550 ? -30.310 -4.952 -2.338 1.00 80.31 550 ASN A CA 1
ATOM 4393 C C . ASN A 1 550 ? -31.842 -5.004 -2.269 1.00 80.31 550 ASN A C 1
ATOM 4395 O O . ASN A 1 550 ? -32.480 -3.976 -2.038 1.00 80.31 550 ASN A O 1
ATOM 4399 N N . THR A 1 551 ? -32.433 -6.189 -2.438 1.00 82.12 551 THR A N 1
ATOM 4400 C CA . THR A 1 551 ? -33.891 -6.370 -2.337 1.00 82.12 551 THR A CA 1
ATOM 4401 C C . THR A 1 551 ? -34.343 -6.222 -0.885 1.00 82.12 551 THR A C 1
ATOM 4403 O O . THR A 1 551 ? -35.195 -5.384 -0.599 1.00 82.12 551 THR A O 1
ATOM 4406 N N . THR A 1 552 ? -33.669 -6.903 0.051 1.00 87.31 552 THR A N 1
ATOM 4407 C CA . THR A 1 552 ? -33.939 -6.781 1.493 1.00 87.31 552 THR A CA 1
ATOM 4408 C C . THR A 1 552 ? -33.743 -5.349 2.002 1.00 87.31 552 THR A C 1
ATOM 4410 O O . THR A 1 552 ? -34.523 -4.869 2.821 1.00 87.31 552 THR A O 1
ATOM 4413 N N . ARG A 1 553 ? -32.725 -4.626 1.508 1.00 90.31 553 ARG A N 1
ATOM 4414 C CA . ARG A 1 553 ? -32.502 -3.214 1.868 1.00 90.31 553 ARG A CA 1
ATOM 4415 C C . ARG A 1 553 ? -33.673 -2.330 1.438 1.00 90.31 553 ARG A C 1
ATOM 4417 O O . ARG A 1 553 ? -34.113 -1.496 2.223 1.00 90.31 553 ARG A O 1
ATOM 4424 N N . ARG A 1 554 ? -34.182 -2.510 0.214 1.00 91.62 554 ARG A N 1
ATOM 4425 C CA . ARG A 1 554 ? -35.312 -1.726 -0.307 1.00 91.62 554 ARG A CA 1
ATOM 4426 C C . ARG A 1 554 ? -36.589 -1.974 0.496 1.00 91.62 554 ARG A C 1
ATOM 4428 O O . ARG A 1 554 ? -37.236 -1.009 0.886 1.00 91.62 554 ARG A O 1
ATOM 4435 N N . GLU A 1 555 ? -36.898 -3.235 0.793 1.00 94.06 555 GLU A N 1
ATOM 4436 C CA . GLU A 1 555 ? -38.063 -3.615 1.609 1.00 94.06 555 GLU A CA 1
ATOM 4437 C C . GLU A 1 555 ? -38.007 -2.991 3.011 1.00 94.06 555 GLU A C 1
ATOM 4439 O O . GLU A 1 555 ? -38.997 -2.444 3.489 1.00 94.06 555 GLU A O 1
ATOM 4444 N N . LEU A 1 556 ? -36.832 -2.991 3.652 1.00 93.31 556 LEU A N 1
ATOM 4445 C CA . LEU A 1 556 ? -36.647 -2.371 4.968 1.00 93.31 556 LEU A CA 1
ATOM 4446 C C . LEU A 1 556 ? -36.770 -0.838 4.930 1.00 93.31 556 LEU A C 1
ATOM 4448 O O . LEU A 1 556 ? -37.257 -0.247 5.893 1.00 93.31 556 LEU A O 1
ATOM 4452 N N . ILE A 1 557 ? -36.358 -0.183 3.839 1.00 93.31 557 ILE A N 1
ATOM 4453 C CA . ILE A 1 557 ? -36.553 1.266 3.650 1.00 93.31 557 ILE A CA 1
ATOM 4454 C C . ILE A 1 557 ? -38.043 1.595 3.492 1.00 93.31 557 ILE A C 1
ATOM 4456 O O . ILE A 1 557 ? -38.522 2.559 4.087 1.00 93.31 557 ILE A O 1
ATOM 4460 N N . GLU A 1 558 ? -38.784 0.796 2.723 1.00 94.56 558 GLU A N 1
ATOM 4461 C CA . GLU A 1 558 ? -40.232 0.958 2.540 1.00 94.56 558 GLU A CA 1
ATOM 4462 C C . GLU A 1 558 ? -41.012 0.679 3.837 1.00 94.56 558 GLU A C 1
ATOM 4464 O O . GLU A 1 558 ? -41.944 1.402 4.204 1.00 94.56 558 GLU A O 1
ATOM 4469 N N . GLU A 1 559 ? -40.587 -0.324 4.605 1.00 95.06 559 GLU A N 1
ATOM 4470 C CA . GLU A 1 559 ? -41.138 -0.574 5.933 1.00 95.06 559 GLU A CA 1
ATOM 4471 C C . GLU A 1 559 ? -40.852 0.602 6.884 1.00 95.06 559 GLU A C 1
ATOM 4473 O O . GLU A 1 559 ? -41.749 1.063 7.587 1.00 95.06 559 GLU A O 1
ATOM 4478 N N . LEU A 1 560 ? -39.632 1.150 6.887 1.00 94.25 560 LEU A N 1
ATOM 4479 C CA . LEU A 1 560 ? -39.283 2.294 7.734 1.00 94.25 560 LEU A CA 1
ATOM 4480 C C . LEU A 1 560 ? -40.072 3.560 7.358 1.00 94.25 560 LEU A C 1
ATOM 4482 O O . LEU A 1 560 ? -40.526 4.296 8.245 1.00 94.25 560 LEU A O 1
ATOM 4486 N N . SER A 1 561 ? -40.254 3.808 6.059 1.00 93.12 561 SER A N 1
ATOM 4487 C CA . SER A 1 561 ? -40.983 4.972 5.548 1.00 93.12 561 SER A CA 1
ATOM 4488 C C . SER A 1 561 ? -42.484 4.892 5.835 1.00 93.12 561 SER A C 1
ATOM 4490 O O . SER A 1 561 ? -43.100 5.921 6.100 1.00 93.12 561 SER A O 1
ATOM 4492 N N . SER A 1 562 ? -43.062 3.687 5.876 1.00 95.31 562 SER A N 1
ATOM 4493 C CA . SER A 1 562 ? -44.463 3.467 6.264 1.00 95.31 562 SER A CA 1
ATOM 4494 C C . SER A 1 562 ? -44.677 3.435 7.786 1.00 95.31 562 SER A C 1
ATOM 4496 O O . SER A 1 562 ? -45.672 3.974 8.281 1.00 95.31 562 SER A O 1
ATOM 4498 N N . LEU A 1 563 ? -43.734 2.881 8.558 1.00 95.00 563 LEU A N 1
ATOM 4499 C CA . LEU A 1 563 ? -43.807 2.828 10.025 1.00 95.00 563 LEU A CA 1
ATOM 4500 C C . LEU A 1 563 ? -43.694 4.210 10.673 1.00 95.00 563 LEU A C 1
ATOM 4502 O O . LEU A 1 563 ? -44.401 4.483 11.641 1.00 95.00 563 LEU A O 1
ATOM 4506 N N . THR A 1 564 ? -42.837 5.090 10.152 1.00 95.25 564 THR A N 1
ATOM 4507 C CA . THR A 1 564 ? -42.566 6.417 10.735 1.00 95.25 564 THR A CA 1
ATOM 4508 C C . THR A 1 564 ? -43.808 7.327 10.851 1.00 95.25 564 THR A C 1
ATOM 4510 O O . THR A 1 564 ? -44.071 7.839 11.942 1.00 95.25 564 THR A O 1
ATOM 4513 N N . PRO A 1 565 ? -44.637 7.533 9.810 1.00 95.88 565 PRO A N 1
ATOM 4514 C CA . PRO A 1 565 ? -45.866 8.320 9.946 1.00 95.88 565 PRO A CA 1
ATOM 4515 C C . PRO A 1 565 ? -46.923 7.601 10.795 1.00 95.88 565 PRO A C 1
ATOM 4517 O O . PRO A 1 565 ? -47.637 8.247 11.566 1.00 95.88 565 PRO A O 1
ATOM 4520 N N . SER A 1 566 ? -46.996 6.270 10.696 1.00 96.81 566 SER A N 1
ATOM 4521 C CA . SER A 1 566 ? -47.935 5.450 11.467 1.00 96.81 566 SER A CA 1
ATOM 4522 C C . SER A 1 566 ? -47.670 5.561 12.971 1.00 96.81 566 SER A C 1
ATOM 4524 O O . SER A 1 566 ? -48.590 5.804 13.754 1.00 96.81 566 SER A O 1
ATOM 4526 N N . ILE A 1 567 ? -46.400 5.488 13.383 1.00 96.25 567 ILE A N 1
ATOM 4527 C CA . ILE A 1 567 ? -46.037 5.604 14.792 1.00 96.25 567 ILE A CA 1
ATOM 4528 C C . ILE A 1 567 ? -46.200 7.027 15.324 1.00 96.25 567 ILE A C 1
ATOM 4530 O O . ILE A 1 567 ? -46.700 7.192 16.431 1.00 96.25 567 ILE A O 1
ATOM 4534 N N . LYS A 1 568 ? -45.880 8.062 14.534 1.00 97.00 568 LYS A N 1
ATOM 4535 C CA . LYS A 1 568 ? -46.146 9.459 14.918 1.00 97.00 568 LYS A CA 1
ATOM 4536 C C . LYS A 1 568 ? -47.625 9.688 15.208 1.00 97.00 568 LYS A C 1
ATOM 4538 O O . LYS A 1 568 ? -47.967 10.355 16.181 1.00 97.00 568 LYS A O 1
ATOM 4543 N N . LYS A 1 569 ? -48.504 9.128 14.373 1.00 97.38 569 LYS A N 1
ATOM 4544 C CA . LYS A 1 569 ? -49.951 9.186 14.588 1.00 97.38 569 LYS A CA 1
ATOM 4545 C C . LYS A 1 569 ? -50.347 8.464 15.880 1.00 97.38 569 LYS A C 1
ATOM 4547 O O . LYS A 1 569 ? -51.014 9.068 16.711 1.00 97.38 569 LYS A O 1
ATOM 4552 N N . ALA A 1 570 ? -49.884 7.228 16.072 1.00 96.69 570 ALA A N 1
ATOM 4553 C CA . ALA A 1 570 ? -50.194 6.439 17.265 1.00 96.69 570 ALA A CA 1
ATOM 4554 C C . ALA A 1 570 ? -49.691 7.096 18.565 1.00 96.69 570 ALA A C 1
ATOM 4556 O O . ALA A 1 570 ? -50.376 7.050 19.585 1.00 96.69 570 ALA A O 1
ATOM 4557 N N . ILE A 1 571 ? -48.520 7.743 18.531 1.00 96.62 571 ILE A N 1
ATOM 4558 C CA . ILE A 1 571 ? -47.990 8.490 19.677 1.00 96.62 571 ILE A CA 1
ATOM 4559 C C . ILE A 1 571 ? -48.863 9.706 19.974 1.00 96.62 571 ILE A C 1
ATOM 4561 O O . ILE A 1 571 ? -49.251 9.877 21.121 1.00 96.62 571 ILE A O 1
ATOM 4565 N N . ARG A 1 572 ? -49.241 10.504 18.966 1.00 96.56 572 ARG A N 1
ATOM 4566 C CA . ARG A 1 572 ? -50.132 11.660 19.177 1.00 96.56 572 ARG A CA 1
ATOM 4567 C C . ARG A 1 572 ? -51.475 11.250 19.772 1.00 96.56 572 ARG A C 1
ATOM 4569 O O . ARG A 1 572 ? -51.912 11.869 20.731 1.00 96.56 572 ARG A O 1
ATOM 4576 N N . GLU A 1 573 ? -52.091 10.190 19.249 1.00 96.75 573 GLU A N 1
ATOM 4577 C CA . GLU A 1 573 ? -53.354 9.657 19.780 1.00 96.75 573 GLU A CA 1
ATOM 4578 C C . GLU A 1 573 ? -53.206 9.192 21.238 1.00 96.75 573 GLU A C 1
ATOM 4580 O O . GLU A 1 573 ? -54.086 9.430 22.067 1.00 96.75 573 GLU A O 1
ATOM 4585 N N . TYR A 1 574 ? -52.081 8.558 21.578 1.00 97.25 574 TYR A N 1
ATOM 4586 C CA . TYR A 1 574 ? -51.778 8.153 22.949 1.00 97.25 574 TYR A CA 1
ATOM 4587 C C . TYR A 1 574 ? -51.549 9.356 23.880 1.00 97.25 574 TYR A C 1
ATOM 4589 O O . TYR A 1 574 ? -52.101 9.392 24.982 1.00 97.25 574 TYR A O 1
ATOM 4597 N N . GLU A 1 575 ? -50.754 10.337 23.450 1.00 96.44 575 GLU A N 1
ATOM 4598 C CA . GLU A 1 575 ? -50.422 11.538 24.225 1.00 96.44 575 GLU A CA 1
ATOM 4599 C C . GLU A 1 575 ? -51.648 12.428 24.445 1.00 96.44 575 GLU A C 1
ATOM 4601 O O . GLU A 1 575 ? -51.830 12.941 25.547 1.00 96.44 575 GLU A O 1
ATOM 4606 N N . GLU A 1 576 ? -52.522 12.544 23.444 1.00 96.81 576 GLU A N 1
ATOM 4607 C CA . GLU A 1 576 ? -53.808 13.238 23.540 1.00 96.81 576 GLU A CA 1
ATOM 4608 C C . GLU A 1 576 ? -54.757 12.523 24.510 1.00 96.81 576 GLU A C 1
ATOM 4610 O O . GLU A 1 576 ? -55.359 13.158 25.372 1.00 96.81 576 GLU A O 1
ATOM 4615 N N . LYS A 1 577 ? -54.856 11.188 24.427 1.00 96.75 577 LYS A N 1
ATOM 4616 C CA . LYS A 1 577 ? -55.752 10.400 25.286 1.00 96.75 577 LYS A CA 1
ATOM 4617 C C . LYS A 1 577 ? -55.339 10.406 26.760 1.00 96.75 577 LYS A C 1
ATOM 4619 O O . LYS A 1 577 ? -56.205 10.353 27.633 1.00 96.75 577 LYS A O 1
ATOM 4624 N N . TRP A 1 578 ? -54.036 10.400 27.043 1.00 95.25 578 TRP A N 1
ATOM 4625 C CA . TRP A 1 578 ? -53.508 10.211 28.400 1.00 95.25 578 TRP A CA 1
ATOM 4626 C C . TRP A 1 578 ? -52.838 11.445 29.005 1.00 95.25 578 TRP A C 1
ATOM 4628 O O . TRP A 1 578 ? -52.397 11.357 30.153 1.00 95.25 578 TRP A O 1
ATOM 4638 N N . GLU A 1 579 ? -52.756 12.553 28.263 1.00 95.00 579 GLU A N 1
ATOM 4639 C CA . GLU A 1 579 ? -52.114 13.815 28.667 1.00 95.00 579 GLU A CA 1
ATOM 4640 C C . GLU A 1 579 ? -50.681 13.613 29.197 1.00 95.00 579 GLU A C 1
ATOM 4642 O O . GLU A 1 579 ? -50.214 14.291 30.113 1.00 95.00 579 GLU A O 1
ATOM 4647 N N . THR A 1 580 ? -49.965 12.628 28.651 1.00 92.12 580 THR A N 1
ATOM 4648 C CA . THR A 1 580 ? -48.586 12.319 29.044 1.00 92.12 580 THR A CA 1
ATOM 4649 C C . THR A 1 580 ? -47.750 11.969 27.837 1.00 92.12 580 THR A C 1
ATOM 4651 O O . THR A 1 580 ? -48.186 11.147 27.035 1.00 92.12 580 THR A O 1
ATOM 4654 N N . GLN A 1 581 ? -46.531 12.504 27.791 1.00 94.19 581 GLN A N 1
ATOM 4655 C CA . GLN A 1 581 ? -45.549 12.196 26.754 1.00 94.19 581 GLN A CA 1
ATOM 4656 C C . GLN A 1 581 ? -45.231 10.699 26.707 1.00 94.19 581 GLN A C 1
ATOM 4658 O O . GLN A 1 581 ? -45.116 10.034 27.746 1.00 94.19 581 GLN A O 1
ATOM 4663 N N . PHE A 1 582 ? -45.079 10.168 25.498 1.00 94.44 582 PHE A N 1
ATOM 4664 C CA . PHE A 1 582 ? -44.669 8.787 25.299 1.00 94.44 582 PHE A CA 1
ATOM 4665 C C . PHE A 1 582 ? -43.147 8.659 25.430 1.00 94.44 582 PHE A C 1
ATOM 4667 O O . PHE A 1 582 ? -42.376 9.178 24.618 1.00 94.44 582 PHE A O 1
ATOM 4674 N N . LEU A 1 583 ? -42.722 7.929 26.463 1.00 92.19 583 LEU A N 1
ATOM 4675 C CA . LEU A 1 583 ? -41.318 7.633 26.713 1.00 92.19 583 LEU A CA 1
ATOM 4676 C C . LEU A 1 583 ? -40.957 6.244 26.175 1.00 92.19 583 LEU A C 1
ATOM 4678 O O . LEU A 1 583 ? -41.610 5.249 26.495 1.00 92.19 583 LEU A O 1
ATOM 4682 N N . PHE A 1 584 ? -39.883 6.173 25.394 1.00 92.00 584 PHE A N 1
ATOM 4683 C CA . PHE A 1 584 ? -39.256 4.931 24.953 1.00 92.00 584 PHE A CA 1
ATOM 4684 C C . PHE A 1 584 ? -37.828 4.904 25.491 1.00 92.00 584 PHE A C 1
ATOM 4686 O O . PHE A 1 584 ? -37.058 5.834 25.259 1.00 92.00 584 PHE A O 1
ATOM 4693 N N . GLU A 1 585 ? -37.506 3.885 26.291 1.00 88.50 585 GLU A N 1
ATOM 4694 C CA . GLU A 1 585 ? -36.205 3.762 26.975 1.00 88.50 585 GLU A CA 1
ATOM 4695 C C . GLU A 1 585 ? -35.813 5.018 27.787 1.00 88.50 585 GLU A C 1
ATOM 4697 O O . GLU A 1 585 ? -34.643 5.359 27.940 1.00 88.50 585 GLU A O 1
ATOM 4702 N N . GLY A 1 586 ? -36.813 5.720 28.333 1.00 86.69 586 GLY A N 1
ATOM 4703 C CA . GLY A 1 586 ? -36.625 6.926 29.145 1.00 86.69 586 GLY A CA 1
ATOM 4704 C C . GLY A 1 586 ? -36.480 8.236 28.363 1.00 86.69 586 GLY A C 1
ATOM 4705 O O . GLY A 1 586 ? -36.268 9.271 28.991 1.00 86.69 586 GLY A O 1
ATOM 4706 N N . LYS A 1 587 ? -36.615 8.225 27.032 1.00 91.62 587 LYS A N 1
ATOM 4707 C CA . LYS A 1 587 ? -36.573 9.428 26.182 1.00 91.62 587 LYS A CA 1
ATOM 4708 C C . LYS A 1 587 ? -37.922 9.697 25.524 1.00 91.62 587 LYS A C 1
ATOM 4710 O O . LYS A 1 587 ? -38.646 8.756 25.205 1.00 91.62 587 LYS A O 1
ATOM 4715 N N . CYS A 1 588 ? -38.240 10.970 25.288 1.00 94.38 588 CYS A N 1
ATOM 4716 C CA . CYS A 1 588 ? -39.395 11.366 24.483 1.00 94.38 588 CYS A CA 1
ATOM 4717 C C . CYS A 1 588 ? -39.204 10.848 23.054 1.00 94.38 588 CYS A C 1
ATOM 4719 O O . CYS A 1 588 ? -38.314 11.294 22.331 1.00 94.38 588 CYS A O 1
ATOM 4721 N N . TYR A 1 589 ? -40.003 9.860 22.650 1.00 95.00 589 TYR A N 1
ATOM 4722 C CA . TYR A 1 589 ? -39.741 9.175 21.384 1.00 95.00 589 TYR A CA 1
ATOM 4723 C C . TYR A 1 589 ? -40.092 10.041 20.167 1.00 95.00 589 TYR A C 1
ATOM 4725 O O . TYR A 1 589 ? -39.497 9.870 19.109 1.00 95.00 589 TYR A O 1
ATOM 4733 N N . MET A 1 590 ? -41.009 11.007 20.305 1.00 95.38 590 MET A N 1
ATOM 4734 C CA . MET A 1 590 ? -41.279 11.982 19.241 1.00 95.38 590 MET A CA 1
ATOM 4735 C C . MET A 1 590 ? -40.041 12.808 18.885 1.00 95.38 590 MET A C 1
ATOM 4737 O O . MET A 1 590 ? -39.815 13.054 17.700 1.00 95.38 590 MET A O 1
ATOM 4741 N N . ASP A 1 591 ? -39.225 13.162 19.879 1.00 95.12 591 ASP A N 1
ATOM 4742 C CA . ASP A 1 591 ? -37.973 13.891 19.666 1.00 95.12 591 ASP A CA 1
ATOM 4743 C C . ASP A 1 591 ? -36.953 13.000 18.945 1.00 95.12 591 ASP A C 1
ATOM 4745 O O . ASP A 1 591 ? -36.364 13.418 17.955 1.00 95.12 591 ASP A O 1
ATOM 4749 N N . VAL A 1 592 ? -36.841 11.726 19.347 1.00 93.75 592 VAL A N 1
ATOM 4750 C CA . VAL A 1 592 ? -35.971 10.735 18.682 1.00 93.75 592 VAL A CA 1
ATOM 4751 C C . VAL A 1 592 ? -36.353 10.546 17.209 1.00 93.75 592 VAL A C 1
ATOM 4753 O O . VAL A 1 592 ? -35.491 10.499 16.333 1.00 93.75 592 VAL A O 1
ATOM 4756 N N . VAL A 1 593 ? -37.652 10.463 16.900 1.00 93.00 593 VAL A N 1
ATOM 4757 C CA . VAL A 1 593 ? -38.107 10.350 15.506 1.00 93.00 593 VAL A CA 1
ATOM 4758 C C . VAL A 1 593 ? -37.825 11.638 14.720 1.00 93.00 593 VAL A C 1
ATOM 4760 O O . VAL A 1 593 ? -37.504 11.552 13.536 1.00 93.00 593 VAL A O 1
ATOM 4763 N N . ALA A 1 594 ? -37.923 12.814 15.346 1.00 92.50 594 ALA A N 1
ATOM 4764 C CA . ALA A 1 594 ? -37.606 14.090 14.704 1.00 92.50 594 ALA A CA 1
ATOM 4765 C C . ALA A 1 594 ? -36.100 14.243 14.414 1.00 92.50 594 ALA A C 1
ATOM 4767 O O . ALA A 1 594 ? -35.734 14.677 13.323 1.00 92.50 594 ALA A O 1
ATOM 4768 N N . GLU A 1 595 ? -35.233 13.835 15.344 1.00 91.62 595 GLU A N 1
ATOM 4769 C CA . GLU A 1 595 ? -33.773 13.791 15.160 1.00 91.62 595 GLU A CA 1
ATOM 4770 C C . GLU A 1 595 ? -33.364 12.842 14.020 1.00 91.62 595 GLU A C 1
ATOM 4772 O O . GLU A 1 595 ? -32.466 13.127 13.227 1.00 91.62 595 GLU A O 1
ATOM 4777 N N . ASP A 1 596 ? -34.052 11.713 13.873 1.00 87.94 596 ASP A N 1
ATOM 4778 C CA . ASP A 1 596 ? -33.763 10.765 12.796 1.00 87.94 596 ASP A CA 1
ATOM 4779 C C . ASP A 1 596 ? -34.130 11.294 11.405 1.00 87.94 596 ASP A C 1
ATOM 4781 O O . ASP A 1 596 ? -33.493 10.928 10.414 1.00 87.94 596 ASP A O 1
ATOM 4785 N N . GLU A 1 597 ? -35.161 12.135 11.312 1.00 86.19 597 GLU A N 1
ATOM 4786 C CA . GLU A 1 597 ? -35.558 12.775 10.056 1.00 86.19 597 GLU A CA 1
ATOM 4787 C C . GLU A 1 597 ? -34.559 13.847 9.628 1.00 86.19 597 GLU A C 1
ATOM 4789 O O . GLU A 1 597 ? -34.291 13.977 8.435 1.00 86.19 597 GLU A O 1
ATOM 4794 N N . THR A 1 598 ? -33.959 14.574 10.574 1.00 82.31 598 THR A N 1
ATOM 4795 C CA . THR A 1 598 ? -32.906 15.545 10.249 1.00 82.31 598 THR A CA 1
ATOM 4796 C C . THR A 1 598 ? -31.607 14.858 9.834 1.00 82.31 598 THR A C 1
ATOM 4798 O O . THR A 1 598 ? -30.917 15.364 8.952 1.00 82.31 598 THR A O 1
ATOM 4801 N N . THR A 1 599 ? -31.300 13.686 10.400 1.00 76.50 599 THR A N 1
ATOM 4802 C CA . THR A 1 599 ? -30.041 12.963 10.143 1.00 76.50 599 THR A CA 1
ATOM 4803 C C . THR A 1 599 ? -30.070 12.143 8.839 1.00 76.50 599 THR A C 1
ATOM 4805 O O . THR A 1 599 ? -29.085 12.100 8.105 1.00 76.50 599 THR A O 1
ATOM 4808 N N . ASN A 1 600 ? -31.206 11.523 8.486 1.00 62.25 600 ASN A N 1
ATOM 4809 C CA . ASN A 1 600 ? -31.308 10.652 7.301 1.00 62.25 600 ASN A CA 1
ATOM 4810 C C . ASN A 1 600 ? -31.417 11.389 5.950 1.00 62.25 600 ASN A C 1
ATOM 4812 O O . ASN A 1 600 ? -31.196 10.767 4.911 1.00 62.25 600 ASN A O 1
ATOM 4816 N N . ILE A 1 601 ? -31.746 12.687 5.921 1.00 52.19 601 ILE A N 1
ATOM 4817 C CA . ILE A 1 601 ? -31.868 13.448 4.658 1.00 52.19 601 ILE A CA 1
ATOM 4818 C C . ILE A 1 601 ? -30.492 13.707 4.012 1.00 52.19 601 ILE A C 1
ATOM 4820 O O . ILE A 1 601 ? -30.411 13.908 2.800 1.00 52.19 601 ILE A O 1
ATOM 4824 N N . THR A 1 602 ? -29.405 13.641 4.784 1.00 47.56 602 THR A N 1
ATOM 4825 C CA . THR A 1 602 ? -28.047 13.947 4.310 1.00 47.56 602 THR A CA 1
ATOM 4826 C C . THR A 1 602 ? -27.215 12.736 3.887 1.00 47.56 602 THR A C 1
ATOM 4828 O O . THR A 1 602 ? -26.355 12.897 3.030 1.00 47.56 602 THR A O 1
ATOM 4831 N N . GLU A 1 603 ? -27.461 11.536 4.422 1.00 53.12 603 GLU A N 1
ATOM 4832 C CA . GLU A 1 603 ? -26.566 10.376 4.205 1.00 53.12 603 GLU A CA 1
ATOM 4833 C C . GLU A 1 603 ? -27.093 9.322 3.214 1.00 53.12 603 GLU A C 1
ATOM 4835 O O . GLU A 1 603 ? -26.353 8.420 2.842 1.00 53.12 603 GLU A O 1
ATOM 4840 N N . ILE A 1 604 ? -28.351 9.411 2.763 1.00 51.75 604 ILE A N 1
ATOM 4841 C CA . ILE A 1 604 ? -28.959 8.401 1.867 1.00 51.75 604 ILE A CA 1
ATOM 4842 C C . ILE A 1 604 ? -28.999 8.861 0.391 1.00 51.75 604 ILE A C 1
ATOM 4844 O O . ILE A 1 604 ? -29.225 8.045 -0.500 1.00 51.75 604 ILE A O 1
ATOM 4848 N N . ASN A 1 605 ? -28.752 10.147 0.114 1.00 40.59 605 ASN A N 1
ATOM 4849 C CA . ASN A 1 605 ? -28.739 10.725 -1.243 1.00 40.59 605 ASN A CA 1
ATOM 4850 C C . ASN A 1 605 ? -27.326 10.949 -1.826 1.00 40.59 605 ASN A C 1
ATOM 4852 O O . ASN A 1 605 ? -27.194 11.625 -2.848 1.00 40.59 605 ASN A O 1
ATOM 4856 N N . VAL A 1 606 ? -26.292 10.393 -1.192 1.00 37.47 606 VAL A N 1
ATOM 4857 C CA . VAL A 1 606 ? -24.920 10.288 -1.719 1.00 37.47 606 VAL A CA 1
ATOM 4858 C C . VAL A 1 606 ? -24.615 8.811 -1.897 1.00 37.47 606 VAL A C 1
ATOM 4860 O O . VAL A 1 606 ? -24.049 8.465 -2.957 1.00 37.47 606 VAL A O 1
#

pLDDT: mean 76.75, std 15.24, range [33.19, 97.38]

Organism: NCBI:txid1714386

Radius of gyration: 71.2 Å; Cα contacts (8 Å, |Δi|>4): 75; chains: 1; bounding box: 149×68×222 Å

Mean predicted aligned error: 22.81 Å

Solvent-accessible surface area (backbone atoms only — not comparable to full-atom values): 33480 Å² total; per-residue (Å²): 137,81,77,78,62,66,62,54,51,54,51,49,50,52,50,53,51,52,54,47,51,54,51,52,48,63,68,70,44,74,79,64,59,68,67,66,56,76,77,54,90,67,65,68,66,61,56,54,49,54,51,51,50,53,53,48,49,53,50,52,50,49,53,50,52,51,50,52,48,56,52,48,55,55,49,49,58,51,49,52,55,50,48,54,56,50,49,50,55,51,50,54,50,52,56,40,53,74,70,74,60,75,49,75,67,51,54,67,60,44,52,62,52,54,49,53,49,51,54,51,47,54,51,49,53,52,53,48,52,52,51,51,53,50,50,52,50,52,50,53,53,51,52,52,49,51,49,52,51,51,55,50,52,52,49,51,51,48,53,53,50,51,52,50,50,50,52,51,51,52,52,52,51,52,53,48,51,52,49,51,52,51,52,49,52,53,50,55,52,52,51,51,53,50,51,55,49,48,52,50,51,52,53,50,52,50,54,51,52,51,53,50,52,51,52,51,51,54,48,52,53,51,52,52,51,52,53,51,53,51,53,57,52,53,55,59,52,55,57,58,57,58,60,59,59,64,65,57,66,73,67,74,77,81,76,89,84,83,75,90,75,88,53,60,80,65,45,51,60,53,46,51,54,48,49,52,52,49,47,52,50,50,50,52,49,49,48,53,48,50,53,50,48,51,51,49,48,52,52,51,52,51,49,52,48,51,52,52,49,53,50,51,51,47,53,52,49,52,51,50,52,50,50,49,53,50,48,55,52,49,52,53,50,49,52,51,51,52,51,50,52,50,55,50,48,54,52,50,50,54,48,50,50,52,51,47,50,55,51,50,53,50,50,50,52,50,51,53,52,49,51,51,52,50,57,48,52,52,49,52,49,51,51,50,50,49,54,51,49,52,51,50,52,52,50,51,50,52,51,49,52,52,51,50,53,53,47,52,51,52,50,52,51,47,52,49,50,52,49,55,48,51,51,50,47,51,52,46,48,53,50,48,49,54,47,44,53,52,45,46,53,51,36,57,64,41,47,78,63,45,82,61,79,87,86,86,89,87,76,81,69,57,65,63,48,55,53,53,52,53,51,48,53,52,50,46,66,76,58,67,63,52,72,68,56,49,49,54,50,50,49,61,53,60,73,47,81,54,103,39,75,66,44,54,51,51,49,53,54,49,51,52,50,53,59,62,44,45,62,51,49,53,50,50,55,50,49,54,50,47,52,50,51,50,50,51,45,67,75,65,47,85,85,54,100,49,79,65,59,62,53,55,50,51,53,47,50,52,49,48,65,55,47,52,60,52,46,54,50,50,48,50,55,48,26,68,76,64,77,46,84,59,64,53,99,86,37,58,42,69,57,55,56,53,54,50,58,67,57,52,70,69,70,74,83,114

Secondary structure (DSSP, 8-state):
---THHHHHHHHHHHHHHHHHHHHHHHHS-TTHHHHHTT----HHHHHHHHHHHHHHHHHHHHHHHHHHHHHHHHHHHHHHHHHHHHHHHHHHHHHHHTT---HHHHHHHHHHHHHHHHHHHHHHHHHHHHHHHHHHHHHHHHHHHHHHHHHHHHHHHHHHHHHHHHHHHHHHHHHHHHHHHHHHHHHHHHHHHHHHHHHHHHHHHHHHHHHHHHHHHHHHHHHHHHHHHHHHHHHHHHHHHHHHHHHHTTTTSSSSS--SSSHHHHHHHHHHHHHHHHHHHHHHHHHHHHHHHHHHHHHHHHHHHHHHHHHHHHHHHHHHHHHHHHHHHHHHHHHHHHHHHHHHHHHHHHHHHHHHHHHHHHHHHHHHHHHHHHHHHHHHHHHHHHHHHHHHHHHHHHHHHHHHHHHHHHHHHHHHHHHHHHHHHHHHHHHHHHHHHHHHHHHHHHHHHSS-------TTHHHHHHHHHHHHHHHHHHT--HHHHHHHHHHHHT--S--HHHHHHHHHHHHHHHHHHHHHHHHHHHHHHHHHHHHHHHHSTT---HHHHHHHHHHHHHHHHHHHHHHHHHHHHHHHHTS--EETTEEHHHHHHHHHHHHHHHS--

Sequence (606 aa):
MPSNTESTDALAIAREQITKEIKEDLRTGSGEWYNVFSSSSAEPSVLEQMAAIRIADNHLLGDMTAKASATLDQGEVKLERMFAGHLTVVQEMCLKVQRGGISDTDIKLLGPRLKAVSDSFMKNTQEMDLKVKNIEKTFVDKTADMRRMFENEQRKERTGAEEKIHALTNQVQEERLKGEQKLKAQSEESEKALLELQEKVDKQSRLNAERMKQKEQEFEIKQNTILNALKNSAAKEEEKARAAVLDAQARAARDQIARMRDVSDMEHQAELAATNKFNAMVESLREQWAENEEERVRTIEERARVDCQVEIATLKAELSTSKKMAADTQTKWMDVVTKQNYEHHDALELFAEKCRKTYDDKLSAMTERIAQQFGMYERQLLESDKDLTEQAMNFENKLYQMKLSTNEWKEDYRRQIDTTHLEAVAALENKYTGEIDKLLQQVSGLQDLVNQTGAVTVDSSRSRMDGMLSNFIKLKKALELNSNEQIALLMKLLQSSDFSPKLLQTYSKLESKLSDQLPVKKMATRREFVKYRLNVITRFGETGTTVSSNTTRRELIEELSSLTPSIKKAIREYEEKWETQFLFEGKCYMDVVAEDETTNITEINV

Foldseek 3Di:
DPDPVVVVVVVVVVVVVVVVVVVVCCVPPPVPVVVVPVPDPDDVPVVVVVVVVVVVVVVVVVVLVVVVVVVVVVVVVVVVVLVVVVVVLVVVVVVCVVVPDDDPVNCVVVVVVVVVSVVVVVVVVVVVVVVVVVSVVVVVVVVVVVVVVVVVVVVVVVVVVVVVVVVVVVVVVVVVVVVVVVVVVVVVVVVVVVVVVVVVVVVVVVVVVVVVVVVVVVVVVVVVVVVVVVVVVVVVVVVVVVVVVVVVVVPPPPPPDDDPDDCVVVVVVVVVVVVVVVVVVVVVVVVVVVVVVVVVVVVVVVVVVVVVVVVVVVVVVVVVVVVVVVVVVVVVVVVVVVVVVVVVVVVVVVVVVVVVVVVVVVVVVVVVVVVVVVVVVVVVVVVVVVVVVVVVVVVVVVVVVVVVVVVVVVVVVVVVVVVVVVVVVVVVCVVVVVVVVVVVVVVVVCVVVVVPDDDDDDDDLVVVVVVLVVLVVVLCVLLVDDPVVVVVLVVVLVVVVDSDPVSVVVSVLVSVLSVLLNVLLVLLVVLVVLVVVLVVCVVPVPPDPDPVSVVSNVVSVVVNVVSLVVSVVSQVVSCVVNVDARDDPRDRVVVVSVVVVVVVVPPPVD